Protein AF-0000000085150199 (afdb_homodimer)

Structure (mmCIF, N/CA/C/O backbone):
data_AF-0000000085150199-model_v1
#
loop_
_entity.id
_entity.type
_entity.pdbx_description
1 polymer 'Fumarate reductase cytochrome B subunit'
#
loop_
_atom_site.group_PDB
_atom_site.id
_atom_site.type_symbol
_atom_site.label_atom_id
_atom_site.label_alt_id
_atom_site.label_comp_id
_atom_site.label_asym_id
_atom_site.label_entity_id
_atom_site.label_seq_id
_atom_site.pdbx_PDB_ins_code
_atom_site.Cartn_x
_atom_site.Cartn_y
_atom_site.Cartn_z
_atom_site.occupancy
_atom_site.B_iso_or_equiv
_atom_site.auth_seq_id
_atom_site.auth_comp_id
_atom_site.auth_asym_id
_atom_site.auth_atom_id
_atom_site.pdbx_PDB_model_num
ATOM 1 N N . MET A 1 1 ? -1.298 59.812 22.656 1 31.09 1 MET A N 1
ATOM 2 C CA . MET A 1 1 ? -1.352 59.188 21.344 1 31.09 1 MET A CA 1
ATOM 3 C C . MET A 1 1 ? -1.325 57.656 21.469 1 31.09 1 MET A C 1
ATOM 5 O O . MET A 1 1 ? -0.31 57.094 21.859 1 31.09 1 MET A O 1
ATOM 9 N N . SER A 1 2 ? -2.455 57 21.859 1 36.94 2 SER A N 1
ATOM 10 C CA . SER A 1 2 ? -2.758 55.594 22.094 1 36.94 2 SER A CA 1
ATOM 11 C C . SER A 1 2 ? -2.449 54.719 20.859 1 36.94 2 SER A C 1
ATOM 13 O O . SER A 1 2 ? -3.01 54.969 19.797 1 36.94 2 SER A O 1
ATOM 15 N N . GLU A 1 3 ? -1.236 54.312 20.672 1 38.34 3 GLU A N 1
ATOM 16 C CA . GLU A 1 3 ? -0.859 53.438 19.578 1 38.34 3 GLU A CA 1
ATOM 17 C C . GLU A 1 3 ? -1.699 52.156 19.578 1 38.34 3 GLU A C 1
ATOM 19 O O . GLU A 1 3 ? -1.655 51.375 20.531 1 38.34 3 GLU A O 1
ATOM 24 N N . LYS A 1 4 ? -2.908 52.125 18.953 1 42.53 4 LYS A N 1
ATOM 25 C CA . LYS A 1 4 ? -3.705 50.938 18.656 1 42.53 4 LYS A CA 1
ATOM 26 C C . LYS A 1 4 ? -2.857 49.875 17.984 1 42.53 4 LYS A C 1
ATOM 28 O O . LYS A 1 4 ? -2.312 50.094 16.906 1 42.53 4 LYS A O 1
ATOM 33 N N . THR A 1 5 ? -2.178 49.031 18.719 1 40.06 5 THR A N 1
ATOM 34 C CA . THR A 1 5 ? -1.547 47.812 18.188 1 40.06 5 THR A CA 1
ATOM 35 C C . THR A 1 5 ? -2.547 47 17.375 1 40.06 5 THR A C 1
ATOM 37 O O . THR A 1 5 ? -3.527 46.5 17.922 1 40.06 5 THR A O 1
ATOM 40 N N . ARG A 1 6 ? -2.793 47.281 16.062 1 37.47 6 ARG A N 1
ATOM 41 C CA . ARG A 1 6 ? -3.576 46.438 15.148 1 37.47 6 ARG A CA 1
ATOM 42 C C . ARG A 1 6 ? -3.133 45 15.227 1 37.47 6 ARG A C 1
ATOM 44 O O . ARG A 1 6 ? -1.988 44.656 14.906 1 37.47 6 ARG A O 1
ATOM 51 N N . VAL A 1 7 ? -3.639 44.25 16.172 1 38.88 7 VAL A N 1
ATOM 52 C CA . VAL A 1 7 ? -3.457 42.812 16.141 1 38.88 7 VAL A CA 1
ATOM 53 C C . VAL A 1 7 ? -3.781 42.281 14.75 1 38.88 7 VAL A C 1
ATOM 55 O O . VAL A 1 7 ? -4.836 42.594 14.188 1 38.88 7 VAL A O 1
ATOM 58 N N . PRO A 1 8 ? -2.766 41.938 13.898 1 35.72 8 PRO A N 1
ATOM 59 C CA . PRO A 1 8 ? -3.135 41.375 12.594 1 35.72 8 PRO A CA 1
ATOM 60 C C . PRO A 1 8 ? -4.281 40.375 12.688 1 35.72 8 PRO A C 1
ATOM 62 O O . PRO A 1 8 ? -4.316 39.562 13.617 1 35.72 8 PRO A O 1
ATOM 65 N N . THR A 1 9 ? -5.48 40.656 12.25 1 34.88 9 THR A N 1
ATOM 66 C CA . THR A 1 9 ? -6.621 39.781 12.102 1 34.88 9 THR A CA 1
ATOM 67 C C . THR A 1 9 ? -6.156 38.375 11.734 1 34.88 9 THR A C 1
ATOM 69 O O . THR A 1 9 ? -5.316 38.188 10.844 1 34.88 9 THR A O 1
ATOM 72 N N . ALA A 1 10 ? -6.188 37.375 12.57 1 40.84 10 ALA A N 1
ATOM 73 C CA . ALA A 1 10 ? -6.102 35.938 12.258 1 40.84 10 ALA A CA 1
ATOM 74 C C . ALA A 1 10 ? -6.531 35.656 10.82 1 40.84 10 ALA A C 1
ATOM 76 O O . ALA A 1 10 ? -7.586 36.125 10.383 1 40.84 10 ALA A O 1
ATOM 77 N N . ILE A 1 11 ? -5.688 35.656 9.836 1 38.34 11 ILE A N 1
ATOM 78 C CA . ILE A 1 11 ? -5.996 35.219 8.477 1 38.34 11 ILE A CA 1
ATOM 79 C C . ILE A 1 11 ? -7.094 34.156 8.5 1 38.34 11 ILE A C 1
ATOM 81 O O . ILE A 1 11 ? -6.828 33 8.766 1 38.34 11 ILE A O 1
ATOM 85 N N . ASN A 1 12 ? -8.164 34.281 9.148 1 39.25 12 ASN A N 1
ATOM 86 C CA . ASN A 1 12 ? -9.359 33.531 8.836 1 39.25 12 ASN A CA 1
ATOM 87 C C . ASN A 1 12 ? -9.492 33.25 7.336 1 39.25 12 ASN A C 1
ATOM 89 O O . ASN A 1 12 ? -9.461 34.188 6.539 1 39.25 12 ASN A O 1
ATOM 93 N N . GLY A 1 13 ? -8.812 32.188 6.82 1 44 13 GLY A N 1
ATOM 94 C CA . GLY A 1 13 ? -9.141 31.984 5.414 1 44 13 GLY A CA 1
ATOM 95 C C . GLY A 1 13 ? -10.477 32.594 5.023 1 44 13 GLY A C 1
ATOM 96 O O . GLY A 1 13 ? -11.414 32.625 5.82 1 44 13 GLY A O 1
ATOM 97 N N . GLY A 1 14 ? -10.492 33.688 4.402 1 48.09 14 GLY A N 1
ATOM 98 C CA . GLY A 1 14 ? -11.664 34.344 3.842 1 48.09 14 GLY A CA 1
ATOM 99 C C . GLY A 1 14 ? -12.812 33.406 3.584 1 48.09 14 GLY A C 1
ATOM 100 O O . GLY A 1 14 ? -12.695 32.188 3.838 1 48.09 14 GLY A O 1
ATOM 101 N N . PRO A 1 15 ? -14.039 33.906 3.363 1 47.81 15 PRO A N 1
ATOM 102 C CA . PRO A 1 15 ? -15.234 33.125 3.064 1 47.81 15 PRO A CA 1
ATOM 103 C C . PRO A 1 15 ? -14.945 31.938 2.146 1 47.81 15 PRO A C 1
ATOM 105 O O . PRO A 1 15 ? -15.562 30.891 2.283 1 47.81 15 PRO A O 1
ATOM 108 N N . PHE A 1 16 ? -13.984 32.062 1.272 1 48.97 16 PHE A N 1
ATOM 109 C CA . PHE A 1 16 ? -13.648 31.016 0.332 1 48.97 16 PHE A CA 1
ATOM 110 C C . PHE A 1 16 ? -12.938 29.859 1.041 1 48.97 16 PHE A C 1
ATOM 112 O O . PHE A 1 16 ? -13.148 28.703 0.71 1 48.97 16 PHE A O 1
ATOM 119 N N . GLY A 1 17 ? -12.109 30.234 2.002 1 57.31 17 GLY A N 1
ATOM 120 C CA . GLY A 1 17 ? -11.43 29.203 2.785 1 57.31 17 GLY A CA 1
ATOM 121 C C . GLY A 1 17 ? -12.383 28.359 3.609 1 57.31 17 GLY A C 1
ATOM 122 O O . GLY A 1 17 ? -12.234 27.141 3.684 1 57.31 17 GLY A O 1
ATOM 123 N N . GLN A 1 18 ? -13.367 29.094 4.137 1 62.75 18 GLN A N 1
ATOM 124 C CA . GLN A 1 18 ? -14.359 28.406 4.957 1 62.75 18 GLN A CA 1
ATOM 125 C C . GLN A 1 18 ? -15.242 27.5 4.105 1 62.75 18 GLN A C 1
ATOM 127 O O . GLN A 1 18 ? -15.555 26.375 4.512 1 62.75 18 GLN A O 1
ATOM 132 N N . ALA A 1 19 ? -15.586 28 2.898 1 70.06 19 ALA A N 1
ATOM 133 C CA . ALA A 1 19 ? -16.422 27.203 2.008 1 70.06 19 ALA A CA 1
ATOM 134 C C . ALA A 1 19 ? -15.695 25.938 1.561 1 70.06 19 ALA A C 1
ATOM 136 O O . ALA A 1 19 ? -16.297 24.859 1.503 1 70.06 19 ALA A O 1
ATOM 137 N N . TRP A 1 20 ? -14.438 26.016 1.258 1 74.25 20 TRP A N 1
ATOM 138 C CA . TRP A 1 20 ? -13.656 24.859 0.841 1 74.25 20 TRP A CA 1
ATOM 139 C C . TRP A 1 20 ? -13.523 23.859 1.982 1 74.25 20 TRP A C 1
ATOM 141 O O . TRP A 1 20 ? -13.641 22.656 1.771 1 74.25 20 TRP A O 1
ATOM 151 N N . SER A 1 21 ? -13.328 24.406 3.086 1 77.81 21 SER A N 1
ATOM 152 C CA . SER A 1 21 ? -13.164 23.531 4.238 1 77.81 21 SER A CA 1
ATOM 153 C C . SER A 1 21 ? -14.438 22.734 4.52 1 77.81 21 SER A C 1
ATOM 155 O O . SER A 1 21 ? -14.383 21.547 4.84 1 77.81 21 SER A O 1
ATOM 157 N N . ALA A 1 22 ? -15.516 23.391 4.324 1 81.62 22 ALA A N 1
ATOM 158 C CA . ALA A 1 22 ? -16.797 22.719 4.547 1 81.62 22 ALA A CA 1
ATOM 159 C C . ALA A 1 22 ? -17.047 21.656 3.484 1 81.62 22 ALA A C 1
ATOM 161 O O . ALA A 1 22 ? -17.516 20.562 3.799 1 81.62 22 ALA A O 1
ATOM 162 N N . ARG A 1 23 ? -16.797 22 2.256 1 88.06 23 ARG A N 1
ATOM 163 C CA . ARG A 1 23 ? -16.953 21.047 1.165 1 88.06 23 ARG A CA 1
ATOM 164 C C . ARG A 1 23 ? -16.016 19.844 1.344 1 88.06 23 ARG A C 1
ATOM 166 O O . ARG A 1 23 ? -16.406 18.703 1.083 1 88.06 23 ARG A O 1
ATOM 173 N N . ALA A 1 24 ? -14.844 20.109 1.745 1 87.56 24 ALA A N 1
ATOM 174 C CA . ALA A 1 24 ? -13.867 19.047 1.96 1 87.56 24 ALA A CA 1
ATOM 175 C C . ALA A 1 24 ? -14.305 18.109 3.08 1 87.56 24 ALA A C 1
ATOM 177 O O . ALA A 1 24 ? -14.133 16.891 2.984 1 87.56 24 ALA A O 1
ATOM 178 N N . ASP A 1 25 ? -14.883 18.672 4.012 1 88.19 25 ASP A N 1
ATOM 179 C CA . ASP A 1 25 ? -15.383 17.859 5.117 1 88.19 25 ASP A CA 1
ATOM 180 C C . ASP A 1 25 ? -16.547 16.984 4.672 1 88.19 25 ASP A C 1
ATOM 182 O O . ASP A 1 25 ? -16.656 15.836 5.078 1 88.19 25 ASP A O 1
ATOM 186 N N . CYS A 1 26 ? -17.359 17.531 3.896 1 92.5 26 CYS A N 1
ATOM 187 C CA . CYS A 1 26 ? -18.5 16.781 3.369 1 92.5 26 CYS A CA 1
ATOM 188 C C . CYS A 1 26 ? -18.031 15.648 2.469 1 92.5 26 CYS A C 1
ATOM 190 O O . CYS A 1 26 ? -18.531 14.523 2.566 1 92.5 26 CYS A O 1
ATOM 192 N N . LEU A 1 27 ? -17.109 15.945 1.663 1 94.12 27 LEU A N 1
ATOM 193 C CA . LEU A 1 27 ? -16.578 14.93 0.761 1 94.12 27 LEU A CA 1
ATOM 194 C C . LEU A 1 27 ? -15.867 13.828 1.54 1 94.12 27 LEU A C 1
ATOM 196 O O . LEU A 1 27 ? -15.953 12.648 1.177 1 94.12 27 LEU A O 1
ATOM 200 N N . GLN A 1 28 ? -15.203 14.234 2.494 1 93.81 28 GLN A N 1
ATOM 201 C CA . GLN A 1 28 ? -14.555 13.242 3.342 1 93.81 28 GLN A CA 1
ATOM 202 C C . GLN A 1 28 ? -15.578 12.32 4.004 1 93.81 28 GLN A C 1
ATOM 204 O O . GLN A 1 28 ? -15.383 11.109 4.066 1 93.81 28 GLN A O 1
ATOM 209 N N . SER A 1 29 ? -16.641 12.93 4.492 1 95.88 29 SER A N 1
ATOM 210 C CA . SER A 1 29 ? -17.703 12.133 5.105 1 95.88 29 SER A CA 1
ATOM 211 C C . SER A 1 29 ? -18.375 11.211 4.09 1 95.88 29 SER A C 1
ATOM 213 O O . SER A 1 29 ? -18.641 10.047 4.387 1 95.88 29 SER A O 1
ATOM 215 N N . LEU A 1 30 ? -18.562 11.75 2.941 1 96.94 30 LEU A N 1
ATOM 216 C CA . LEU A 1 30 ? -19.219 10.969 1.895 1 96.94 30 LEU A CA 1
ATOM 217 C C . LEU A 1 30 ? -18.359 9.773 1.503 1 96.94 30 LEU A C 1
ATOM 219 O O . LEU A 1 30 ? -18.859 8.648 1.429 1 96.94 30 LEU A O 1
ATOM 223 N N . THR A 1 31 ? -17.109 9.961 1.267 1 97.75 31 THR A N 1
ATOM 224 C CA . THR A 1 31 ? -16.219 8.859 0.897 1 97.75 31 THR A CA 1
ATOM 225 C C . THR A 1 31 ? -16.078 7.875 2.051 1 97.75 31 THR A C 1
ATOM 227 O O . THR A 1 31 ? -15.984 6.664 1.831 1 97.75 31 THR A O 1
ATOM 230 N N . GLY A 1 32 ? -16.094 8.398 3.221 1 97.75 32 GLY A N 1
ATOM 231 C CA . GLY A 1 32 ? -16.062 7.516 4.379 1 97.75 32 GLY A CA 1
ATOM 232 C C . GLY A 1 32 ? -17.281 6.625 4.484 1 97.75 32 GLY A C 1
ATOM 233 O O . GLY A 1 32 ? -17.156 5.434 4.793 1 97.75 32 GLY A O 1
ATOM 234 N N . VAL A 1 33 ? -18.406 7.176 4.258 1 97.5 33 VAL A N 1
ATOM 235 C CA . VAL A 1 33 ? -19.641 6.414 4.32 1 97.5 33 VAL A CA 1
ATOM 236 C C . VAL A 1 33 ? -19.656 5.352 3.225 1 97.5 33 VAL A C 1
ATOM 238 O O . VAL A 1 33 ? -20.062 4.211 3.463 1 97.5 33 VAL A O 1
ATOM 241 N N . LEU A 1 34 ? -19.234 5.754 2.086 1 98.06 34 LEU A N 1
ATOM 242 C CA . LEU A 1 34 ? -19.172 4.805 0.978 1 98.06 34 LEU A CA 1
ATOM 243 C C . LEU A 1 34 ? -18.234 3.65 1.303 1 98.06 34 LEU A C 1
ATOM 245 O O . LEU A 1 34 ? -18.562 2.488 1.071 1 98.06 34 LEU A O 1
ATOM 249 N N . LEU A 1 35 ? -17.109 3.953 1.812 1 98.56 35 LEU A N 1
ATOM 250 C CA . LEU A 1 35 ? -16.125 2.926 2.156 1 98.56 35 LEU A CA 1
ATOM 251 C C . LEU A 1 35 ? -16.625 2.066 3.312 1 98.56 35 LEU A C 1
ATOM 253 O O . LEU A 1 35 ? -16.406 0.855 3.336 1 98.56 35 LEU A O 1
ATOM 257 N N . GLY A 1 36 ? -17.266 2.695 4.301 1 97.88 36 GLY A N 1
ATOM 258 C CA . GLY A 1 36 ? -17.859 1.934 5.391 1 97.88 36 GLY A CA 1
ATOM 259 C C . GLY A 1 36 ? -18.953 0.98 4.93 1 97.88 36 GLY A C 1
ATOM 260 O O . GLY A 1 36 ? -19 -0.17 5.371 1 97.88 36 GLY A O 1
ATOM 261 N N . ALA A 1 37 ? -19.828 1.471 4.078 1 97.44 37 ALA A N 1
ATOM 262 C CA . ALA A 1 37 ? -20.875 0.619 3.52 1 97.44 37 ALA A CA 1
ATOM 263 C C . ALA A 1 37 ? -20.266 -0.537 2.725 1 97.44 37 ALA A C 1
ATOM 265 O O . ALA A 1 37 ? -20.703 -1.681 2.848 1 97.44 37 ALA A O 1
ATOM 266 N N . PHE A 1 38 ? -19.312 -0.195 1.878 1 98.31 38 PHE A N 1
ATOM 267 C CA . PHE A 1 38 ? -18.609 -1.239 1.139 1 98.31 38 PHE A CA 1
ATOM 268 C C . PHE A 1 38 ? -18.047 -2.293 2.088 1 98.31 38 PHE A C 1
ATOM 270 O O . PHE A 1 38 ? -18.188 -3.492 1.84 1 98.31 38 PHE A O 1
ATOM 277 N N . LEU A 1 39 ? -17.375 -1.856 3.123 1 98.12 39 LEU A N 1
ATOM 278 C CA . LEU A 1 39 ? -16.766 -2.762 4.086 1 98.12 39 LEU A CA 1
ATOM 279 C C . LEU A 1 39 ? -17.797 -3.719 4.672 1 98.12 39 LEU A C 1
ATOM 281 O O . LEU A 1 39 ? -17.547 -4.926 4.762 1 98.12 39 LEU A O 1
ATOM 285 N N . LEU A 1 40 ? -18.938 -3.209 5.031 1 97.19 40 LEU A N 1
ATOM 286 C CA . LEU A 1 40 ? -20 -4.035 5.617 1 97.19 40 LEU A CA 1
ATOM 287 C C . LEU A 1 40 ? -20.469 -5.098 4.629 1 97.19 40 LEU A C 1
ATOM 289 O O . LEU A 1 40 ? -20.547 -6.277 4.973 1 97.19 40 LEU A O 1
ATOM 293 N N . VAL A 1 41 ? -20.703 -4.719 3.439 1 97.06 41 VAL A N 1
ATOM 294 C CA . VAL A 1 41 ? -21.172 -5.652 2.42 1 97.06 41 VAL A CA 1
ATOM 295 C C . VAL A 1 41 ? -20.047 -6.609 2.039 1 97.06 41 VAL A C 1
ATOM 297 O O . VAL A 1 41 ? -20.266 -7.816 1.901 1 97.06 41 VAL A O 1
ATOM 300 N N . HIS A 1 42 ? -18.859 -6.141 1.874 1 97.44 42 HIS A N 1
ATOM 301 C CA . HIS A 1 42 ? -17.672 -6.91 1.491 1 97.44 42 HIS A CA 1
ATOM 302 C C . HIS A 1 42 ? -17.406 -8.039 2.48 1 97.44 42 HIS A C 1
ATOM 304 O O . HIS A 1 42 ? -17.156 -9.172 2.076 1 97.44 42 HIS A O 1
ATOM 310 N N . MET A 1 43 ? -17.547 -7.68 3.752 1 97.81 43 MET A N 1
ATOM 311 C CA . MET A 1 43 ? -17.312 -8.672 4.793 1 97.81 43 MET A CA 1
ATOM 312 C C . MET A 1 43 ? -18.312 -9.812 4.695 1 97.81 43 MET A C 1
ATOM 314 O O . MET A 1 43 ? -17.953 -10.984 4.875 1 97.81 43 MET A O 1
ATOM 318 N N . HIS A 1 44 ? -19.453 -9.508 4.457 1 97.25 44 HIS A N 1
ATOM 319 C CA . HIS A 1 44 ? -20.484 -10.539 4.379 1 97.25 44 HIS A CA 1
ATOM 320 C C . HIS A 1 44 ? -20.359 -11.359 3.098 1 97.25 44 HIS A C 1
ATOM 322 O O . HIS A 1 44 ? -20.594 -12.57 3.102 1 97.25 44 HIS A O 1
ATOM 328 N N . PHE A 1 45 ? -20.016 -10.68 2.053 1 95.56 45 PHE A N 1
ATOM 329 C CA . PHE A 1 45 ? -19.781 -11.406 0.812 1 95.56 45 PHE A CA 1
ATOM 330 C C . PHE A 1 45 ? -18.625 -12.391 0.966 1 95.56 45 PHE A C 1
ATOM 332 O O . PHE A 1 45 ? -18.75 -13.562 0.607 1 95.56 45 PHE A O 1
ATOM 339 N N . GLU A 1 46 ? -17.531 -11.945 1.47 1 96.19 46 GLU A N 1
ATOM 340 C CA . GLU A 1 46 ? -16.391 -12.82 1.678 1 96.19 46 GLU A CA 1
ATOM 341 C C . GLU A 1 46 ? -16.734 -13.969 2.623 1 96.19 46 GLU A C 1
ATOM 343 O O . GLU A 1 46 ? -16.25 -15.094 2.445 1 96.19 46 GLU A O 1
ATOM 348 N N . ALA A 1 47 ? -17.594 -13.703 3.559 1 97.75 47 ALA A N 1
ATOM 349 C CA . ALA A 1 47 ? -17.953 -14.688 4.582 1 97.75 47 ALA A CA 1
ATOM 350 C C . ALA A 1 47 ? -18.891 -15.75 4.023 1 97.75 47 ALA A C 1
ATOM 352 O O . ALA A 1 47 ? -19.172 -16.75 4.68 1 97.75 47 ALA A O 1
ATOM 353 N N . SER A 1 48 ? -19.344 -15.594 2.854 1 97.12 48 SER A N 1
ATOM 354 C CA . SER A 1 48 ? -20.219 -16.594 2.26 1 97.12 48 SER A CA 1
ATOM 355 C C . SER A 1 48 ? -19.5 -17.938 2.084 1 97.12 48 SER A C 1
ATOM 357 O O . SER A 1 48 ? -20.141 -18.969 1.908 1 97.12 48 SER A O 1
ATOM 359 N N . ILE A 1 49 ? -18.203 -17.906 2.148 1 98 49 ILE A N 1
ATOM 360 C CA . ILE A 1 49 ? -17.422 -19.141 2.078 1 98 49 ILE A CA 1
ATOM 361 C C . ILE A 1 49 ? -17.781 -20.047 3.252 1 98 49 ILE A C 1
ATOM 363 O O . ILE A 1 49 ? -17.625 -21.266 3.174 1 98 49 ILE A O 1
ATOM 367 N N . LEU A 1 50 ? -18.234 -19.484 4.379 1 98.19 50 LEU A N 1
ATOM 368 C CA . LEU A 1 50 ? -18.625 -20.25 5.562 1 98.19 50 LEU A CA 1
ATOM 369 C C . LEU A 1 50 ? -19.859 -21.094 5.273 1 98.19 50 LEU A C 1
ATOM 371 O O . LEU A 1 50 ? -20.109 -22.078 5.961 1 98.19 50 LEU A O 1
ATOM 375 N N . LEU A 1 51 ? -20.625 -20.688 4.297 1 97.5 51 LEU A N 1
ATOM 376 C CA . LEU A 1 51 ? -21.828 -21.422 3.912 1 97.5 51 LEU A CA 1
ATOM 377 C C . LEU A 1 51 ? -21.5 -22.5 2.891 1 97.5 51 LEU A C 1
ATOM 379 O O . LEU A 1 51 ? -22.375 -23.281 2.502 1 97.5 51 LEU A O 1
ATOM 383 N N . GLY A 1 52 ? -20.25 -22.5 2.381 1 97.06 52 GLY A N 1
ATOM 384 C CA . GLY A 1 52 ? -19.797 -23.516 1.448 1 97.06 52 GLY A CA 1
ATOM 385 C C . GLY A 1 52 ? -19.156 -22.953 0.201 1 97.06 52 GLY A C 1
ATOM 386 O O . GLY A 1 52 ? -19.391 -21.797 -0.157 1 97.06 52 GLY A O 1
ATOM 387 N N . LYS A 1 53 ? -18.406 -23.781 -0.469 1 96.81 53 LYS A N 1
ATOM 388 C CA . LYS A 1 53 ? -17.703 -23.375 -1.683 1 96.81 53 LYS A CA 1
ATOM 389 C C . LYS A 1 53 ? -18.688 -23.016 -2.791 1 96.81 53 LYS A C 1
ATOM 391 O O . LYS A 1 53 ? -18.484 -22.031 -3.516 1 96.81 53 LYS A O 1
ATOM 396 N N . GLU A 1 54 ? -19.734 -23.75 -2.902 1 95.62 54 GLU A N 1
ATOM 397 C CA . GLU A 1 54 ? -20.719 -23.516 -3.953 1 95.62 54 GLU A CA 1
ATOM 398 C C . GLU A 1 54 ? -21.422 -22.156 -3.77 1 95.62 54 GLU A C 1
ATOM 400 O O . GLU A 1 54 ? -21.609 -21.422 -4.734 1 95.62 54 GLU A O 1
ATOM 405 N N . THR A 1 55 ? -21.812 -21.906 -2.551 1 95.12 55 THR A N 1
ATOM 406 C CA . THR A 1 55 ? -22.469 -20.641 -2.252 1 95.12 55 THR A CA 1
ATOM 407 C C . THR A 1 55 ? -21.547 -19.469 -2.584 1 95.12 55 THR A C 1
ATOM 409 O O . THR A 1 55 ? -21.969 -18.5 -3.229 1 95.12 55 THR A O 1
ATOM 412 N N . PHE A 1 56 ? -20.297 -19.594 -2.168 1 95.88 56 PHE A N 1
ATOM 413 C CA . PHE A 1 56 ? -19.328 -18.547 -2.467 1 95.88 56 PHE A CA 1
ATOM 414 C C . PHE A 1 56 ? -19.156 -18.375 -3.971 1 95.88 56 PHE A C 1
ATOM 416 O O . PHE A 1 56 ? -19.156 -17.25 -4.48 1 95.88 56 PHE A O 1
ATOM 423 N N . TYR A 1 57 ? -19.047 -19.469 -4.641 1 93.88 57 TYR A N 1
ATOM 424 C CA . TYR A 1 57 ? -18.891 -19.438 -6.094 1 93.88 57 TYR A CA 1
ATOM 425 C C . TYR A 1 57 ? -20.047 -18.703 -6.754 1 93.88 57 TYR A C 1
ATOM 427 O O . TYR A 1 57 ? -19.844 -17.859 -7.625 1 93.88 57 TYR A O 1
ATOM 435 N N . ARG A 1 58 ? -21.266 -18.938 -6.332 1 90.12 58 ARG A N 1
ATOM 436 C CA . ARG A 1 58 ? -22.453 -18.312 -6.918 1 90.12 58 ARG A CA 1
ATOM 437 C C . ARG A 1 58 ? -22.453 -16.812 -6.676 1 90.12 58 ARG A C 1
ATOM 439 O O . ARG A 1 58 ? -22.781 -16.031 -7.574 1 90.12 58 ARG A O 1
ATOM 446 N N . PHE A 1 59 ? -22.078 -16.453 -5.5 1 90.38 59 PHE A N 1
ATOM 447 C CA . PHE A 1 59 ? -22.031 -15.031 -5.18 1 90.38 59 PHE A CA 1
ATOM 448 C C . PHE A 1 59 ? -21 -14.312 -6.031 1 90.38 59 PHE A C 1
ATOM 450 O O . PHE A 1 59 ? -21.234 -13.195 -6.5 1 90.38 59 PHE A O 1
ATOM 457 N N . VAL A 1 60 ? -19.922 -14.914 -6.262 1 90.81 60 VAL A N 1
ATOM 458 C CA . VAL A 1 60 ? -18.859 -14.32 -7.074 1 90.81 60 VAL A CA 1
ATOM 459 C C . VAL A 1 60 ? -19.359 -14.125 -8.5 1 90.81 60 VAL A C 1
ATOM 461 O O . VAL A 1 60 ? -19.141 -13.07 -9.102 1 90.81 60 VAL A O 1
ATOM 464 N N . GLN A 1 61 ? -20.047 -15.117 -9 1 86.38 61 GLN A N 1
ATOM 465 C CA . GLN A 1 61 ? -20.547 -15.047 -10.367 1 86.38 61 GLN A CA 1
ATOM 466 C C . GLN A 1 61 ? -21.578 -13.922 -10.516 1 86.38 61 GLN A C 1
ATOM 468 O O . GLN A 1 61 ? -21.594 -13.227 -11.531 1 86.38 61 GLN A O 1
ATOM 473 N N . VAL A 1 62 ? -22.359 -13.734 -9.523 1 83.81 62 VAL A N 1
ATOM 474 C CA . VAL A 1 62 ? -23.359 -12.672 -9.562 1 83.81 62 VAL A CA 1
ATOM 475 C C . VAL A 1 62 ? -22.672 -11.312 -9.523 1 83.81 62 VAL A C 1
ATOM 477 O O . VAL A 1 62 ? -22.969 -10.43 -10.328 1 83.81 62 VAL A O 1
ATOM 480 N N . LEU A 1 63 ? -21.719 -11.211 -8.703 1 84.56 63 LEU A N 1
ATOM 481 C CA . LEU A 1 63 ? -21.047 -9.93 -8.516 1 84.56 63 LEU A CA 1
ATOM 482 C C . LEU A 1 63 ? -20.188 -9.586 -9.727 1 84.56 63 LEU A C 1
ATOM 484 O O . LEU A 1 63 ? -20.016 -8.414 -10.062 1 84.56 63 LEU A O 1
ATOM 488 N N . GLU A 1 64 ? -19.75 -10.617 -10.367 1 85 64 GLU A N 1
ATOM 489 C CA . GLU A 1 64 ? -18.906 -10.375 -11.539 1 85 64 GLU A CA 1
ATOM 490 C C . GLU A 1 64 ? -19.734 -10.305 -12.812 1 85 64 GLU A C 1
ATOM 492 O O . GLU A 1 64 ? -19.203 -10.414 -13.922 1 85 64 GLU A O 1
ATOM 497 N N . GLY A 1 65 ? -20.953 -10.281 -12.641 1 76.69 65 GLY A N 1
ATOM 498 C CA . GLY A 1 65 ? -21.859 -10.047 -13.758 1 76.69 65 GLY A CA 1
ATOM 499 C C . GLY A 1 65 ? -22.203 -11.312 -14.523 1 76.69 65 GLY A C 1
ATOM 500 O O . GLY A 1 65 ? -22.5 -11.258 -15.719 1 76.69 65 GLY A O 1
ATOM 501 N N . GLY A 1 66 ? -22.031 -12.336 -13.922 1 76.88 66 GLY A N 1
ATOM 502 C CA . GLY A 1 66 ? -22.359 -13.586 -14.594 1 76.88 66 GLY A CA 1
ATOM 503 C C . GLY A 1 66 ? -23.766 -13.617 -15.148 1 76.88 66 GLY A C 1
ATOM 504 O O . GLY A 1 66 ? -24.031 -14.266 -16.156 1 76.88 66 GLY A O 1
ATOM 505 N N . MET A 1 67 ? -24.547 -12.93 -14.555 1 69.25 67 MET A N 1
ATOM 506 C CA . MET A 1 67 ? -25.938 -12.898 -15 1 69.25 67 MET A CA 1
ATOM 507 C C . MET A 1 67 ? -26.062 -12.227 -16.359 1 69.25 67 MET A C 1
ATOM 509 O O . MET A 1 67 ? -27.047 -12.414 -17.062 1 69.25 67 MET A O 1
ATOM 513 N N . PHE A 1 68 ? -25 -11.555 -16.656 1 68.62 68 PHE A N 1
ATOM 514 C CA . PHE A 1 68 ? -25.047 -10.828 -17.922 1 68.62 68 PHE A CA 1
ATOM 515 C C . PHE A 1 68 ? -24.25 -11.562 -19 1 68.62 68 PHE A C 1
ATOM 517 O O . PHE A 1 68 ? -24.188 -11.109 -20.141 1 68.62 68 PHE A O 1
ATOM 524 N N . SER A 1 69 ? -23.625 -12.688 -18.641 1 71 69 SER A N 1
ATOM 525 C CA . SER A 1 69 ? -22.859 -13.461 -19.609 1 71 69 SER A CA 1
ATOM 526 C C . SER A 1 69 ? -23.703 -14.609 -20.188 1 71 69 SER A C 1
ATOM 528 O O . SER A 1 69 ? -24.609 -15.102 -19.516 1 71 69 SER A O 1
ATOM 530 N N . ALA A 1 70 ? -23.531 -14.938 -21.328 1 67.44 70 ALA A N 1
ATOM 531 C CA . ALA A 1 70 ? -24.234 -16.047 -21.984 1 67.44 70 ALA A CA 1
ATOM 532 C C . ALA A 1 70 ? -23.922 -17.375 -21.297 1 67.44 70 ALA A C 1
ATOM 534 O O . ALA A 1 70 ? -24.812 -18.219 -21.172 1 67.44 70 ALA A O 1
ATOM 535 N N . THR A 1 71 ? -22.734 -17.484 -20.75 1 67.75 71 THR A N 1
ATOM 536 C CA . THR A 1 71 ? -22.328 -18.75 -20.141 1 67.75 71 THR A CA 1
ATOM 537 C C . THR A 1 71 ? -22.562 -18.734 -18.641 1 67.75 71 THR A C 1
ATOM 539 O O . THR A 1 71 ? -22.438 -19.75 -17.969 1 67.75 71 THR A O 1
ATOM 542 N N . GLY A 1 72 ? -22.969 -17.531 -18.188 1 64.81 72 GLY A N 1
ATOM 543 C CA . GLY A 1 72 ? -23.188 -17.406 -16.75 1 64.81 72 GLY A CA 1
ATOM 544 C C . GLY A 1 72 ? -21.922 -17.156 -15.969 1 64.81 72 GLY A C 1
ATOM 545 O O . GLY A 1 72 ? -21.953 -16.938 -14.75 1 64.81 72 GLY A O 1
ATOM 546 N N . HIS A 1 73 ? -20.797 -17.266 -16.656 1 73.06 73 HIS A N 1
ATOM 547 C CA . HIS A 1 73 ? -19.531 -17.094 -15.961 1 73.06 73 HIS A CA 1
ATOM 548 C C . HIS A 1 73 ? -19.156 -15.625 -15.836 1 73.06 73 HIS A C 1
ATOM 550 O O . HIS A 1 73 ? -19.359 -14.844 -16.781 1 73.06 73 HIS A O 1
ATOM 556 N N . GLY A 1 74 ? -18.734 -15.234 -14.625 1 75.38 74 GLY A N 1
ATOM 557 C CA . GLY A 1 74 ? -18.359 -13.859 -14.352 1 75.38 74 GLY A CA 1
ATOM 558 C C . GLY A 1 74 ? -17.047 -13.461 -15.008 1 75.38 74 GLY A C 1
ATOM 559 O O . GLY A 1 74 ? -16.312 -14.312 -15.5 1 75.38 74 GLY A O 1
ATOM 560 N N . TRP A 1 75 ? -16.938 -12.18 -15.109 1 80 75 TRP A N 1
ATOM 561 C CA . TRP A 1 75 ? -15.719 -11.625 -15.688 1 80 75 TRP A CA 1
ATOM 562 C C . TRP A 1 75 ? -14.82 -11.031 -14.602 1 80 75 TRP A C 1
ATOM 564 O O . TRP A 1 75 ? -15.211 -10.078 -13.922 1 80 75 TRP A O 1
ATOM 574 N N . PRO A 1 76 ? -13.633 -11.516 -14.531 1 80.69 76 PRO A N 1
ATOM 575 C CA . PRO A 1 76 ? -12.688 -10.961 -13.555 1 80.69 76 PRO A CA 1
ATOM 576 C C . PRO A 1 76 ? -12.414 -9.477 -13.781 1 80.69 76 PRO A C 1
ATOM 578 O O . PRO A 1 76 ? -12.008 -8.773 -12.859 1 80.69 76 PRO A O 1
ATOM 581 N N . LEU A 1 77 ? -12.742 -8.992 -14.922 1 82.62 77 LEU A N 1
ATOM 582 C CA . LEU A 1 77 ? -12.562 -7.582 -15.266 1 82.62 77 LEU A CA 1
ATOM 583 C C . LEU A 1 77 ? -13.438 -6.695 -14.383 1 82.62 77 LEU A C 1
ATOM 585 O O . LEU A 1 77 ? -13.047 -5.578 -14.039 1 82.62 77 LEU A O 1
ATOM 589 N N . VAL A 1 78 ? -14.555 -7.215 -13.992 1 85.25 78 VAL A N 1
ATOM 590 C CA . VAL A 1 78 ? -15.453 -6.449 -13.141 1 85.25 78 VAL A CA 1
ATOM 591 C C . VAL A 1 78 ? -14.797 -6.207 -11.781 1 85.25 78 VAL A C 1
ATOM 593 O O . VAL A 1 78 ? -14.828 -5.086 -11.266 1 85.25 78 VAL A O 1
ATOM 596 N N . THR A 1 79 ? -14.211 -7.242 -11.242 1 89.31 79 THR A N 1
ATOM 597 C CA . THR A 1 79 ? -13.492 -7.109 -9.977 1 89.31 79 THR A CA 1
ATOM 598 C C . THR A 1 79 ? -12.352 -6.105 -10.109 1 89.31 79 THR A C 1
ATOM 600 O O . THR A 1 79 ? -12.133 -5.289 -9.211 1 89.31 79 THR A O 1
ATOM 603 N N . GLN A 1 80 ? -11.703 -6.164 -11.188 1 91.69 80 GLN A N 1
ATOM 604 C CA . GLN A 1 80 ? -10.57 -5.262 -11.422 1 91.69 80 GLN A CA 1
ATOM 605 C C . GLN A 1 80 ? -11.031 -3.811 -11.492 1 91.69 80 GLN A C 1
ATOM 607 O O . GLN A 1 80 ? -10.477 -2.943 -10.812 1 91.69 80 GLN A O 1
ATOM 612 N N . ILE A 1 81 ? -12.047 -3.494 -12.242 1 92.5 81 ILE A N 1
ATOM 613 C CA . ILE A 1 81 ? -12.578 -2.145 -12.406 1 92.5 81 ILE A CA 1
ATOM 614 C C . ILE A 1 81 ? -13.117 -1.632 -11.07 1 92.5 81 ILE A C 1
ATOM 616 O O . ILE A 1 81 ? -12.859 -0.486 -10.688 1 92.5 81 ILE A O 1
ATOM 620 N N . PHE A 1 82 ? -13.859 -2.486 -10.422 1 94 82 PHE A N 1
ATOM 621 C CA . PHE A 1 82 ? -14.414 -2.1 -9.125 1 94 82 PHE A CA 1
ATOM 622 C C . PHE A 1 82 ? -13.297 -1.801 -8.133 1 94 82 PHE A C 1
ATOM 624 O O . PHE A 1 82 ? -13.391 -0.857 -7.348 1 94 82 PHE A O 1
ATOM 631 N N . SER A 1 83 ? -12.25 -2.615 -8.172 1 96.12 83 SER A N 1
ATOM 632 C CA . SER A 1 83 ? -11.117 -2.395 -7.273 1 96.12 83 SER A CA 1
ATOM 633 C C . SER A 1 83 ? -10.422 -1.071 -7.578 1 96.12 83 SER A C 1
ATOM 635 O O . SER A 1 83 ? -9.984 -0.371 -6.66 1 96.12 83 SER A O 1
ATOM 637 N N . VAL A 1 84 ? -10.328 -0.714 -8.82 1 95.44 84 VAL A N 1
ATOM 638 C CA . VAL A 1 84 ? -9.766 0.58 -9.195 1 95.44 84 VAL A CA 1
ATOM 639 C C . VAL A 1 84 ? -10.672 1.701 -8.695 1 95.44 84 VAL A C 1
ATOM 641 O O . VAL A 1 84 ? -10.188 2.719 -8.188 1 95.44 84 VAL A O 1
ATOM 644 N N . PHE A 1 85 ? -11.984 1.527 -8.891 1 97.06 85 PHE A N 1
ATOM 645 C CA . PHE A 1 85 ? -12.961 2.486 -8.383 1 97.06 85 PHE A CA 1
ATOM 646 C C . PHE A 1 85 ? -12.781 2.703 -6.887 1 97.06 85 PHE A C 1
ATOM 648 O O . PHE A 1 85 ? -12.734 3.842 -6.422 1 97.06 85 PHE A O 1
ATOM 655 N N . ILE A 1 86 ? -12.648 1.635 -6.137 1 97.5 86 ILE A N 1
ATOM 656 C CA . ILE A 1 86 ? -12.469 1.723 -4.691 1 97.5 86 ILE A CA 1
ATOM 657 C C . ILE A 1 86 ? -11.133 2.398 -4.375 1 97.5 86 ILE A C 1
ATOM 659 O O . ILE A 1 86 ? -11.039 3.182 -3.428 1 97.5 86 ILE A O 1
ATOM 663 N N . LEU A 1 87 ? -10.109 2.074 -5.125 1 97.12 87 LEU A N 1
ATOM 664 C CA . LEU A 1 87 ? -8.812 2.725 -4.938 1 97.12 87 LEU A CA 1
ATOM 665 C C . LEU A 1 87 ? -8.945 4.238 -5.062 1 97.12 87 LEU A C 1
ATOM 667 O O . LEU A 1 87 ? -8.391 4.98 -4.246 1 97.12 87 LEU A O 1
ATOM 671 N N . VAL A 1 88 ? -9.648 4.688 -6.059 1 97.12 88 VAL A N 1
ATOM 672 C CA . VAL A 1 88 ? -9.844 6.117 -6.27 1 97.12 88 VAL A CA 1
ATOM 673 C C . VAL A 1 88 ? -10.539 6.73 -5.059 1 97.12 88 VAL A C 1
ATOM 675 O O . VAL A 1 88 ? -10.133 7.789 -4.57 1 97.12 88 VAL A O 1
ATOM 678 N N . ILE A 1 89 ? -11.555 6.086 -4.562 1 97.88 89 ILE A N 1
ATOM 679 C CA . ILE A 1 89 ? -12.289 6.582 -3.404 1 97.88 89 ILE A CA 1
ATOM 680 C C . ILE A 1 89 ? -11.367 6.637 -2.189 1 97.88 89 ILE A C 1
ATOM 682 O O . ILE A 1 89 ? -11.391 7.602 -1.424 1 97.88 89 ILE A O 1
ATOM 686 N N . VAL A 1 90 ? -10.547 5.605 -2.008 1 97.88 90 VAL A N 1
ATOM 687 C CA . VAL A 1 90 ? -9.609 5.562 -0.892 1 97.88 90 VAL A CA 1
ATOM 688 C C . VAL A 1 90 ? -8.609 6.711 -1.009 1 97.88 90 VAL A C 1
ATOM 690 O O . VAL A 1 90 ? -8.289 7.367 -0.015 1 97.88 90 VAL A O 1
ATOM 693 N N . VAL A 1 91 ? -8.164 6.98 -2.205 1 96 91 VAL A N 1
ATOM 694 C CA . VAL A 1 91 ? -7.188 8.039 -2.443 1 96 91 VAL A CA 1
ATOM 695 C C . VAL A 1 91 ? -7.801 9.391 -2.086 1 96 91 VAL A C 1
ATOM 697 O O . VAL A 1 91 ? -7.18 10.203 -1.391 1 96 91 VAL A O 1
ATOM 700 N N . VAL A 1 92 ? -9.016 9.617 -2.533 1 95.5 92 VAL A N 1
ATOM 701 C CA . VAL A 1 92 ? -9.703 10.867 -2.24 1 95.5 92 VAL A CA 1
ATOM 702 C C . VAL A 1 92 ? -9.953 10.984 -0.738 1 95.5 92 VAL A C 1
ATOM 704 O O . VAL A 1 92 ? -9.703 12.031 -0.136 1 95.5 92 VAL A O 1
ATOM 707 N N . HIS A 1 93 ? -10.422 9.953 -0.151 1 96.56 93 HIS A N 1
ATOM 708 C CA . HIS A 1 93 ? -10.664 9.914 1.285 1 96.56 93 HIS A CA 1
ATOM 709 C C . HIS A 1 93 ? -9.398 10.242 2.072 1 96.56 93 HIS A C 1
ATOM 711 O O . HIS A 1 93 ? -9.422 11.086 2.971 1 96.56 93 HIS A O 1
ATOM 717 N N . ALA A 1 94 ? -8.336 9.602 1.712 1 94.12 94 ALA A N 1
ATOM 718 C CA . ALA A 1 94 ? -7.066 9.773 2.412 1 94.12 94 ALA A CA 1
ATOM 719 C C . ALA A 1 94 ? -6.527 11.188 2.23 1 94.12 94 ALA A C 1
ATOM 721 O O . ALA A 1 94 ? -6.043 11.805 3.184 1 94.12 94 ALA A O 1
ATOM 722 N N . ALA A 1 95 ? -6.566 11.711 1.036 1 90.88 95 ALA A N 1
ATOM 723 C CA . ALA A 1 95 ? -6.094 13.07 0.76 1 90.88 95 ALA A CA 1
ATOM 724 C C . ALA A 1 95 ? -6.855 14.094 1.594 1 90.88 95 ALA A C 1
ATOM 726 O O . ALA A 1 95 ? -6.254 15 2.178 1 90.88 95 ALA A O 1
ATOM 727 N N . LEU A 1 96 ? -8.125 13.93 1.671 1 90.31 96 LEU A N 1
ATOM 728 C CA . LEU A 1 96 ? -8.961 14.859 2.42 1 90.31 96 LEU A CA 1
ATOM 729 C C . LEU A 1 96 ? -8.734 14.711 3.92 1 90.31 96 LEU A C 1
ATOM 731 O O . LEU A 1 96 ? -8.781 15.695 4.66 1 90.31 96 LEU A O 1
ATOM 735 N N . ALA A 1 97 ? -8.531 13.516 4.312 1 88.44 97 ALA A N 1
ATOM 736 C CA . ALA A 1 97 ? -8.273 13.281 5.73 1 88.44 97 ALA A CA 1
ATOM 737 C C . ALA A 1 97 ? -6.93 13.883 6.145 1 88.44 97 ALA A C 1
ATOM 739 O O . ALA A 1 97 ? -6.797 14.414 7.25 1 88.44 97 ALA A O 1
ATOM 740 N N . LEU A 1 98 ? -5.945 13.766 5.328 1 83.5 98 LEU A N 1
ATOM 741 C CA . LEU A 1 98 ? -4.602 14.25 5.625 1 83.5 98 LEU A CA 1
ATOM 742 C C . LEU A 1 98 ? -4.582 15.766 5.727 1 83.5 98 LEU A C 1
ATOM 744 O O . LEU A 1 98 ? -3.738 16.328 6.426 1 83.5 98 LEU A O 1
ATOM 748 N N . ARG A 1 99 ? -5.48 16.359 5.066 1 76.25 99 ARG A N 1
ATOM 749 C CA . ARG A 1 99 ? -5.566 17.812 5.125 1 76.25 99 ARG A CA 1
ATOM 750 C C . ARG A 1 99 ? -5.766 18.281 6.559 1 76.25 99 A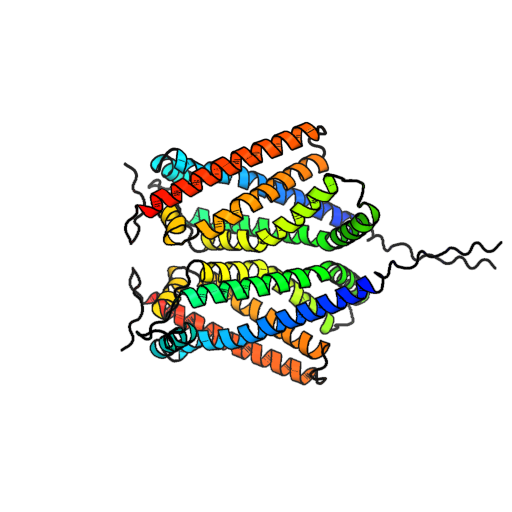RG A C 1
ATOM 752 O O . ARG A 1 99 ? -5.367 19.406 6.91 1 76.25 99 ARG A O 1
ATOM 759 N N . ARG A 1 100 ? -6.445 17.484 7.309 1 67.25 100 ARG A N 1
ATOM 760 C CA . ARG A 1 100 ? -6.812 17.906 8.656 1 67.25 100 ARG A CA 1
ATOM 761 C C . ARG A 1 100 ? -5.734 17.5 9.664 1 67.25 100 ARG A C 1
ATOM 763 O O . ARG A 1 100 ? -5.828 17.844 10.844 1 67.25 100 ARG A O 1
ATOM 770 N N . PHE A 1 101 ? -4.742 16.828 9.172 1 60.38 101 PHE A N 1
ATOM 771 C CA . PHE A 1 101 ? -3.77 16.219 10.07 1 60.38 101 PHE A CA 1
ATOM 772 C C . PHE A 1 101 ? -3.105 17.266 10.953 1 60.38 101 PHE A C 1
ATOM 774 O O . PHE A 1 101 ? -3.023 17.094 12.172 1 60.38 101 PHE A O 1
ATOM 781 N N . PRO A 1 102 ? -2.594 18.344 10.477 1 54.22 102 PRO A N 1
ATOM 782 C CA . PRO A 1 102 ? -1.842 19.297 11.305 1 54.22 102 PRO A CA 1
ATOM 783 C C . PRO A 1 102 ? -2.711 19.984 12.359 1 54.22 102 PRO A C 1
ATOM 785 O O . PRO A 1 102 ? -2.271 20.172 13.492 1 54.22 102 PRO A O 1
ATOM 788 N N . VAL A 1 103 ? -3.854 20.406 11.938 1 51.28 103 VAL A N 1
ATOM 789 C CA . VAL A 1 103 ? -4.723 21.109 12.875 1 51.28 103 VAL A CA 1
ATOM 790 C C . VAL A 1 103 ? -5.066 20.188 14.047 1 51.28 103 VAL A C 1
ATOM 792 O O . VAL A 1 103 ? -5.031 20.609 15.211 1 51.28 103 VAL A O 1
ATOM 795 N N . GLN A 1 104 ? -5.094 18.953 13.672 1 52.38 104 GLN A N 1
ATOM 796 C CA . GLN A 1 104 ? -5.566 18.016 14.68 1 52.38 104 GLN A CA 1
ATOM 797 C C . GLN A 1 104 ? -4.434 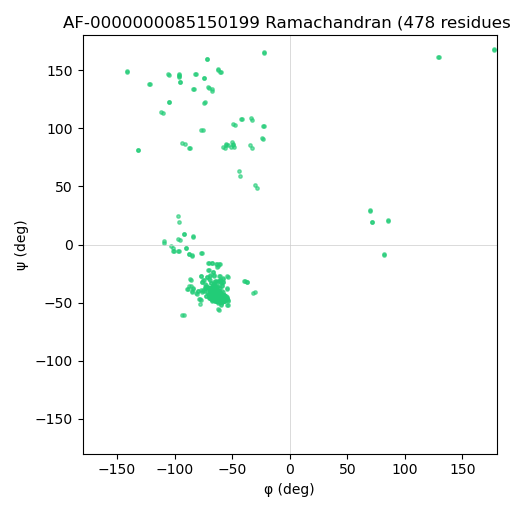17.594 15.625 1 52.38 104 GLN A C 1
ATOM 799 O O . GLN A 1 104 ? -4.656 17.406 16.812 1 52.38 104 GLN A O 1
ATOM 804 N N . LEU A 1 105 ? -3.178 17.422 15.023 1 55.19 105 LEU A N 1
ATOM 805 C CA . LEU A 1 105 ? -2.047 17.078 15.883 1 55.19 105 LEU A CA 1
ATOM 806 C C . LEU A 1 105 ? -1.763 18.203 16.875 1 55.19 105 LEU A C 1
ATOM 808 O O . LEU A 1 105 ? -1.434 17.953 18.031 1 55.19 105 LEU A O 1
ATOM 812 N N . GLY A 1 106 ? -1.784 19.438 16.375 1 51.69 106 GLY A N 1
ATOM 813 C CA . GLY A 1 106 ? -1.619 20.578 17.266 1 51.69 106 GLY A CA 1
ATOM 814 C C . GLY A 1 106 ? -2.646 20.625 18.375 1 51.69 106 GLY A C 1
ATOM 815 O O . GLY A 1 106 ? -2.301 20.875 19.531 1 51.69 106 GLY A O 1
ATOM 816 N N . GLN A 1 107 ? -3.826 20.359 17.922 1 51.94 107 GLN A N 1
ATOM 817 C CA . GLN A 1 107 ? -4.898 20.359 18.906 1 51.94 107 GLN A CA 1
ATOM 818 C C . GLN A 1 107 ? -4.719 19.234 19.922 1 51.94 107 GLN A C 1
ATOM 820 O O . GLN A 1 107 ? -4.949 19.422 21.125 1 51.94 107 GLN A O 1
ATOM 825 N N . TRP A 1 108 ? -4.309 18.094 19.406 1 50 108 TRP A N 1
ATOM 826 C CA . TRP A 1 108 ? -4.062 16.953 20.281 1 50 108 TRP A CA 1
ATOM 827 C C . TRP A 1 108 ? -2.951 17.266 21.281 1 50 108 TRP A C 1
ATOM 829 O O . TRP A 1 108 ? -3.08 16.969 22.469 1 50 108 TRP A O 1
ATOM 839 N N . ARG A 1 109 ? -1.842 17.828 20.844 1 55.12 109 ARG A N 1
ATOM 840 C CA . ARG A 1 109 ? -0.722 18.172 21.703 1 55.12 109 ARG A CA 1
ATOM 841 C C . ARG A 1 109 ? -1.138 19.203 22.75 1 55.12 109 ARG A C 1
ATOM 843 O O . ARG A 1 109 ? -0.72 19.125 23.906 1 55.12 109 ARG A O 1
ATOM 850 N N . ALA A 1 110 ? -1.869 20.109 22.266 1 51.66 110 ALA A N 1
ATOM 851 C CA . ALA A 1 110 ? -2.348 21.141 23.172 1 51.66 110 ALA A CA 1
ATOM 852 C C . ALA A 1 110 ? -3.256 20.547 24.25 1 51.66 110 ALA A C 1
ATOM 854 O O . ALA A 1 110 ? -3.184 20.938 25.422 1 51.66 110 ALA A O 1
ATOM 855 N N . LEU A 1 111 ? -4.035 19.641 23.844 1 51.16 111 LEU A N 1
ATOM 856 C CA . LEU A 1 111 ? -4.98 19.031 24.766 1 51.16 111 LEU A CA 1
ATOM 857 C C . LEU A 1 111 ? -4.273 18.047 25.703 1 51.16 111 LEU A C 1
ATOM 859 O O . LEU A 1 111 ? -4.633 17.922 26.875 1 51.16 111 LEU A O 1
ATOM 863 N N . ARG A 1 112 ? -3.371 17.297 25.172 1 53.16 112 ARG A N 1
ATOM 864 C CA . ARG A 1 112 ? -2.611 16.406 26.047 1 53.16 112 ARG A CA 1
ATOM 865 C C . ARG A 1 112 ? -1.908 17.188 27.141 1 53.16 112 ARG A C 1
ATOM 867 O O . ARG A 1 112 ? -1.72 16.688 28.25 1 53.16 112 ARG A O 1
ATOM 874 N N . GLY A 1 113 ? -1.258 18.266 26.766 1 49.16 113 GLY A N 1
ATOM 875 C CA . GLY A 1 113 ? -0.674 19.094 27.812 1 49.16 113 GLY A CA 1
ATOM 876 C C . GLY A 1 113 ? -1.676 19.516 28.875 1 49.16 113 GLY A C 1
ATOM 877 O O . GLY A 1 113 ? -1.349 19.562 30.062 1 49.16 113 GLY A O 1
ATOM 878 N N . PHE A 1 114 ? -2.684 20.031 28.328 1 47.12 114 PHE A N 1
ATOM 879 C CA . PHE A 1 114 ? -3.627 20.578 29.312 1 47.12 114 PHE A CA 1
ATOM 880 C C . PHE A 1 114 ? -4.445 19.453 29.938 1 47.12 114 PHE A C 1
ATOM 882 O O . PHE A 1 114 ? -4.773 19.516 31.125 1 47.12 114 PHE A O 1
ATOM 889 N N . MET A 1 115 ? -5.082 18.547 29.203 1 47.59 115 MET A N 1
ATOM 890 C CA . MET A 1 115 ? -6.191 17.719 29.672 1 47.59 115 MET A CA 1
ATOM 891 C C . MET A 1 115 ? -5.699 16.344 30.125 1 47.59 115 MET A C 1
ATOM 893 O O . MET A 1 115 ? -5.996 15.336 29.484 1 47.59 115 MET A O 1
ATOM 897 N N . SER A 1 116 ? -4.555 16.047 30.531 1 46.72 116 SER A N 1
ATOM 898 C CA . SER A 1 116 ? -4.234 14.75 31.125 1 46.72 116 SER A CA 1
ATOM 899 C C . SER A 1 116 ? -5.43 14.18 31.891 1 46.72 116 SER A C 1
ATOM 901 O O . SER A 1 116 ? -5.613 12.961 31.938 1 46.72 116 SER A O 1
ATOM 903 N N . ASN A 1 117 ? -6.129 14.906 32.594 1 45.03 117 ASN A N 1
ATOM 904 C CA . ASN A 1 117 ? -7.125 14.438 33.531 1 45.03 117 ASN A CA 1
ATOM 905 C C . ASN A 1 117 ? -8.477 14.203 32.875 1 45.03 117 ASN A C 1
ATOM 907 O O . ASN A 1 117 ? -9.367 13.586 33.469 1 45.03 117 ASN A O 1
ATOM 911 N N . ILE A 1 118 ? -8.984 14.938 31.891 1 45.81 118 ILE A N 1
ATOM 912 C CA . ILE A 1 118 ? -10.336 14.781 31.359 1 45.81 118 ILE A CA 1
ATOM 913 C C . ILE A 1 118 ? -10.336 13.797 30.203 1 45.81 118 ILE A C 1
ATOM 915 O O . ILE A 1 118 ? -9.664 14.016 29.188 1 45.81 118 ILE A O 1
ATOM 919 N N . LYS A 1 119 ? -10.453 12.57 30.531 1 49.03 119 LYS A N 1
ATOM 920 C CA . LYS A 1 119 ? -10.656 11.461 29.594 1 49.03 119 LYS A CA 1
ATOM 921 C C . LYS A 1 119 ? -11.695 11.812 28.547 1 49.03 119 LYS A C 1
ATOM 923 O O . LYS A 1 119 ? -12.891 11.57 28.734 1 49.03 119 LYS A O 1
ATOM 928 N N . HIS A 1 120 ? -11.547 12.797 27.672 1 55.94 120 HIS A N 1
ATOM 929 C CA . HIS A 1 120 ? -12.617 13.047 26.703 1 55.94 120 HIS A CA 1
ATOM 930 C C . HIS A 1 120 ? -12.594 12.023 25.578 1 55.94 120 HIS A C 1
ATOM 932 O O . HIS A 1 120 ? -11.57 11.852 24.906 1 55.94 120 HIS A O 1
ATOM 938 N N . LYS A 1 121 ? -13.539 10.914 25.719 1 56.53 121 LYS A N 1
ATOM 939 C CA . LYS A 1 121 ? -13.758 9.797 24.797 1 56.53 121 LYS A CA 1
ATOM 940 C C . LYS A 1 121 ? -13.648 10.25 23.344 1 56.53 121 LYS A C 1
ATOM 942 O O . LYS A 1 121 ? -13.156 9.508 22.484 1 56.53 121 LYS A O 1
ATOM 947 N N . ASP A 1 122 ? -14 11.422 23.031 1 59.03 122 ASP A N 1
ATOM 948 C CA . ASP A 1 122 ? -13.977 11.93 21.656 1 59.03 122 ASP A CA 1
ATOM 949 C C . ASP A 1 122 ? -12.547 12.188 21.188 1 59.03 122 ASP A C 1
ATOM 951 O O . ASP A 1 122 ? -12.227 11.969 20.016 1 59.03 122 ASP A O 1
ATOM 955 N N . THR A 1 123 ? -11.719 12.617 22.125 1 62.5 123 THR A N 1
ATOM 956 C CA . THR A 1 123 ? -10.32 12.875 21.781 1 62.5 123 THR A CA 1
ATOM 957 C C . THR A 1 123 ? -9.586 11.578 21.484 1 62.5 123 THR A C 1
ATOM 959 O O . THR A 1 123 ? -8.742 11.531 20.578 1 62.5 123 THR A O 1
ATOM 962 N N . ARG A 1 124 ? -10.07 10.523 22.078 1 75.44 124 ARG A N 1
ATOM 963 C CA . ARG A 1 124 ? -9.43 9.234 21.859 1 75.44 124 ARG A CA 1
ATOM 964 C C . ARG A 1 124 ? -9.805 8.664 20.484 1 75.44 124 ARG A C 1
ATOM 966 O O . ARG A 1 124 ? -8.992 8.008 19.844 1 75.44 124 ARG A O 1
ATOM 973 N N . ALA A 1 125 ? -11.031 8.984 20.078 1 76.75 125 ALA A N 1
ATOM 974 C CA . ALA A 1 125 ? -11.508 8.461 18.812 1 76.75 125 ALA A CA 1
ATOM 975 C C . ALA A 1 125 ? -10.703 9.031 17.641 1 76.75 125 ALA A C 1
ATOM 977 O O . ALA A 1 125 ? -10.383 8.32 16.688 1 76.75 125 ALA A O 1
ATOM 978 N N . TRP A 1 126 ? -10.375 10.227 17.797 1 77.62 126 TRP A N 1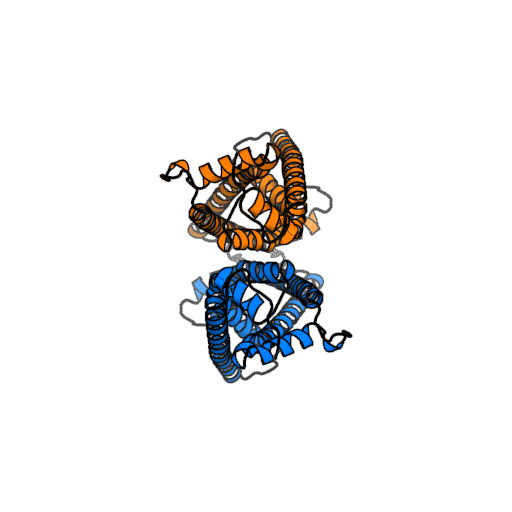
ATOM 979 C CA . TRP A 1 126 ? -9.594 10.867 16.75 1 77.62 126 TRP A CA 1
ATOM 980 C C . TRP A 1 126 ? -8.203 10.266 16.656 1 77.62 126 TRP A C 1
ATOM 982 O O . TRP A 1 126 ? -7.676 10.062 15.555 1 77.62 126 TRP A O 1
ATOM 992 N N . TYR A 1 127 ? -7.684 10.023 17.75 1 81.06 127 TYR A N 1
ATOM 993 C CA . TYR A 1 127 ? -6.348 9.445 17.812 1 81.06 127 TYR A CA 1
ATOM 994 C C . TYR A 1 127 ? -6.32 8.078 17.141 1 81.06 127 TYR A C 1
ATOM 996 O O . TYR A 1 127 ? -5.438 7.797 16.312 1 81.06 127 TYR A O 1
ATOM 1004 N N . TRP A 1 128 ? -7.27 7.246 17.422 1 87.75 128 TRP A N 1
ATOM 1005 C CA . TRP A 1 128 ? -7.355 5.918 16.828 1 87.75 128 TRP A CA 1
ATOM 1006 C C . TRP A 1 128 ? -7.605 6.012 15.328 1 87.75 128 TRP A C 1
ATOM 1008 O O . TRP A 1 128 ? -7.105 5.191 14.555 1 87.75 128 TRP A O 1
ATOM 1018 N N . GLN A 1 129 ? -8.312 7.031 14.984 1 90.62 129 GLN A N 1
ATOM 1019 C CA . GLN A 1 129 ? -8.594 7.23 13.562 1 90.62 129 GLN A CA 1
ATOM 1020 C C . GLN A 1 129 ? -7.32 7.574 12.797 1 90.62 129 GLN A C 1
ATOM 1022 O O . GLN A 1 129 ? -7.102 7.082 11.688 1 90.62 129 GLN A O 1
ATOM 1027 N N . MET A 1 130 ? -6.52 8.328 13.445 1 87.06 130 MET A N 1
ATOM 1028 C CA . MET A 1 130 ? -5.273 8.742 12.805 1 87.06 130 MET A CA 1
ATOM 1029 C C . MET A 1 130 ? -4.293 7.578 12.719 1 87.06 130 MET A C 1
ATOM 1031 O O . MET A 1 130 ? -3.693 7.344 11.672 1 87.06 130 MET A O 1
ATOM 1035 N N . ILE A 1 131 ? -4.172 6.859 13.766 1 90.88 131 ILE A N 1
ATOM 1036 C CA . ILE A 1 131 ? -3.213 5.762 13.828 1 90.88 131 ILE A CA 1
ATOM 1037 C C . ILE A 1 131 ? -3.639 4.652 12.867 1 90.88 131 ILE A C 1
ATOM 1039 O O . ILE A 1 131 ? -2.83 4.164 12.07 1 90.88 131 ILE A O 1
ATOM 1043 N N . THR A 1 132 ? -4.859 4.281 12.906 1 95.75 132 THR A N 1
ATOM 1044 C CA . THR A 1 132 ? -5.328 3.207 12.031 1 95.75 132 THR A CA 1
ATOM 1045 C C . THR A 1 132 ? -5.336 3.658 10.578 1 95.75 132 THR A C 1
ATOM 1047 O O . THR A 1 132 ? -5.027 2.873 9.672 1 95.75 132 THR A O 1
ATOM 1050 N N . GLY A 1 133 ? -5.695 4.918 10.406 1 94.38 133 GLY A N 1
ATOM 1051 C CA . GLY A 1 133 ? -5.625 5.449 9.055 1 94.38 133 GLY A CA 1
ATOM 1052 C C . GLY A 1 133 ? -4.23 5.375 8.461 1 94.38 133 GLY A C 1
ATOM 1053 O O . GLY A 1 133 ? -4.062 5.004 7.297 1 94.38 133 GLY A O 1
ATOM 1054 N N . PHE A 1 134 ? -3.27 5.715 9.25 1 92.62 134 PHE A N 1
ATOM 1055 C CA . PHE A 1 134 ? -1.886 5.664 8.789 1 92.62 134 PHE A CA 1
ATOM 1056 C C . PHE A 1 134 ? -1.478 4.238 8.453 1 92.62 134 PHE A C 1
ATOM 1058 O O . PHE A 1 134 ? -0.884 3.99 7.398 1 92.62 134 PHE A O 1
ATOM 1065 N N . ILE A 1 135 ? -1.766 3.338 9.273 1 95.38 135 ILE A N 1
ATOM 1066 C CA . ILE A 1 135 ? -1.425 1.934 9.07 1 95.38 135 ILE A CA 1
ATOM 1067 C C . ILE A 1 135 ? -2.139 1.404 7.832 1 95.38 135 ILE A C 1
ATOM 1069 O O . ILE A 1 135 ? -1.562 0.639 7.055 1 95.38 135 ILE A O 1
ATOM 1073 N N . LEU A 1 136 ? -3.32 1.853 7.605 1 96.94 136 LEU A N 1
ATOM 1074 C CA . LEU A 1 136 ? -4.133 1.355 6.5 1 96.94 136 LEU A CA 1
ATOM 1075 C C . LEU A 1 136 ? -3.572 1.82 5.16 1 96.94 136 LEU A C 1
ATOM 1077 O O . LEU A 1 136 ? -3.854 1.217 4.125 1 96.94 136 LEU A O 1
ATOM 1081 N N . PHE A 1 137 ? -2.826 2.865 5.18 1 92.81 137 PHE A N 1
ATOM 1082 C CA . PHE A 1 137 ? -2.174 3.268 3.939 1 92.81 137 PHE A CA 1
ATOM 1083 C C . PHE A 1 137 ? -1.367 2.115 3.352 1 92.81 137 PHE A C 1
ATOM 1085 O O . PHE A 1 137 ? -1.415 1.867 2.146 1 92.81 137 PHE A O 1
ATOM 1092 N N . PHE A 1 138 ? -0.812 1.448 4.211 1 94.44 138 PHE A N 1
ATOM 1093 C CA . PHE A 1 138 ? 0.066 0.374 3.76 1 94.44 138 PHE A CA 1
ATOM 1094 C C . PHE A 1 138 ? -0.73 -0.897 3.49 1 94.44 138 PHE A C 1
ATOM 1096 O O . PHE A 1 138 ? -0.547 -1.542 2.455 1 94.44 138 PHE A O 1
ATOM 1103 N N . LEU A 1 139 ? -1.639 -1.157 4.301 1 97.12 139 LEU A N 1
ATOM 1104 C CA . LEU A 1 139 ? -2.342 -2.434 4.242 1 97.12 139 LEU A CA 1
ATOM 1105 C C . LEU A 1 139 ? -3.383 -2.43 3.127 1 97.12 139 LEU A C 1
ATOM 1107 O O . LEU A 1 139 ? -3.484 -3.395 2.365 1 97.12 139 LEU A O 1
ATOM 1111 N N . VAL A 1 140 ? -4.18 -1.351 3.062 1 97.56 140 VAL A N 1
ATOM 1112 C CA . VAL A 1 140 ? -5.25 -1.285 2.072 1 97.56 140 VAL A CA 1
ATOM 1113 C C . VAL A 1 140 ? -4.652 -1.224 0.669 1 97.56 140 VAL A C 1
ATOM 1115 O O . VAL A 1 140 ? -5.207 -1.797 -0.273 1 97.56 140 VAL A O 1
ATOM 1118 N N . SER A 1 141 ? -3.543 -0.552 0.554 1 95.75 141 SER A N 1
ATOM 1119 C CA . SER A 1 141 ? -2.863 -0.469 -0.735 1 95.75 141 SER A CA 1
ATOM 1120 C C . SER A 1 141 ? -2.41 -1.845 -1.211 1 95.75 141 SER A C 1
ATOM 1122 O O . SER A 1 141 ? -2.598 -2.197 -2.377 1 95.75 141 SER A O 1
ATOM 1124 N N . ALA A 1 142 ? -1.794 -2.572 -0.349 1 95.56 142 ALA A N 1
ATOM 1125 C CA . ALA A 1 142 ? -1.363 -3.93 -0.677 1 95.56 142 ALA A CA 1
ATOM 1126 C C . ALA A 1 142 ? -2.551 -4.801 -1.079 1 95.56 142 ALA A C 1
ATOM 1128 O O . ALA A 1 142 ? -2.48 -5.543 -2.061 1 95.56 142 ALA A O 1
ATOM 1129 N N . HIS A 1 143 ? -3.619 -4.715 -0.363 1 97.06 143 HIS A N 1
ATOM 1130 C CA . HIS A 1 143 ? -4.828 -5.484 -0.633 1 97.06 143 HIS A CA 1
ATOM 1131 C C . HIS A 1 143 ? -5.414 -5.129 -1.994 1 97.06 143 HIS A C 1
ATOM 1133 O O . HIS A 1 143 ? -5.688 -6.016 -2.809 1 97.06 143 HIS A O 1
ATOM 1139 N N . LEU A 1 144 ? -5.547 -3.865 -2.258 1 97 144 LEU A N 1
ATOM 1140 C CA . LEU A 1 144 ? -6.168 -3.416 -3.5 1 97 144 LEU A CA 1
ATOM 1141 C C . LEU A 1 144 ? -5.266 -3.711 -4.695 1 97 144 LEU A C 1
ATOM 1143 O O . LEU A 1 144 ? -5.754 -4.043 -5.777 1 97 144 LEU A O 1
ATOM 1147 N N . ALA A 1 145 ? -3.969 -3.561 -4.492 1 94.69 145 ALA A N 1
ATOM 1148 C CA . ALA A 1 145 ? -3.049 -3.9 -5.574 1 94.69 145 ALA A CA 1
ATOM 1149 C C . ALA A 1 145 ? -3.188 -5.367 -5.973 1 94.69 145 ALA A C 1
ATOM 1151 O O . ALA A 1 145 ? -3.188 -5.699 -7.16 1 94.69 145 ALA A O 1
ATOM 1152 N N . THR A 1 146 ? -3.25 -6.168 -4.996 1 93.56 146 THR A N 1
ATOM 1153 C CA . THR A 1 146 ? -3.428 -7.594 -5.266 1 93.56 146 THR A CA 1
ATOM 1154 C C . THR A 1 146 ? -4.703 -7.836 -6.066 1 93.56 146 THR A C 1
ATOM 1156 O O . THR A 1 146 ? -4.703 -8.602 -7.027 1 93.56 146 THR A O 1
ATOM 1159 N N . MET A 1 147 ? -5.809 -7.16 -5.688 1 94.19 147 MET A N 1
ATOM 1160 C CA . MET A 1 147 ? -7.09 -7.367 -6.352 1 94.19 147 MET A CA 1
ATOM 1161 C C . MET A 1 147 ? -7.062 -6.805 -7.77 1 94.19 147 MET A C 1
ATOM 1163 O O . MET A 1 147 ? -7.738 -7.324 -8.656 1 94.19 147 MET A O 1
ATOM 1167 N N . ILE A 1 148 ? -6.309 -5.812 -7.988 1 93.69 148 ILE A N 1
ATOM 1168 C CA . ILE A 1 148 ? -6.234 -5.18 -9.305 1 93.69 148 ILE A CA 1
ATOM 1169 C C . ILE A 1 148 ? -5.34 -6.004 -10.219 1 93.69 148 ILE A C 1
ATOM 1171 O O . ILE A 1 148 ? -5.672 -6.223 -11.391 1 93.69 148 ILE A O 1
ATOM 1175 N N . LEU A 1 149 ? -4.242 -6.516 -9.703 1 90.88 149 LEU A N 1
ATOM 1176 C CA . LEU A 1 149 ? -3.23 -7.172 -10.531 1 90.88 149 LEU A CA 1
ATOM 1177 C C . LEU A 1 149 ? -3.57 -8.641 -10.734 1 90.88 149 LEU A C 1
ATOM 1179 O O . LEU A 1 149 ? -3.17 -9.242 -11.734 1 90.88 149 LEU A O 1
ATOM 1183 N N . ASP A 1 150 ? -4.234 -9.25 -9.781 1 89.38 150 ASP A N 1
ATOM 1184 C CA . ASP A 1 150 ? -4.703 -10.625 -9.836 1 89.38 150 ASP A CA 1
ATOM 1185 C C . ASP A 1 150 ? -6.168 -10.727 -9.406 1 89.38 150 ASP A C 1
ATOM 1187 O O . ASP A 1 150 ? -6.469 -11.227 -8.32 1 89.38 150 ASP A O 1
ATOM 1191 N N . PRO A 1 151 ? -7.102 -10.43 -10.312 1 89.12 151 PRO A N 1
ATOM 1192 C CA . PRO A 1 151 ? -8.508 -10.242 -9.961 1 89.12 151 PRO A CA 1
ATOM 1193 C C . PRO A 1 151 ? -9.281 -11.555 -9.891 1 89.12 151 PRO A C 1
ATOM 1195 O O . PRO A 1 151 ? -10.492 -11.555 -9.648 1 89.12 151 PRO A O 1
ATOM 1198 N N . LYS A 1 152 ? -8.664 -12.648 -10 1 87.25 152 LYS A N 1
ATOM 1199 C CA . LYS A 1 152 ? -9.383 -13.922 -9.984 1 87.25 152 LYS A CA 1
ATOM 1200 C C . LYS A 1 152 ? -9.867 -14.266 -8.578 1 87.25 152 LYS A C 1
ATOM 1202 O O . LYS A 1 152 ? -9.062 -14.352 -7.648 1 87.25 152 LYS A O 1
ATOM 1207 N N . ILE A 1 153 ? -11.133 -14.43 -8.516 1 92 153 ILE A N 1
ATOM 1208 C CA . ILE A 1 153 ? -11.75 -14.758 -7.23 1 92 153 ILE A CA 1
ATOM 1209 C C . ILE A 1 153 ? -12.516 -16.078 -7.348 1 92 153 ILE A C 1
ATOM 1211 O O . ILE A 1 153 ? -13.164 -16.328 -8.367 1 92 153 ILE A O 1
ATOM 1215 N N . GLY A 1 154 ? -12.438 -16.891 -6.418 1 93.56 154 GLY A N 1
ATOM 1216 C CA . GLY A 1 154 ? -13.125 -18.172 -6.285 1 93.56 154 GLY A CA 1
ATOM 1217 C C . GLY A 1 154 ? -12.727 -18.938 -5.035 1 93.56 154 GLY A C 1
ATOM 1218 O O . GLY A 1 154 ? -11.742 -18.594 -4.375 1 93.56 154 GLY A O 1
ATOM 1219 N N . PRO A 1 155 ? -13.555 -19.969 -4.801 1 95.38 155 PRO A N 1
ATOM 1220 C CA . PRO A 1 155 ? -13.273 -20.719 -3.578 1 95.38 155 PRO A CA 1
ATOM 1221 C C . PRO A 1 155 ? -11.836 -21.25 -3.529 1 95.38 155 PRO A C 1
ATOM 1223 O O . PRO A 1 155 ? -11.156 -21.094 -2.512 1 95.38 155 PRO A O 1
ATOM 1226 N N . HIS A 1 156 ? -11.391 -21.781 -4.602 1 95.62 156 HIS A N 1
ATOM 1227 C CA . HIS A 1 156 ? -10.047 -22.359 -4.633 1 95.62 156 HIS A CA 1
ATOM 1228 C C . HIS A 1 156 ? -8.992 -21.266 -4.848 1 95.62 156 HIS A C 1
ATOM 1230 O O . HIS A 1 156 ? -7.969 -21.25 -4.164 1 95.62 156 HIS A O 1
ATOM 1236 N N . LEU A 1 157 ? -9.281 -20.375 -5.711 1 94.06 157 LEU A N 1
ATOM 1237 C CA . LEU A 1 157 ? -8.305 -19.359 -6.086 1 94.06 157 LEU A CA 1
ATOM 1238 C C . LEU A 1 157 ? -8.07 -18.391 -4.941 1 94.06 157 LEU A C 1
ATOM 1240 O O . LEU A 1 157 ? -6.93 -18 -4.672 1 94.06 157 LEU A O 1
ATOM 1244 N N . SER A 1 158 ? -9.102 -18.016 -4.285 1 96.44 158 SER A N 1
ATOM 1245 C CA . SER A 1 158 ? -8.953 -17.156 -3.117 1 96.44 158 SER A CA 1
ATOM 1246 C C . SER A 1 158 ? -8.227 -17.875 -1.987 1 96.44 158 SER A C 1
ATOM 1248 O O . SER A 1 158 ? -7.371 -17.281 -1.318 1 96.44 158 SER A O 1
ATOM 1250 N N . ALA A 1 159 ? -8.562 -19.094 -1.83 1 97.44 159 ALA A N 1
ATOM 1251 C CA . ALA A 1 159 ? -7.902 -19.875 -0.799 1 97.44 159 ALA A CA 1
ATOM 1252 C C . ALA A 1 159 ? -6.418 -20.047 -1.107 1 97.44 159 ALA A C 1
ATOM 1254 O O . ALA A 1 159 ? -5.582 -20.031 -0.2 1 97.44 159 ALA A O 1
ATOM 1255 N N . ASP A 1 160 ? -6.117 -20.25 -2.344 1 95.75 160 ASP A N 1
ATOM 1256 C CA . ASP A 1 160 ? -4.73 -20.359 -2.789 1 95.75 160 ASP A CA 1
ATOM 1257 C C . ASP A 1 160 ? -3.943 -19.094 -2.453 1 95.75 160 ASP A C 1
ATOM 1259 O O . ASP A 1 160 ? -2.852 -19.172 -1.885 1 95.75 160 ASP A O 1
ATOM 1263 N N . ARG A 1 161 ? -4.465 -17.969 -2.711 1 94.94 161 ARG A N 1
ATOM 1264 C CA . ARG A 1 161 ? -3.834 -16.672 -2.42 1 94.94 161 ARG A CA 1
ATOM 1265 C C . ARG A 1 161 ? -3.613 -16.5 -0.922 1 94.94 161 ARG A C 1
ATOM 1267 O O . ARG A 1 161 ? -2.559 -16.031 -0.496 1 94.94 161 ARG A O 1
ATOM 1274 N N . VAL A 1 162 ? -4.621 -16.906 -0.163 1 97.06 162 VAL A N 1
ATOM 1275 C CA . VAL A 1 162 ? -4.586 -16.719 1.282 1 97.06 162 VAL A CA 1
ATOM 1276 C C . VAL A 1 162 ? -3.535 -17.641 1.901 1 97.06 162 VAL A C 1
ATOM 1278 O O . VAL A 1 162 ? -2.707 -17.188 2.699 1 97.06 162 VAL A O 1
ATOM 1281 N N . TYR A 1 163 ? -3.527 -18.844 1.497 1 96.38 163 TYR A N 1
ATOM 1282 C CA . TYR A 1 163 ? -2.691 -19.828 2.166 1 96.38 163 TYR A CA 1
ATOM 1283 C C . TYR A 1 163 ? -1.337 -19.953 1.479 1 96.38 163 TYR A C 1
ATOM 1285 O O . TYR A 1 163 ? -0.307 -19.594 2.057 1 96.38 163 TYR A O 1
ATOM 1293 N N . ASN A 1 164 ? -1.294 -20.344 0.156 1 92.31 164 ASN A N 1
ATOM 1294 C CA . ASN A 1 164 ? -0.035 -20.562 -0.551 1 92.31 164 ASN A CA 1
ATOM 1295 C C . ASN A 1 164 ? 0.644 -19.234 -0.889 1 92.31 164 ASN A C 1
ATOM 1297 O O . ASN A 1 164 ? 1.873 -19.141 -0.913 1 92.31 164 ASN A O 1
ATOM 1301 N N . GLY A 1 165 ? -0.178 -18.219 -1.096 1 92.75 165 GLY A N 1
ATOM 1302 C CA . GLY A 1 165 ? 0.351 -16.891 -1.374 1 92.75 165 GLY A CA 1
ATOM 1303 C C . GLY A 1 165 ? 0.68 -16.109 -0.119 1 92.75 165 GLY A C 1
ATOM 1304 O O . GLY A 1 165 ? 1.129 -14.961 -0.198 1 92.75 165 GLY A O 1
ATOM 1305 N N . HIS A 1 166 ? 0.272 -16.625 1.058 1 94.56 166 HIS A N 1
ATOM 1306 C CA . HIS A 1 166 ? 0.605 -16.109 2.377 1 94.56 166 HIS A CA 1
ATOM 1307 C C . HIS A 1 166 ? -0.12 -14.789 2.645 1 94.56 166 HIS A C 1
ATOM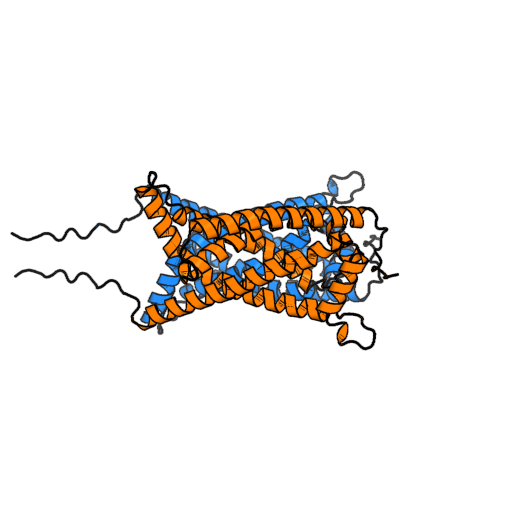 1309 O O . HIS A 1 166 ? 0.315 -13.992 3.48 1 94.56 166 HIS A O 1
ATOM 1315 N N . ALA A 1 167 ? -1.152 -14.555 1.908 1 95.75 167 ALA A N 1
ATOM 1316 C CA . ALA A 1 167 ? -1.91 -13.328 2.115 1 95.75 167 ALA A CA 1
ATOM 1317 C C . ALA A 1 167 ? -2.521 -13.289 3.514 1 95.75 167 ALA A C 1
ATOM 1319 O O . ALA A 1 167 ? -2.941 -12.227 3.984 1 95.75 167 ALA A O 1
ATOM 1320 N N . TRP A 1 168 ? -2.629 -14.469 4.188 1 96.62 168 TRP A N 1
ATOM 1321 C CA . TRP A 1 168 ? -3.16 -14.508 5.547 1 96.62 168 TRP A CA 1
ATOM 1322 C C . TRP A 1 168 ? -2.34 -13.617 6.477 1 96.62 168 TRP A C 1
ATOM 1324 O O . TRP A 1 168 ? -2.871 -13.055 7.438 1 96.62 168 TRP A O 1
ATOM 1334 N N . LEU A 1 169 ? -1.077 -13.422 6.23 1 94.88 169 LEU A N 1
ATOM 1335 C CA . LEU A 1 169 ? -0.228 -12.555 7.035 1 94.88 169 LEU A CA 1
ATOM 1336 C C . LEU A 1 169 ? -0.711 -11.109 6.969 1 94.88 169 LEU A C 1
ATOM 1338 O O . LEU A 1 169 ? -0.705 -10.398 7.98 1 94.88 169 LEU A O 1
ATOM 1342 N N . LEU A 1 170 ? -1.058 -10.68 5.797 1 96.25 170 LEU A N 1
ATOM 1343 C CA . LEU A 1 170 ? -1.606 -9.344 5.598 1 96.25 170 LEU A CA 1
ATOM 1344 C C . LEU A 1 170 ? -2.959 -9.203 6.285 1 96.25 170 LEU A C 1
ATOM 1346 O O . LEU A 1 170 ? -3.199 -8.227 7 1 96.25 170 LEU A O 1
ATOM 1350 N N . TYR A 1 171 ? -3.803 -10.258 6.168 1 98 171 TYR A N 1
ATOM 1351 C CA . TYR A 1 171 ? -5.203 -10.156 6.562 1 98 171 TYR A CA 1
ATOM 1352 C C . TYR A 1 171 ? -5.348 -10.227 8.078 1 98 171 TYR A C 1
ATOM 1354 O O . TYR A 1 171 ? -6.277 -9.641 8.648 1 98 171 TYR A O 1
ATOM 1362 N N . VAL A 1 172 ? -4.438 -10.867 8.766 1 97.81 172 VAL A N 1
ATOM 1363 C CA . VAL A 1 172 ? -4.52 -10.969 10.219 1 97.81 172 VAL A CA 1
ATOM 1364 C C . VAL A 1 172 ? -4.352 -9.578 10.844 1 97.81 172 VAL A C 1
ATOM 1366 O O . VAL A 1 172 ? -4.992 -9.266 11.852 1 97.81 172 VAL A O 1
ATOM 1369 N N . VAL A 1 173 ? -3.533 -8.719 10.219 1 97.12 173 VAL A N 1
ATOM 1370 C CA . VAL A 1 173 ? -3.332 -7.363 10.719 1 97.12 173 VAL A CA 1
ATOM 1371 C C . VAL A 1 173 ? -4.379 -6.434 10.109 1 97.12 173 VAL A C 1
ATOM 1373 O O . VAL A 1 173 ? -4.93 -5.574 10.797 1 97.12 173 VAL A O 1
ATOM 1376 N N . PHE A 1 174 ? -4.703 -6.629 8.859 1 98.31 174 PHE A N 1
ATOM 1377 C CA . PHE A 1 174 ? -5.605 -5.773 8.094 1 98.31 174 PHE A CA 1
ATOM 1378 C C . PHE A 1 174 ? -7.008 -5.805 8.688 1 98.31 174 PHE A C 1
ATOM 1380 O O . PHE A 1 174 ? -7.637 -4.758 8.859 1 98.31 174 PHE A O 1
ATOM 1387 N N . LEU A 1 175 ? -7.469 -6.961 9.078 1 98.5 175 LEU A N 1
ATOM 1388 C CA . LEU A 1 175 ? -8.852 -7.176 9.508 1 98.5 175 LEU A CA 1
ATOM 1389 C C . LEU A 1 175 ? -9.172 -6.34 10.734 1 98.5 175 LEU A C 1
ATOM 1391 O O . LEU A 1 175 ? -10.086 -5.504 10.703 1 98.5 175 LEU A O 1
ATOM 1395 N N . PRO A 1 176 ? -8.422 -6.453 11.836 1 98.31 176 PRO A N 1
ATOM 1396 C CA . PRO A 1 176 ? -8.797 -5.641 12.992 1 98.31 176 PRO A CA 1
ATOM 1397 C C . PRO A 1 176 ? -8.609 -4.145 12.758 1 98.31 176 PRO A C 1
ATOM 1399 O O . PRO A 1 176 ? -9.398 -3.33 13.242 1 98.31 176 PRO A O 1
ATOM 1402 N N . VAL A 1 177 ? -7.613 -3.76 12.031 1 98.38 177 VAL A N 1
ATOM 1403 C CA . VAL A 1 177 ? -7.297 -2.35 11.836 1 98.38 177 VAL A CA 1
ATOM 1404 C C . VAL A 1 177 ? -8.398 -1.687 11.008 1 98.38 177 VAL A C 1
ATOM 1406 O O . VAL A 1 177 ? -8.867 -0.601 11.352 1 98.38 177 VAL A O 1
ATOM 1409 N N . VAL A 1 178 ? -8.82 -2.3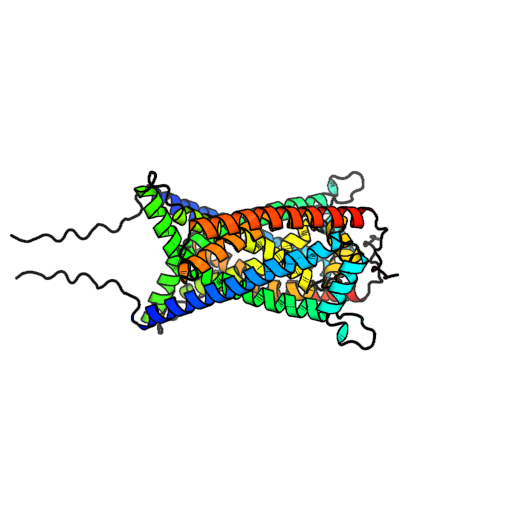34 9.883 1 98.5 178 VAL A N 1
ATOM 1410 C CA . VAL A 1 178 ? -9.805 -1.722 9 1 98.5 178 VAL A CA 1
ATOM 1411 C C . VAL A 1 178 ? -11.156 -1.652 9.695 1 98.5 178 VAL A C 1
ATOM 1413 O O . VAL A 1 178 ? -11.922 -0.701 9.5 1 98.5 178 VAL A O 1
ATOM 1416 N N . LEU A 1 179 ? -11.469 -2.621 10.539 1 98.31 179 LEU A N 1
ATOM 1417 C CA . LEU A 1 179 ? -12.742 -2.625 11.258 1 98.31 179 LEU A CA 1
ATOM 1418 C C . LEU A 1 179 ? -12.781 -1.512 12.297 1 98.31 179 LEU A C 1
ATOM 1420 O O . LEU A 1 179 ? -13.789 -0.811 12.422 1 98.31 179 LEU A O 1
ATOM 1424 N N . VAL A 1 180 ? -11.711 -1.394 13.039 1 97.62 180 VAL A N 1
ATOM 1425 C CA . VAL A 1 180 ? -11.641 -0.311 14.016 1 97.62 180 VAL A CA 1
ATOM 1426 C C . VAL A 1 180 ? -11.766 1.034 13.305 1 97.62 180 VAL A C 1
ATOM 1428 O O . VAL A 1 180 ? -12.578 1.878 13.688 1 97.62 180 VAL A O 1
ATOM 1431 N N . HIS A 1 181 ? -11.039 1.231 12.305 1 98.12 181 HIS A N 1
ATOM 1432 C CA . HIS A 1 181 ? -11.07 2.479 11.547 1 98.12 181 HIS A CA 1
ATOM 1433 C C . HIS A 1 181 ? -12.461 2.74 10.977 1 98.12 181 HIS A C 1
ATOM 1435 O O . HIS A 1 181 ? -13 3.838 11.133 1 98.12 181 HIS A O 1
ATOM 1441 N N . GLY A 1 182 ? -12.969 1.758 10.305 1 97.94 182 GLY A N 1
ATOM 1442 C CA . GLY A 1 182 ? -14.234 1.917 9.609 1 97.94 182 GLY A CA 1
ATOM 1443 C C . GLY A 1 182 ? -15.406 2.176 10.539 1 97.94 182 GLY A C 1
ATOM 1444 O O . GLY A 1 182 ? -16.219 3.07 10.297 1 97.94 182 GLY A O 1
ATOM 1445 N N . LEU A 1 183 ? -15.5 1.446 11.594 1 97 183 LEU A N 1
ATOM 1446 C CA . LEU A 1 183 ? -16.656 1.561 12.484 1 97 183 LEU A CA 1
ATOM 1447 C C . LEU A 1 183 ? -16.562 2.826 13.328 1 97 183 LEU A C 1
ATOM 1449 O O . LEU A 1 183 ? -17.578 3.473 13.594 1 97 183 LEU A O 1
ATOM 1453 N N . ILE A 1 184 ? -15.352 3.133 13.781 1 94.69 184 ILE A N 1
ATOM 1454 C CA . ILE A 1 184 ? -15.195 4.402 14.477 1 94.69 184 ILE A CA 1
ATOM 1455 C C . ILE A 1 184 ? -15.5 5.559 13.523 1 94.69 184 ILE A C 1
ATOM 1457 O O . ILE A 1 184 ? -16.125 6.547 13.922 1 94.69 184 ILE A O 1
ATOM 1461 N N . GLY A 1 185 ? -15.031 5.41 12.32 1 95.44 185 GLY A N 1
ATOM 1462 C CA . GLY A 1 185 ? -15.336 6.43 11.328 1 95.44 185 GLY A CA 1
ATOM 1463 C C . GLY A 1 185 ? -16.828 6.613 11.109 1 95.44 185 GLY A C 1
ATOM 1464 O O . GLY A 1 185 ? -17.312 7.746 11.055 1 95.44 185 GLY A O 1
ATOM 1465 N N . LEU A 1 186 ? -17.531 5.574 10.945 1 95.69 186 LEU A N 1
ATOM 1466 C CA . LEU A 1 186 ? -18.984 5.641 10.758 1 95.69 186 LEU A CA 1
ATOM 1467 C C . LEU A 1 186 ? -19.656 6.242 11.984 1 95.69 186 LEU A C 1
ATOM 1469 O O . LEU A 1 186 ? -20.578 7.047 11.859 1 95.69 186 LEU A O 1
ATOM 1473 N N . TYR A 1 187 ? -19.234 5.844 13.156 1 93.31 187 TYR A N 1
ATOM 1474 C CA . TYR A 1 187 ? -19.734 6.402 14.406 1 93.31 187 TYR A CA 1
ATOM 1475 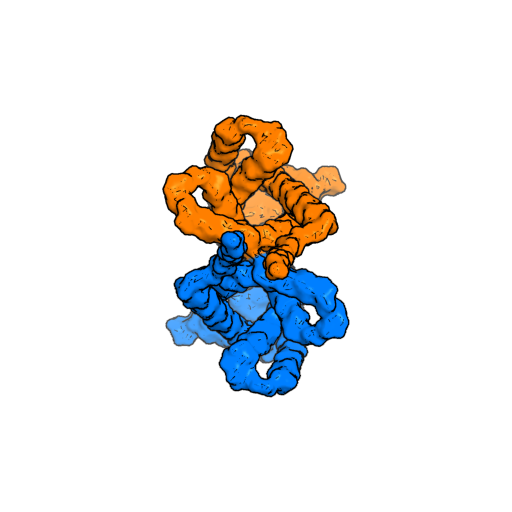C C . TYR A 1 187 ? -19.578 7.918 14.422 1 93.31 187 TYR A C 1
ATOM 1477 O O . TYR A 1 187 ? -20.531 8.641 14.711 1 93.31 187 TYR A O 1
ATOM 1485 N N . ARG A 1 188 ? -18.438 8.352 14.023 1 91.12 188 ARG A N 1
ATOM 1486 C CA . ARG A 1 188 ? -18.141 9.781 14.055 1 91.12 188 ARG A CA 1
ATOM 1487 C C . ARG A 1 188 ? -18.969 10.539 13.023 1 91.12 188 ARG A C 1
ATOM 1489 O O . ARG A 1 188 ? -19.406 11.664 13.273 1 91.12 188 ARG A O 1
ATOM 1496 N N . VAL A 1 189 ? -19.125 9.938 11.898 1 93.5 189 VAL A N 1
ATOM 1497 C CA . VAL A 1 189 ? -19.891 10.586 10.844 1 93.5 189 VAL A CA 1
ATOM 1498 C C . VAL A 1 189 ? -21.359 10.695 11.258 1 93.5 189 VAL A C 1
ATOM 1500 O O . VAL A 1 189 ? -22 11.711 11 1 93.5 189 VAL A O 1
ATOM 1503 N N . ILE A 1 190 ? -21.906 9.711 11.883 1 93.44 190 ILE A N 1
ATOM 1504 C CA . ILE A 1 190 ? -23.297 9.695 12.328 1 93.44 190 ILE A CA 1
ATOM 1505 C C . ILE A 1 190 ? -23.531 10.812 13.344 1 93.44 190 ILE A C 1
ATOM 1507 O O . ILE A 1 190 ? -24.531 11.531 13.273 1 93.44 190 ILE A O 1
ATOM 1511 N N . LEU A 1 191 ? -22.578 10.984 14.227 1 88.81 191 LEU A N 1
ATOM 1512 C CA . LEU A 1 191 ? -22.703 12.023 15.25 1 88.81 191 LEU A CA 1
ATOM 1513 C C . LEU A 1 191 ? -22.5 13.406 14.648 1 88.81 191 LEU A C 1
ATOM 1515 O O . LEU A 1 191 ? -23.219 14.344 14.992 1 88.81 191 LEU A O 1
ATOM 1519 N N . LYS A 1 192 ? -21.594 13.492 13.781 1 87.38 192 LYS A N 1
ATOM 1520 C CA . LYS A 1 192 ? -21.266 14.773 13.156 1 87.38 192 LYS A CA 1
ATOM 1521 C C . LYS A 1 192 ? -22.469 15.336 12.391 1 87.38 192 LYS A C 1
ATOM 1523 O O . LYS A 1 192 ? -22.75 16.531 12.469 1 87.38 192 LYS A O 1
ATOM 1528 N N . TRP A 1 193 ? -23.125 14.477 11.695 1 90.5 193 TRP A N 1
ATOM 1529 C CA . TRP A 1 193 ? -24.188 14.961 10.828 1 90.5 193 TRP A CA 1
ATOM 1530 C C . TRP A 1 193 ? -25.547 14.836 11.508 1 90.5 193 TRP A C 1
ATOM 1532 O O . TRP A 1 193 ? -26.578 15.039 10.875 1 90.5 193 TRP A O 1
ATOM 1542 N N . GLY A 1 194 ? -25.578 14.414 12.797 1 86.69 194 GLY A N 1
ATOM 1543 C CA . GLY A 1 194 ? -26.766 14.453 13.625 1 86.69 194 GLY A CA 1
ATOM 1544 C C . GLY A 1 194 ? -27.828 13.453 13.203 1 86.69 194 GLY A C 1
ATOM 1545 O O . GLY A 1 194 ? -29.016 13.727 13.289 1 86.69 194 GLY A O 1
ATOM 1546 N N . VAL A 1 195 ? -27.406 12.414 12.664 1 85 195 VAL A N 1
ATOM 1547 C CA . VAL A 1 195 ? -28.344 11.367 12.281 1 85 195 VAL A CA 1
ATOM 1548 C C . VAL A 1 195 ? -29.016 10.805 13.531 1 85 195 VAL A C 1
ATOM 1550 O O . VAL A 1 195 ? -30.203 10.484 13.516 1 85 195 VAL A O 1
ATOM 1553 N N . SER A 1 196 ? -28.312 10.633 14.602 1 83.38 196 SER A N 1
ATOM 1554 C CA . SER A 1 196 ? -28.828 10.258 15.914 1 83.38 196 SER A CA 1
ATOM 1555 C C . SER A 1 196 ? -28.094 10.992 17.031 1 83.38 196 SER A C 1
ATOM 1557 O O . SER A 1 196 ? -26.891 11.258 16.922 1 83.38 196 SER A O 1
ATOM 1559 N N . ASN A 1 197 ? -28.812 11.234 18.062 1 85.56 197 ASN A N 1
ATOM 1560 C CA . ASN A 1 197 ? -28.203 11.93 19.188 1 85.56 197 ASN A CA 1
ATOM 1561 C C . ASN A 1 197 ? -28 11 20.391 1 85.56 197 ASN A C 1
ATOM 1563 O O . ASN A 1 197 ? -27.562 11.43 21.453 1 85.56 197 ASN A O 1
ATOM 1567 N N . ASN A 1 198 ? -28.359 9.781 20.125 1 90.69 198 ASN A N 1
ATOM 1568 C CA . ASN A 1 198 ? -28.141 8.812 21.188 1 90.69 198 ASN A CA 1
ATOM 1569 C C . ASN A 1 198 ? -26.75 8.203 21.125 1 90.69 198 ASN A C 1
ATOM 1571 O O . ASN A 1 198 ? -26.578 7.078 20.641 1 90.69 198 ASN A O 1
ATOM 1575 N N . ARG A 1 199 ? -25.812 8.859 21.656 1 89 199 ARG A N 1
ATOM 1576 C CA . ARG A 1 199 ? -24.406 8.492 21.594 1 89 199 ARG A CA 1
ATOM 1577 C C . ARG A 1 199 ? -24.172 7.105 22.172 1 89 199 ARG A C 1
ATOM 1579 O O . ARG A 1 199 ? -23.406 6.309 21.625 1 89 199 ARG A O 1
ATOM 1586 N N . SER A 1 200 ? -24.828 6.816 23.25 1 91.25 200 SER A N 1
ATOM 1587 C CA . SER A 1 200 ? -24.641 5.539 23.938 1 91.25 200 SER A CA 1
ATOM 1588 C C . SER A 1 200 ? -25.125 4.375 23.078 1 91.25 200 SER A C 1
ATOM 1590 O O . SER A 1 200 ? -24.453 3.342 23 1 91.25 200 SER A O 1
ATOM 1592 N N . LEU A 1 201 ? -26.234 4.578 22.469 1 92.88 201 LEU A N 1
ATOM 1593 C CA . LEU A 1 201 ? -26.781 3.523 21.625 1 92.88 201 LEU A CA 1
ATOM 1594 C C . LEU A 1 201 ? -25.891 3.287 20.406 1 92.88 201 LEU A C 1
ATOM 1596 O O . LEU A 1 201 ? -25.609 2.139 20.047 1 92.88 201 LEU A O 1
ATOM 1600 N N . ILE A 1 202 ? -25.453 4.285 19.766 1 93.69 202 ILE A N 1
ATOM 1601 C CA . ILE A 1 202 ? -24.641 4.16 18.562 1 93.69 202 ILE A CA 1
ATOM 1602 C C . ILE A 1 202 ? -23.312 3.514 18.906 1 93.69 202 ILE A C 1
ATOM 1604 O O . ILE A 1 202 ? -22.797 2.691 18.156 1 93.69 202 ILE A O 1
ATOM 1608 N N . ARG A 1 203 ? -22.766 3.918 20.031 1 92 203 ARG A N 1
ATOM 1609 C CA . ARG A 1 203 ? -21.516 3.318 20.5 1 92 203 ARG A CA 1
ATOM 1610 C C . ARG A 1 203 ? -21.672 1.82 20.719 1 92 203 ARG A C 1
ATOM 1612 O O . ARG A 1 203 ? -20.812 1.03 20.344 1 92 203 ARG A O 1
ATOM 1619 N N . THR A 1 204 ? -22.766 1.469 21.375 1 94.94 204 THR A N 1
ATOM 1620 C CA . THR A 1 204 ? -23.031 0.059 21.641 1 94.94 204 THR A CA 1
ATOM 1621 C C . THR A 1 204 ? -23.188 -0.716 20.344 1 94.94 204 THR A C 1
ATOM 1623 O O . THR A 1 204 ? -22.641 -1.812 20.188 1 94.94 204 THR A O 1
ATOM 1626 N N . ILE A 1 205 ? -23.891 -0.138 19.391 1 95.5 205 ILE A N 1
ATOM 1627 C CA . ILE A 1 205 ? -24.094 -0.776 18.094 1 95.5 205 ILE A CA 1
ATOM 1628 C C . ILE A 1 205 ? -22.75 -0.961 17.406 1 95.5 205 ILE A C 1
ATOM 1630 O O . ILE A 1 205 ? -22.469 -2.027 16.859 1 95.5 205 ILE A O 1
ATOM 1634 N N . ALA A 1 206 ? -21.938 0.059 17.438 1 95.06 206 ALA A N 1
ATOM 1635 C CA . ALA A 1 206 ? -20.625 -0.014 16.828 1 95.06 206 ALA A CA 1
ATOM 1636 C C . ALA A 1 206 ? -19.781 -1.115 17.469 1 95.06 206 ALA A C 1
ATOM 1638 O O . ALA A 1 206 ? -19.094 -1.86 16.766 1 95.06 206 ALA A O 1
ATOM 1639 N N . GLN A 1 207 ? -19.828 -1.223 18.75 1 96.06 207 GLN A N 1
ATOM 1640 C CA . GLN A 1 207 ? -19.047 -2.223 19.469 1 96.06 207 GLN A CA 1
ATOM 1641 C C . GLN A 1 207 ? -19.531 -3.635 19.156 1 96.06 207 GLN A C 1
ATOM 1643 O O . GLN A 1 207 ? -18.719 -4.543 18.953 1 96.06 207 GLN A O 1
ATOM 1648 N N . VAL A 1 208 ? -20.781 -3.822 19.109 1 97.5 208 VAL A N 1
ATOM 1649 C CA . VAL A 1 208 ? -21.359 -5.129 18.797 1 97.5 208 VAL A CA 1
ATOM 1650 C C . VAL A 1 208 ? -21 -5.516 17.359 1 97.5 208 VAL A C 1
ATOM 1652 O O . VAL A 1 208 ? -20.609 -6.656 17.094 1 97.5 208 VAL A O 1
ATOM 1655 N N . LEU A 1 209 ? -21.141 -4.59 16.484 1 97.88 209 LEU A N 1
ATOM 1656 C CA . LEU A 1 209 ? -20.797 -4.836 15.086 1 97.88 209 LEU A CA 1
ATOM 1657 C C . LEU A 1 209 ? -19.328 -5.18 14.945 1 97.88 209 LEU A C 1
ATOM 1659 O O . LEU A 1 209 ? -18.953 -6.035 14.133 1 97.88 209 LEU A O 1
ATOM 1663 N N . MET A 1 210 ? -18.516 -4.531 15.719 1 98 210 MET A N 1
ATOM 1664 C CA . MET A 1 210 ? -17.078 -4.797 15.703 1 98 210 MET A CA 1
ATOM 1665 C C . MET A 1 210 ? -16.797 -6.25 16.078 1 98 210 MET A C 1
ATOM 1667 O O . MET A 1 210 ? -16.062 -6.941 15.359 1 98 210 MET A O 1
ATOM 1671 N N . ILE A 1 211 ? -17.375 -6.688 17.141 1 98.38 211 ILE A N 1
ATOM 1672 C CA . ILE A 1 211 ? -17.172 -8.055 17.609 1 98.38 211 ILE A CA 1
ATOM 1673 C C . ILE A 1 211 ? -17.719 -9.039 16.578 1 98.38 211 ILE A C 1
ATOM 1675 O O . ILE A 1 211 ? -17.062 -10.023 16.219 1 98.38 211 ILE A O 1
ATOM 1679 N N . TYR A 1 212 ? -18.875 -8.766 16.094 1 98.62 212 TYR A N 1
ATOM 1680 C CA . TYR A 1 212 ? -19.531 -9.625 15.125 1 98.62 212 TYR A CA 1
ATOM 1681 C C . TYR A 1 212 ? -18.703 -9.75 13.859 1 98.62 212 TYR A C 1
ATOM 1683 O O . TYR A 1 212 ? -18.422 -10.859 13.398 1 98.62 212 TYR A O 1
ATOM 1691 N N . LEU A 1 213 ? -18.234 -8.656 13.328 1 98.62 213 LEU A N 1
ATOM 1692 C CA . LEU A 1 213 ? -17.5 -8.664 12.07 1 98.62 213 LEU A CA 1
ATOM 1693 C C . LEU A 1 213 ? -16.109 -9.258 12.266 1 98.62 213 LEU A C 1
ATOM 1695 O O . LEU A 1 213 ? -15.57 -9.906 11.367 1 98.62 213 LEU A O 1
ATOM 1699 N N . LEU A 1 214 ? -15.523 -8.977 13.406 1 98.69 214 LEU A N 1
ATOM 1700 C CA . LEU A 1 214 ? -14.227 -9.578 13.703 1 98.69 214 LEU A CA 1
ATOM 1701 C C . LEU A 1 214 ? -14.328 -11.102 13.734 1 98.69 214 LEU A C 1
ATOM 1703 O O . LEU A 1 214 ? -13.469 -11.797 13.203 1 98.69 214 LEU A O 1
ATOM 1707 N N . CYS A 1 215 ? -15.375 -11.586 14.336 1 98.62 215 CYS A N 1
ATOM 1708 C CA . CYS A 1 215 ? -15.602 -13.031 14.383 1 98.62 215 CYS A CA 1
ATOM 1709 C C . CYS A 1 215 ? -15.883 -13.586 12.992 1 98.62 215 CYS A C 1
ATOM 1711 O O . CYS A 1 215 ? -15.297 -14.586 12.586 1 98.62 215 CYS A O 1
ATOM 1713 N N . LEU A 1 216 ? -16.75 -12.93 12.312 1 98.56 216 LEU A N 1
ATOM 1714 C CA . LEU A 1 216 ? -17.109 -13.352 10.969 1 98.56 216 LEU A CA 1
ATOM 1715 C C . LEU A 1 216 ? -15.891 -13.414 10.062 1 98.56 216 LEU A C 1
ATOM 1717 O O . LEU A 1 216 ? -15.672 -14.414 9.383 1 98.56 216 LEU A O 1
ATOM 1721 N N . GLY A 1 217 ? -15.109 -12.352 10.078 1 98.56 217 GLY A N 1
ATOM 1722 C CA . GLY A 1 217 ? -13.914 -12.297 9.25 1 98.56 217 GLY A CA 1
ATOM 1723 C C . GLY A 1 217 ? -12.859 -13.312 9.656 1 98.56 217 GLY A C 1
ATOM 1724 O O . GLY A 1 217 ? -12.203 -13.898 8.797 1 98.56 217 GLY A O 1
ATOM 1725 N N . SER A 1 218 ? -12.695 -13.492 10.953 1 98.62 218 SER A N 1
ATOM 1726 C CA . SER A 1 218 ? -11.703 -14.453 11.445 1 98.62 218 SER A CA 1
ATOM 1727 C C . SER A 1 218 ? -12.086 -15.883 11.062 1 98.62 218 SER A C 1
ATOM 1729 O O . SER A 1 218 ? -11.234 -16.656 10.625 1 98.62 218 SER A O 1
ATOM 1731 N N . LEU A 1 219 ? -13.336 -16.172 11.211 1 98.62 219 LEU A N 1
ATOM 1732 C CA . LEU A 1 219 ? -13.797 -17.516 10.844 1 98.62 219 LEU A CA 1
ATOM 1733 C C . LEU A 1 219 ? -13.648 -17.75 9.344 1 98.62 219 LEU A C 1
ATOM 1735 O O . LEU A 1 219 ? -13.273 -18.844 8.914 1 98.62 219 LEU A O 1
ATOM 1739 N N . SER A 1 220 ? -13.977 -16.766 8.57 1 98.38 220 SER A N 1
ATOM 1740 C CA . SER A 1 220 ? -13.805 -16.875 7.129 1 98.38 220 SER A CA 1
ATOM 1741 C C . SER A 1 220 ? -12.344 -17.078 6.758 1 98.38 220 SER A C 1
ATOM 1743 O O . SER A 1 220 ? -12.023 -17.922 5.91 1 98.38 220 SER A O 1
ATOM 1745 N N . LEU A 1 221 ? -11.461 -16.297 7.387 1 98.5 221 LEU A N 1
ATOM 1746 C CA . LEU A 1 221 ? -10.031 -16.422 7.117 1 98.5 221 LEU A CA 1
ATOM 1747 C C . LEU A 1 221 ? -9.531 -17.812 7.449 1 98.5 221 LEU A C 1
ATOM 1749 O O . LEU A 1 221 ? -8.789 -18.422 6.668 1 98.5 221 LEU A O 1
ATOM 1753 N N . ILE A 1 222 ? -9.984 -18.344 8.57 1 98.5 222 ILE A N 1
ATOM 1754 C CA . ILE A 1 222 ? -9.602 -19.688 8.984 1 98.5 222 ILE A CA 1
ATOM 1755 C C . ILE A 1 222 ? -10.102 -20.703 7.957 1 98.5 222 ILE A C 1
ATOM 1757 O O . ILE A 1 222 ? -9.398 -21.641 7.613 1 98.5 222 ILE A O 1
ATOM 1761 N N . THR A 1 223 ? -11.266 -20.484 7.477 1 98.56 223 THR A N 1
ATOM 1762 C CA . THR A 1 223 ? -11.844 -21.375 6.477 1 98.56 223 THR A CA 1
ATOM 1763 C C . THR A 1 223 ? -11.031 -21.344 5.184 1 98.56 223 THR A C 1
ATOM 1765 O O . THR A 1 223 ? -10.742 -22.391 4.59 1 98.56 223 THR A O 1
ATOM 1768 N N . TYR A 1 224 ? -10.641 -20.203 4.711 1 98.38 224 TYR A N 1
ATOM 1769 C CA . TYR A 1 224 ? -9.82 -20.078 3.512 1 98.38 224 TYR A CA 1
ATOM 1770 C C . TYR A 1 224 ? -8.477 -20.781 3.701 1 98.38 224 TYR A C 1
ATOM 1772 O O . TYR A 1 224 ? -7.969 -21.422 2.779 1 98.38 224 TYR A O 1
ATOM 1780 N N . ILE A 1 225 ? -7.902 -20.594 4.871 1 98.25 225 ILE A N 1
ATOM 1781 C CA . ILE A 1 225 ? -6.633 -21.25 5.168 1 98.25 225 ILE A CA 1
ATOM 1782 C C . ILE A 1 225 ? -6.812 -22.766 5.125 1 98.25 225 ILE A C 1
ATOM 1784 O O . ILE A 1 225 ? -5.984 -23.484 4.547 1 98.25 225 ILE A O 1
ATOM 1788 N N . SER A 1 226 ? -7.906 -23.266 5.695 1 98.19 226 SER A N 1
ATOM 1789 C CA . SER A 1 226 ? -8.195 -24.703 5.699 1 98.19 226 SER A CA 1
ATOM 1790 C C . SER A 1 226 ? -8.367 -25.234 4.281 1 98.19 226 SER A C 1
ATOM 1792 O O . SER A 1 226 ? -7.77 -26.25 3.918 1 98.19 226 SER A O 1
ATOM 1794 N N . ILE A 1 227 ? -9.094 -24.562 3.482 1 97.69 227 ILE A N 1
ATOM 1795 C CA . ILE A 1 227 ? -9.312 -24.969 2.1 1 97.69 227 ILE A CA 1
ATOM 1796 C C . ILE A 1 227 ? -7.988 -24.938 1.338 1 97.69 227 ILE A C 1
ATOM 1798 O O . ILE A 1 227 ? -7.656 -25.891 0.627 1 97.69 227 ILE A O 1
ATOM 1802 N N . GLY A 1 228 ? -7.285 -23.844 1.486 1 97.38 228 GLY A N 1
ATOM 1803 C CA . GLY A 1 228 ? -6.012 -23.703 0.794 1 97.38 228 GLY A CA 1
ATOM 1804 C C . GLY A 1 228 ? -5.012 -24.781 1.153 1 97.38 228 GLY A C 1
ATOM 1805 O O . GLY A 1 228 ? -4.25 -25.25 0.298 1 97.38 228 GLY A O 1
ATOM 1806 N N . SER A 1 229 ? -5.02 -25.25 2.408 1 97 229 SER A N 1
ATOM 1807 C CA . SER A 1 229 ? -4.066 -26.25 2.881 1 97 229 SER A CA 1
ATOM 1808 C C . SER A 1 229 ? -4.344 -27.609 2.266 1 97 229 SER A C 1
ATOM 1810 O O . SER A 1 229 ? -3.467 -28.484 2.232 1 97 229 SER A O 1
ATOM 1812 N N . GLU A 1 230 ? -5.492 -27.734 1.726 1 96.38 230 GLU A N 1
ATOM 1813 C CA . GLU A 1 230 ? -5.895 -29.031 1.181 1 96.38 230 GLU A CA 1
ATOM 1814 C C . GLU A 1 230 ? -5.75 -29.062 -0.338 1 96.38 230 GLU A C 1
ATOM 1816 O O . GLU A 1 230 ? -5.91 -30.109 -0.964 1 96.38 230 GLU A O 1
ATOM 1821 N N . LEU A 1 231 ? -5.426 -27.969 -0.876 1 94.25 231 LEU A N 1
ATOM 1822 C CA . LEU A 1 231 ? -5.355 -27.891 -2.33 1 94.25 231 LEU A CA 1
ATOM 1823 C C . LEU A 1 231 ? -4.031 -28.438 -2.846 1 94.25 231 LEU A C 1
ATOM 1825 O O . LEU A 1 231 ? -2.994 -28.281 -2.195 1 94.25 231 LEU A O 1
ATOM 1829 N N . THR A 1 232 ? -4.051 -29.031 -3.986 1 92 232 THR A N 1
ATOM 1830 C CA . THR A 1 232 ? -2.859 -29.531 -4.664 1 92 232 THR A CA 1
ATOM 1831 C C . THR A 1 232 ? -2.355 -28.5 -5.684 1 92 232 THR A C 1
ATOM 1833 O O . THR A 1 232 ? -3.15 -27.875 -6.387 1 92 232 THR A O 1
ATOM 1836 N N . LEU A 1 233 ? -1.021 -28.391 -5.859 1 87 233 LEU A N 1
ATOM 1837 C CA . LEU A 1 233 ? -0.423 -27.438 -6.781 1 87 233 LEU A CA 1
ATOM 1838 C C . LEU A 1 233 ? -0.135 -28.078 -8.133 1 87 233 LEU A C 1
ATOM 1840 O O . LEU A 1 233 ? 0.281 -29.25 -8.188 1 87 233 LEU A O 1
ATOM 1844 N N . PRO A 1 234 ? -0.387 -27.344 -9.188 1 87.62 234 PRO A N 1
ATOM 1845 C CA . PRO A 1 234 ? -0.948 -26 -9.305 1 87.62 234 PRO A CA 1
ATOM 1846 C C . PRO A 1 234 ? -2.451 -25.953 -9.047 1 87.62 234 PRO A C 1
ATOM 1848 O O . PRO A 1 234 ? -3.174 -26.875 -9.438 1 87.62 234 PRO A O 1
ATOM 1851 N N . VAL A 1 235 ? -2.936 -24.984 -8.453 1 90 235 VAL A N 1
ATOM 1852 C CA . VAL A 1 235 ? -4.324 -24.891 -8.016 1 90 235 VAL A CA 1
ATOM 1853 C C . VAL A 1 235 ? -5.238 -24.719 -9.227 1 90 235 VAL A C 1
ATOM 1855 O O . VAL A 1 235 ? -4.949 -23.922 -10.117 1 90 235 VAL A O 1
ATOM 1858 N N . GLN A 1 236 ? -6.316 -25.469 -9.203 1 90.44 236 GLN A N 1
ATOM 1859 C CA . GLN A 1 236 ? -7.332 -25.359 -10.25 1 90.44 236 GLN A CA 1
ATOM 1860 C C . GLN A 1 236 ? -8.57 -24.641 -9.734 1 90.44 236 GLN A C 1
ATOM 1862 O O . GLN A 1 236 ? -8.945 -24.781 -8.57 1 90.44 236 GLN A O 1
ATOM 1867 N N . PRO A 1 237 ? -9.18 -23.906 -10.641 1 90.31 237 PRO A N 1
ATOM 1868 C CA . PRO A 1 237 ? -10.422 -23.25 -10.242 1 90.31 237 PRO A CA 1
ATOM 1869 C C . PRO A 1 237 ? -11.5 -24.234 -9.797 1 90.31 237 PRO A C 1
ATOM 1871 O O . PRO A 1 237 ? -11.547 -25.359 -10.289 1 90.31 237 PRO A O 1
ATOM 1874 N N . PHE A 1 238 ? -12.305 -23.766 -8.875 1 92.5 238 PHE A N 1
ATOM 1875 C CA . PHE A 1 238 ? -13.406 -24.562 -8.367 1 92.5 238 PHE A CA 1
ATOM 1876 C C . PHE A 1 238 ? -14.461 -24.781 -9.438 1 92.5 238 PHE A C 1
ATOM 1878 O O . PHE A 1 238 ? -14.836 -23.844 -10.148 1 92.5 238 PHE A O 1
ATOM 1885 N N . ILE A 1 239 ? -14.938 -26 -9.641 1 88.19 239 ILE A N 1
ATOM 1886 C CA . ILE A 1 239 ? -16.016 -26.359 -10.547 1 88.19 239 ILE A CA 1
ATOM 1887 C C . ILE A 1 239 ? -17.25 -26.781 -9.75 1 88.19 239 ILE A C 1
ATOM 1889 O O . ILE A 1 239 ? -17.219 -27.781 -9.023 1 88.19 239 ILE A O 1
ATOM 1893 N N . PRO A 1 240 ? -18.219 -26 -9.859 1 86.38 240 PRO A N 1
ATOM 1894 C CA . PRO A 1 240 ? -19.422 -26.344 -9.094 1 86.38 240 PRO A CA 1
ATOM 1895 C C . PRO A 1 240 ? -20.047 -27.672 -9.508 1 86.38 240 PRO A C 1
ATOM 1897 O O . PRO A 1 240 ? -19.875 -28.109 -10.648 1 86.38 240 PRO A O 1
ATOM 1900 N N . LYS A 1 241 ? -20.719 -28.391 -8.625 1 79.31 241 LYS A N 1
ATOM 1901 C CA . LYS A 1 241 ? -21.406 -29.656 -8.922 1 79.31 241 LYS A CA 1
ATOM 1902 C C . LYS A 1 241 ? -22.781 -29.391 -9.508 1 79.31 241 LYS A C 1
ATOM 1904 O O . LYS A 1 241 ? -23.438 -28.391 -9.188 1 79.31 241 LYS A O 1
ATOM 1909 N N . MET B 1 1 ? -3.234 55.375 32.094 1 31.14 1 MET B N 1
ATOM 1910 C CA . MET B 1 1 ? -3.115 53.969 32.469 1 31.14 1 MET B CA 1
ATOM 1911 C C . MET B 1 1 ? -3.061 53.094 31.219 1 31.14 1 MET B C 1
ATOM 1913 O O . MET B 1 1 ? -4.055 52.969 30.5 1 31.14 1 MET B O 1
ATOM 1917 N N . SER B 1 2 ? -1.912 53.031 30.484 1 37.53 2 SER B N 1
ATOM 1918 C CA . SER B 1 2 ? -1.535 52.344 29.234 1 37.53 2 SER B CA 1
ATOM 1919 C C . SER B 1 2 ? -1.735 50.844 29.359 1 37.53 2 SER B C 1
ATOM 1921 O O . SER B 1 2 ? -1.134 50.188 30.219 1 37.53 2 SER B O 1
ATOM 1923 N N . GLU B 1 3 ? -2.92 50.344 29.141 1 40.97 3 GLU B N 1
ATOM 1924 C CA . GLU B 1 3 ? -3.193 48.906 29.156 1 40.97 3 GLU B CA 1
ATOM 1925 C C . GLU B 1 3 ? -2.283 48.156 28.188 1 40.97 3 GLU B C 1
ATOM 1927 O O . GLU B 1 3 ? -2.334 48.375 26.984 1 40.97 3 GLU B O 1
ATOM 1932 N N . LYS B 1 4 ? -1.04 47.75 28.594 1 44.78 4 LYS B N 1
ATOM 1933 C CA . LYS B 1 4 ? -0.15 46.844 27.891 1 44.78 4 LYS B CA 1
ATOM 1934 C C . LYS B 1 4 ? -0.884 45.562 27.484 1 44.78 4 LYS B C 1
ATOM 1936 O O . LYS B 1 4 ? -1.373 44.812 28.344 1 44.78 4 LYS B O 1
ATOM 1941 N N . THR B 1 5 ? -1.536 45.5 26.328 1 42.22 5 THR B N 1
ATOM 1942 C CA . THR B 1 5 ? -2.064 44.281 25.75 1 42.22 5 THR B CA 1
ATOM 1943 C C . THR B 1 5 ? -0.974 43.219 25.656 1 42.22 5 THR B C 1
ATOM 1945 O O . THR B 1 5 ? 0.004 43.406 24.922 1 42.22 5 THR B O 1
ATOM 1948 N N . ARG B 1 6 ? -0.671 42.375 26.703 1 38.59 6 ARG B N 1
ATOM 1949 C CA . ARG B 1 6 ? 0.214 41.219 26.656 1 38.59 6 ARG B CA 1
ATOM 1950 C C . ARG B 1 6 ? -0.127 40.312 25.484 1 38.59 6 ARG B C 1
ATOM 1952 O O . ARG B 1 6 ? -1.228 39.781 25.406 1 38.59 6 ARG B O 1
ATOM 1959 N N . VAL B 1 7 ? 0.412 40.594 24.328 1 39.97 7 VAL B N 1
ATOM 1960 C CA . VAL B 1 7 ? 0.335 39.656 23.219 1 39.97 7 VAL B CA 1
ATOM 1961 C C . VAL B 1 7 ? 0.758 38.281 23.703 1 39.97 7 VAL B C 1
ATOM 1963 O O . VAL B 1 7 ? 1.81 38.125 24.328 1 39.97 7 VAL B O 1
ATOM 1966 N N . PRO B 1 8 ? -0.182 37.312 23.953 1 36.5 8 PRO B N 1
ATOM 1967 C CA . PRO B 1 8 ? 0.276 35.969 24.359 1 36.5 8 PRO B CA 1
ATOM 1968 C C . PRO B 1 8 ? 1.477 35.5 23.547 1 36.5 8 PRO B C 1
ATOM 1970 O O . PRO B 1 8 ? 1.52 35.688 22.328 1 36.5 8 PRO B O 1
ATOM 1973 N N . THR B 1 9 ? 2.658 35.438 24.078 1 35.16 9 THR B N 1
ATOM 1974 C CA . THR B 1 9 ? 3.863 34.844 23.516 1 35.16 9 THR B CA 1
ATOM 1975 C C . THR B 1 9 ? 3.518 33.625 22.656 1 35.16 9 THR B C 1
ATOM 1977 O O . THR B 1 9 ? 2.717 32.781 23.062 1 35.16 9 THR B O 1
ATOM 1980 N N . ALA B 1 10 ? 3.609 33.625 21.359 1 41.03 10 ALA B N 1
ATOM 1981 C CA . ALA B 1 10 ? 3.621 32.5 20.453 1 41.03 10 ALA B CA 1
ATOM 1982 C C . ALA B 1 10 ? 4.094 31.234 21.172 1 41.03 10 ALA B C 1
ATOM 1984 O O . ALA B 1 10 ? 5.125 31.25 21.859 1 41.03 10 ALA B O 1
ATOM 1985 N N . ILE B 1 11 ? 3.283 30.422 21.734 1 38.81 11 ILE B N 1
ATOM 1986 C CA . ILE B 1 11 ? 3.648 29.109 22.281 1 38.81 11 ILE B CA 1
ATOM 1987 C C . ILE B 1 11 ? 4.812 28.531 21.484 1 38.81 11 ILE B C 1
ATOM 1989 O O . ILE B 1 11 ? 4.621 27.984 20.391 1 38.81 11 ILE B O 1
ATOM 1993 N N . ASN B 1 12 ? 5.887 29.141 21.234 1 39.38 12 ASN B N 1
ATOM 1994 C CA . ASN B 1 12 ? 7.141 28.5 20.859 1 39.38 12 ASN B CA 1
ATOM 1995 C C . ASN B 1 12 ? 7.312 27.156 21.578 1 39.38 12 ASN B C 1
ATOM 1997 O O . ASN B 1 12 ? 7.23 27.094 22.797 1 39.38 12 ASN B O 1
ATOM 2001 N N . GLY B 1 13 ? 6.734 26.047 21 1 43.94 13 GLY B N 1
ATOM 2002 C CA . GLY B 1 13 ? 7.117 24.844 21.719 1 43.94 13 GLY B CA 1
ATOM 2003 C C . GLY B 1 13 ? 8.414 25 22.5 1 43.94 13 GLY B C 1
ATOM 2004 O O . GLY B 1 13 ? 9.32 25.703 22.062 1 43.94 13 GLY B O 1
ATOM 2005 N N . GLY B 1 14 ? 8.375 25.188 23.75 1 47.75 14 GLY B N 1
ATOM 2006 C CA . GLY B 1 14 ? 9.516 25.234 24.641 1 47.75 14 GLY B CA 1
ATOM 2007 C C . GLY B 1 14 ? 10.734 24.516 24.094 1 47.75 14 GLY B C 1
ATOM 2008 O O . GLY B 1 14 ? 10.703 23.969 23 1 47.75 14 GLY B O 1
ATOM 2009 N N . PRO B 1 15 ? 11.961 24.734 24.703 1 47.47 15 PRO B N 1
ATOM 2010 C CA . PRO B 1 15 ? 13.219 24.094 24.297 1 47.47 15 PRO B CA 1
ATOM 2011 C C . PRO B 1 15 ? 13.039 22.625 23.922 1 47.47 15 PRO B C 1
ATOM 2013 O O . PRO B 1 15 ? 13.727 22.125 23.031 1 47.47 15 PRO B O 1
ATOM 2016 N N . PHE B 1 16 ? 12.109 21.938 24.531 1 49.22 16 PHE B N 1
ATOM 2017 C CA . PHE B 1 16 ? 11.891 20.516 24.266 1 49.22 16 PHE B CA 1
ATOM 2018 C C . PHE B 1 16 ? 11.234 20.312 22.906 1 49.22 16 PHE B C 1
ATOM 2020 O O . PHE B 1 16 ? 11.555 19.359 22.188 1 49.22 16 PHE B O 1
ATOM 2027 N N . GLY B 1 17 ? 10.359 21.234 22.578 1 57.16 17 GLY B N 1
ATOM 2028 C CA . GLY B 1 17 ? 9.727 21.172 21.266 1 57.16 17 GLY B CA 1
ATOM 2029 C C . GLY B 1 17 ? 10.703 21.359 20.125 1 57.16 17 GLY B C 1
ATOM 2030 O O . GLY B 1 17 ? 10.633 20.656 19.109 1 57.16 17 GLY B O 1
ATOM 2031 N N . GLN B 1 18 ? 11.602 22.297 20.391 1 62.69 18 GLN B N 1
ATOM 2032 C CA . GLN B 1 18 ? 12.609 22.594 19.375 1 62.69 18 GLN B CA 1
ATOM 2033 C C . GLN B 1 18 ? 13.578 21.422 19.219 1 62.69 18 GLN B C 1
ATOM 2035 O O . GLN B 1 18 ? 13.953 21.062 18.094 1 62.69 18 GLN B O 1
ATOM 2040 N N . ALA B 1 19 ? 13.93 20.797 20.375 1 70.12 19 ALA B N 1
ATOM 2041 C CA . ALA B 1 19 ? 14.852 19.672 20.328 1 70.12 19 ALA B CA 1
ATOM 2042 C C . ALA B 1 19 ? 14.234 18.484 19.594 1 70.12 19 ALA B C 1
ATOM 2044 O O . ALA B 1 19 ? 14.906 17.828 18.797 1 70.12 19 ALA B O 1
ATOM 2045 N N . TRP B 1 20 ? 12.977 18.203 19.797 1 73.81 20 TRP B N 1
ATOM 2046 C CA . TRP B 1 20 ? 12.297 17.109 19.125 1 73.81 20 TRP B CA 1
ATOM 2047 C C . TRP B 1 20 ? 12.195 17.375 17.625 1 73.81 20 TRP B C 1
ATOM 2049 O O . TRP B 1 20 ? 12.406 16.469 16.812 1 73.81 20 TRP B O 1
ATOM 2059 N N . SER B 1 21 ? 11.922 18.578 17.359 1 77.81 21 SER B N 1
ATOM 2060 C CA . SER B 1 21 ? 11.773 18.922 15.945 1 77.81 21 SER B CA 1
ATOM 2061 C C . SER B 1 21 ? 13.094 18.75 15.195 1 77.81 21 SER B C 1
ATOM 2063 O O . SER B 1 21 ? 13.102 18.266 14.062 1 77.81 21 SER B O 1
ATOM 2065 N N . ALA B 1 22 ? 14.125 19.062 15.867 1 81.56 22 ALA B N 1
ATOM 2066 C CA . ALA B 1 22 ? 15.438 18.922 15.25 1 81.56 22 ALA B CA 1
ATOM 2067 C C . ALA B 1 22 ? 15.805 17.453 15.078 1 81.56 22 ALA B C 1
ATOM 2069 O O . ALA B 1 22 ? 16.328 17.047 14.031 1 81.56 22 ALA B O 1
ATOM 2070 N N . ARG B 1 23 ? 15.555 16.672 16.109 1 88.19 23 ARG B N 1
ATOM 2071 C CA . ARG B 1 23 ? 15.82 15.242 16.031 1 88.19 23 ARG B CA 1
ATOM 2072 C C . ARG B 1 23 ? 14.977 14.586 14.953 1 88.19 23 ARG B C 1
ATOM 2074 O O . ARG B 1 23 ? 15.453 13.711 14.227 1 88.19 23 ARG B O 1
ATOM 2081 N N . ALA B 1 24 ? 13.773 14.969 14.859 1 87.56 24 ALA B N 1
ATOM 2082 C CA . ALA B 1 24 ? 12.867 14.414 13.867 1 87.56 24 ALA B CA 1
ATOM 2083 C C . ALA B 1 24 ? 13.328 14.742 12.453 1 87.56 24 ALA B C 1
ATOM 2085 O O . ALA B 1 24 ? 13.25 13.906 11.547 1 87.56 24 ALA B O 1
ATOM 2086 N N . ASP B 1 25 ? 13.828 15.867 12.336 1 88.19 25 ASP B N 1
ATOM 2087 C CA . ASP B 1 25 ? 14.344 16.266 11.031 1 88.19 25 ASP B CA 1
ATOM 2088 C C . ASP B 1 25 ? 15.594 15.461 10.664 1 88.19 25 ASP B C 1
ATOM 2090 O O . ASP B 1 25 ? 15.773 15.078 9.508 1 88.19 25 ASP B O 1
ATOM 2094 N N . CYS B 1 26 ? 16.391 15.25 11.602 1 92.5 26 CYS B N 1
ATOM 2095 C CA . CYS B 1 26 ? 17.594 14.453 11.375 1 92.5 26 CYS B CA 1
ATOM 2096 C C . CYS B 1 26 ? 17.234 13.016 11.023 1 92.5 26 CYS B C 1
ATOM 2098 O O . CYS B 1 26 ? 17.812 12.438 10.094 1 92.5 26 CYS B O 1
ATOM 2100 N N . LEU B 1 27 ? 16.328 12.5 11.727 1 94.12 27 LEU B N 1
ATOM 2101 C CA . LEU B 1 27 ? 15.898 11.133 11.469 1 94.12 27 LEU B CA 1
ATOM 2102 C C . LEU B 1 27 ? 15.242 11.008 10.102 1 94.12 27 LEU B C 1
ATOM 2104 O O . LEU B 1 27 ? 15.422 10.008 9.406 1 94.12 27 LEU B O 1
ATOM 2108 N N . GLN B 1 28 ? 14.523 11.961 9.797 1 93.81 28 GLN B N 1
ATOM 2109 C CA . GLN B 1 28 ? 13.914 11.969 8.469 1 93.81 28 GLN B CA 1
ATOM 2110 C C . GLN B 1 28 ? 14.977 11.992 7.379 1 93.81 28 GLN B C 1
ATOM 2112 O O . GLN B 1 28 ? 14.867 11.273 6.383 1 93.81 28 GLN B O 1
ATOM 2117 N N . SER B 1 29 ? 15.984 12.828 7.594 1 95.88 29 SER B N 1
ATOM 2118 C CA . SER B 1 29 ? 17.078 12.891 6.625 1 95.88 29 SER B CA 1
ATOM 2119 C C . SER B 1 29 ? 17.828 11.57 6.555 1 95.88 29 SER B C 1
ATOM 2121 O O . SER B 1 29 ? 18.188 11.109 5.469 1 95.88 29 SER B O 1
ATOM 2123 N N . LEU B 1 30 ? 18.047 11.016 7.695 1 96.94 30 LEU B N 1
ATOM 2124 C CA . LEU B 1 30 ? 18.781 9.758 7.75 1 96.94 30 LEU B CA 1
ATOM 2125 C C . LEU B 1 30 ? 18.016 8.656 7.023 1 96.94 30 LEU B C 1
ATOM 2127 O O . LEU B 1 30 ? 18.594 7.938 6.199 1 96.94 30 LEU B O 1
ATOM 2131 N N . THR B 1 31 ? 16.766 8.5 7.27 1 97.75 31 THR B N 1
ATOM 2132 C CA . THR B 1 31 ? 15.977 7.473 6.609 1 97.75 31 THR B CA 1
ATOM 2133 C C . THR B 1 31 ? 15.859 7.758 5.113 1 97.75 31 THR B C 1
ATOM 2135 O O . THR B 1 31 ? 15.867 6.836 4.297 1 97.75 31 THR B O 1
ATOM 2138 N N . GLY B 1 32 ? 15.797 9.008 4.805 1 97.75 32 GLY B N 1
ATOM 2139 C CA . GLY B 1 32 ? 15.781 9.367 3.396 1 97.75 32 GLY B CA 1
ATOM 2140 C C . GLY B 1 32 ? 17.062 8.992 2.668 1 97.75 32 GLY B C 1
ATOM 2141 O O . GLY B 1 32 ? 17.016 8.492 1.542 1 97.75 32 GLY B O 1
ATOM 2142 N N . VAL B 1 33 ? 18.141 9.227 3.271 1 97.5 33 VAL B N 1
ATOM 2143 C CA . VAL B 1 33 ? 19.438 8.906 2.676 1 97.5 33 VAL B CA 1
ATOM 2144 C C . VAL B 1 33 ? 19.562 7.391 2.52 1 97.5 33 VAL B C 1
ATOM 2146 O O . VAL B 1 33 ? 20.031 6.902 1.487 1 97.5 33 VAL B O 1
ATOM 2149 N N . LEU B 1 34 ? 19.156 6.711 3.529 1 98.12 34 LEU B N 1
ATOM 2150 C CA . LEU B 1 34 ? 19.203 5.254 3.469 1 98.12 34 LEU B CA 1
ATOM 2151 C C . LEU B 1 34 ? 18.328 4.73 2.328 1 98.12 34 LEU B C 1
ATOM 2153 O O . LEU B 1 34 ? 18.75 3.855 1.571 1 98.12 34 LEU B O 1
ATOM 2157 N N . LEU B 1 35 ? 17.172 5.23 2.213 1 98.56 35 LEU B N 1
ATOM 2158 C CA . LEU B 1 35 ? 16.266 4.797 1.16 1 98.56 35 LEU B CA 1
ATOM 2159 C C . LEU B 1 35 ? 16.781 5.215 -0.213 1 98.56 35 LEU B C 1
ATOM 2161 O O . LEU B 1 35 ? 16.641 4.469 -1.186 1 98.56 35 LEU B O 1
ATOM 2165 N N . GLY B 1 36 ? 17.344 6.418 -0.303 1 97.81 36 GLY B N 1
ATOM 2166 C CA . GLY B 1 36 ? 17.938 6.848 -1.554 1 97.81 36 GLY B CA 1
ATOM 2167 C C . GLY B 1 36 ? 19.109 5.977 -1.982 1 97.81 36 GLY B C 1
ATOM 2168 O O . GLY B 1 36 ? 19.219 5.621 -3.156 1 97.81 36 GLY B O 1
ATOM 2169 N N . ALA B 1 37 ? 19.969 5.672 -1.045 1 97.44 37 ALA B N 1
ATOM 2170 C CA . ALA B 1 37 ? 21.094 4.781 -1.334 1 97.44 37 ALA B CA 1
ATOM 2171 C C . ALA B 1 37 ? 20.594 3.404 -1.771 1 97.44 37 ALA B C 1
ATOM 2173 O O . ALA B 1 37 ? 21.125 2.826 -2.729 1 97.44 37 ALA B O 1
ATOM 2174 N N . PHE B 1 38 ? 19.641 2.883 -1.009 1 98.31 38 PHE B N 1
ATOM 2175 C CA . PHE B 1 38 ? 19.047 1.612 -1.396 1 98.31 38 PHE B CA 1
ATOM 2176 C C . PHE B 1 38 ? 18.531 1.671 -2.83 1 98.31 38 PHE B C 1
ATOM 2178 O O . PHE B 1 38 ? 18.75 0.745 -3.613 1 98.31 38 PHE B O 1
ATOM 2185 N N . LEU B 1 39 ? 17.812 2.713 -3.15 1 98.12 39 LEU B N 1
ATOM 2186 C CA . LEU B 1 39 ? 17.219 2.871 -4.48 1 98.12 39 LEU B CA 1
ATOM 2187 C C . LEU B 1 39 ? 18.297 2.812 -5.555 1 98.12 39 LEU B C 1
ATOM 2189 O O . LEU B 1 39 ? 18.141 2.127 -6.57 1 98.12 39 LEU B O 1
ATOM 2193 N N . LEU B 1 40 ? 19.391 3.482 -5.344 1 97.25 40 LEU B N 1
ATOM 2194 C CA . LEU B 1 40 ? 20.484 3.506 -6.312 1 97.25 40 LEU B CA 1
ATOM 2195 C C . LEU B 1 40 ? 21.062 2.109 -6.52 1 97.25 40 LEU B C 1
ATOM 2197 O O . LEU B 1 40 ? 21.219 1.658 -7.656 1 97.25 40 LEU B O 1
ATOM 2201 N N . VAL B 1 41 ? 21.312 1.428 -5.473 1 97 41 VAL B N 1
ATOM 2202 C CA . VAL B 1 41 ? 21.875 0.086 -5.562 1 97 41 VAL B CA 1
ATOM 2203 C C . VAL B 1 41 ? 20.828 -0.881 -6.113 1 97 41 VAL B C 1
ATOM 2205 O O . VAL B 1 41 ? 21.141 -1.718 -6.965 1 97 41 VAL B O 1
ATOM 2208 N N . HIS B 1 42 ? 19.625 -0.796 -5.684 1 97.44 42 HIS B N 1
ATOM 2209 C CA . HIS B 1 42 ? 18.516 -1.651 -6.094 1 97.44 42 HIS B CA 1
ATOM 2210 C C . HIS B 1 42 ? 18.297 -1.587 -7.602 1 97.44 42 HIS B C 1
ATOM 2212 O O . HIS B 1 42 ? 18.141 -2.621 -8.25 1 97.44 42 HIS B O 1
ATOM 2218 N N . MET B 1 43 ? 18.359 -0.361 -8.094 1 97.81 43 MET B N 1
ATOM 2219 C CA . MET B 1 43 ? 18.156 -0.172 -9.531 1 97.81 43 MET B CA 1
ATOM 2220 C C . MET B 1 43 ? 19.25 -0.879 -10.328 1 97.81 43 MET B C 1
ATOM 2222 O O . MET B 1 43 ? 18.969 -1.484 -11.367 1 97.81 43 MET B O 1
ATOM 2226 N N . HIS B 1 44 ? 20.375 -0.792 -9.906 1 97.25 44 HIS B N 1
ATOM 2227 C CA . HIS B 1 44 ? 21.484 -1.414 -10.633 1 97.25 44 HIS B CA 1
ATOM 2228 C C . HIS B 1 44 ? 21.453 -2.932 -10.484 1 97.25 44 HIS B C 1
ATOM 2230 O O . HIS B 1 44 ? 21.766 -3.656 -11.43 1 97.25 44 HIS B O 1
ATOM 2236 N N . PHE B 1 45 ? 21.094 -3.365 -9.32 1 95.5 45 PHE B N 1
ATOM 2237 C CA . PHE B 1 45 ? 20.953 -4.805 -9.141 1 95.5 45 PHE B CA 1
ATOM 2238 C C . PHE B 1 45 ? 19.875 -5.367 -10.047 1 95.5 45 PHE B C 1
ATOM 2240 O O . PHE B 1 45 ? 20.094 -6.363 -10.742 1 95.5 45 PHE B O 1
ATOM 2247 N N . GLU B 1 46 ? 18.734 -4.773 -10.031 1 96.19 46 GLU B N 1
ATOM 2248 C CA . GLU B 1 46 ? 17.641 -5.23 -10.891 1 96.19 46 GLU B CA 1
ATOM 2249 C C . GLU B 1 46 ? 18.031 -5.168 -12.367 1 96.19 46 GLU B C 1
ATOM 2251 O O . GLU B 1 46 ? 17.641 -6.031 -13.148 1 96.19 46 GLU B O 1
ATOM 2256 N N . ALA B 1 47 ? 18.844 -4.215 -12.703 1 97.75 47 ALA B N 1
ATOM 2257 C CA . ALA B 1 47 ? 19.234 -3.988 -14.094 1 97.75 47 ALA B CA 1
ATOM 2258 C C . ALA B 1 47 ? 20.266 -5.008 -14.555 1 97.75 47 ALA B C 1
ATOM 2260 O O . ALA B 1 47 ? 20.594 -5.09 -15.742 1 97.75 47 ALA B O 1
ATOM 2261 N N . SER B 1 48 ? 20.75 -5.797 -13.703 1 97.12 48 SER B N 1
ATOM 2262 C CA . SER B 1 48 ? 21.719 -6.816 -14.094 1 97.12 48 SER B CA 1
ATOM 2263 C C . SER B 1 48 ? 21.109 -7.828 -15.055 1 97.12 48 SER B C 1
ATOM 2265 O O . SER B 1 48 ? 21.812 -8.562 -15.742 1 97.12 48 SER B O 1
ATOM 2267 N N . ILE B 1 49 ? 19.797 -7.859 -15.109 1 98 49 ILE B N 1
ATOM 2268 C CA . ILE B 1 49 ? 19.109 -8.727 -16.062 1 98 49 ILE B CA 1
ATOM 2269 C C . ILE B 1 49 ? 19.5 -8.336 -17.484 1 98 49 ILE B C 1
ATOM 2271 O O . ILE B 1 49 ? 19.438 -9.156 -18.406 1 98 49 ILE B O 1
ATOM 2275 N N . LEU B 1 50 ? 19.875 -7.074 -17.734 1 98.19 50 LEU B N 1
ATOM 2276 C CA . LEU B 1 50 ? 20.281 -6.586 -19.047 1 98.19 50 LEU B CA 1
ATOM 2277 C C . LEU B 1 50 ? 21.578 -7.238 -19.484 1 98.19 50 LEU B C 1
ATOM 2279 O O . LEU B 1 50 ? 21.891 -7.289 -20.688 1 98.19 50 LEU B O 1
ATOM 2283 N N . LEU B 1 51 ? 22.344 -7.703 -18.531 1 97.44 51 LEU B N 1
ATOM 2284 C CA . LEU B 1 51 ? 23.609 -8.367 -18.828 1 97.44 51 LEU B CA 1
ATOM 2285 C C . LEU B 1 51 ? 23.406 -9.859 -19.062 1 97.44 51 LEU B C 1
ATOM 2287 O O . LEU B 1 51 ? 24.344 -10.586 -19.406 1 97.44 51 LEU B O 1
ATOM 2291 N N . GLY B 1 52 ? 22.172 -10.344 -18.797 1 97.06 52 GLY B N 1
ATOM 2292 C CA . GLY B 1 52 ? 21.828 -11.742 -19.031 1 97.06 52 GLY B CA 1
ATOM 2293 C C . GLY B 1 52 ? 21.188 -12.414 -17.844 1 97.06 52 GLY B C 1
ATOM 2294 O O . GLY B 1 52 ? 21.359 -11.969 -16.703 1 97.06 52 GLY B O 1
ATOM 2295 N N . LYS B 1 53 ? 20.531 -13.508 -18.094 1 96.81 53 LYS B N 1
ATOM 2296 C CA . LYS B 1 53 ? 19.844 -14.258 -17.047 1 96.81 53 LYS B CA 1
ATOM 2297 C C . LYS B 1 53 ? 20.828 -14.836 -16.047 1 96.81 53 LYS B C 1
ATOM 2299 O O . LYS B 1 53 ? 20.578 -14.828 -14.836 1 96.81 53 LYS B O 1
ATOM 2304 N N . GLU B 1 54 ? 21.938 -15.305 -16.516 1 95.62 54 GLU B N 1
ATOM 2305 C CA . GLU B 1 54 ? 22.938 -15.922 -15.641 1 95.62 54 GLU B CA 1
ATOM 2306 C C . GLU B 1 54 ? 23.516 -14.898 -14.672 1 95.62 54 GLU B C 1
ATOM 2308 O O . GLU B 1 54 ? 23.703 -15.188 -13.492 1 95.62 54 GLU B O 1
ATOM 2313 N N . THR B 1 55 ? 23.844 -13.758 -15.219 1 95.06 55 THR B N 1
ATOM 2314 C CA . THR B 1 55 ? 24.391 -12.695 -14.383 1 95.06 55 THR B CA 1
ATOM 2315 C C . THR B 1 55 ? 23.406 -12.297 -13.289 1 95.06 55 THR B C 1
ATOM 2317 O O . THR B 1 55 ? 23.781 -12.18 -12.117 1 95.06 55 THR B O 1
ATOM 2320 N N . PHE B 1 56 ? 22.172 -12.125 -13.688 1 95.88 56 PHE B N 1
ATOM 2321 C CA . PHE B 1 56 ? 21.141 -11.789 -12.719 1 95.88 56 PHE B CA 1
ATOM 2322 C C . PHE B 1 56 ? 21 -12.875 -11.664 1 95.88 56 PHE B C 1
ATOM 2324 O O . PHE B 1 56 ? 20.938 -12.586 -10.469 1 95.88 56 PHE B O 1
ATOM 2331 N N . TYR B 1 57 ? 20.984 -14.078 -12.094 1 93.88 57 TYR B N 1
ATOM 2332 C CA . TYR B 1 57 ? 20.875 -15.219 -11.188 1 93.88 57 TYR B CA 1
ATOM 2333 C C . TYR B 1 57 ? 22 -15.203 -10.164 1 93.88 57 TYR B C 1
ATOM 2335 O O . TYR B 1 57 ? 21.766 -15.383 -8.969 1 93.88 57 TYR B O 1
ATOM 2343 N N . ARG B 1 58 ? 23.219 -14.938 -10.562 1 90 58 ARG B N 1
ATOM 2344 C CA . ARG B 1 58 ? 24.375 -14.93 -9.68 1 90 58 ARG B CA 1
ATOM 2345 C C . ARG B 1 58 ? 24.266 -13.812 -8.641 1 90 58 ARG B C 1
ATOM 2347 O O . ARG B 1 58 ? 24.562 -14.016 -7.465 1 90 58 ARG B O 1
ATOM 2354 N N . PHE B 1 59 ? 23.812 -12.695 -9.109 1 90.38 59 PHE B N 1
ATOM 2355 C CA . PHE B 1 59 ? 23.672 -11.57 -8.195 1 90.38 59 PHE B CA 1
ATOM 2356 C C . PHE B 1 59 ? 22.609 -11.867 -7.137 1 90.38 59 PHE B C 1
ATOM 2358 O O . PHE B 1 59 ? 22.797 -11.523 -5.965 1 90.38 59 PHE B O 1
ATOM 2365 N N . VAL B 1 60 ? 21.578 -12.5 -7.508 1 90.75 60 VAL B N 1
ATOM 2366 C CA . VAL B 1 60 ? 20.516 -12.844 -6.574 1 90.75 60 VAL B CA 1
ATOM 2367 C C . VAL B 1 60 ? 21.047 -13.812 -5.516 1 90.75 60 VAL B C 1
ATOM 2369 O O . VAL B 1 60 ? 20.766 -13.641 -4.324 1 90.75 60 VAL B O 1
ATOM 2372 N N . GLN B 1 61 ? 21.812 -14.766 -5.961 1 86.44 61 GLN B N 1
ATOM 2373 C CA . GLN B 1 61 ? 22.359 -15.758 -5.043 1 86.44 61 GLN B CA 1
ATOM 2374 C C . GLN B 1 61 ? 23.312 -15.109 -4.031 1 86.44 61 GLN B C 1
ATOM 2376 O O . GLN B 1 61 ? 23.312 -15.469 -2.854 1 86.44 61 GLN B O 1
ATOM 2381 N N . VAL B 1 62 ? 24.047 -14.164 -4.48 1 83.75 62 VAL B N 1
ATOM 2382 C CA . VAL B 1 62 ? 24.969 -13.469 -3.59 1 83.75 62 VAL B CA 1
ATOM 2383 C C . VAL B 1 62 ? 24.188 -12.648 -2.57 1 83.75 62 VAL B C 1
ATOM 2385 O O . VAL B 1 62 ? 24.453 -12.711 -1.369 1 83.75 62 VAL B O 1
ATOM 2388 N N . LEU B 1 63 ? 23.203 -12 -3.01 1 84.69 63 LEU B N 1
ATOM 2389 C CA . LEU B 1 63 ? 22.438 -11.109 -2.145 1 84.69 63 LEU B CA 1
ATOM 2390 C C . LEU B 1 63 ? 21.594 -11.906 -1.159 1 84.69 63 LEU B C 1
ATOM 2392 O O . LEU B 1 63 ? 21.359 -11.461 -0.036 1 84.69 63 LEU B O 1
ATOM 2396 N N . GLU B 1 64 ? 21.25 -13.086 -1.583 1 85.19 64 GLU B N 1
ATOM 2397 C CA . GLU B 1 64 ? 20.438 -13.914 -0.697 1 85.19 64 GLU B CA 1
ATOM 2398 C C . GLU B 1 64 ? 21.312 -14.805 0.174 1 85.19 64 GLU B C 1
ATOM 2400 O O . GLU B 1 64 ? 20.828 -15.781 0.753 1 85.19 64 GLU B O 1
ATOM 2405 N N . GLY B 1 65 ? 22.5 -14.562 0.123 1 76.69 65 GLY B N 1
ATOM 2406 C CA . GLY B 1 65 ? 23.422 -15.227 1.036 1 76.69 65 GLY B CA 1
ATOM 2407 C C . GLY B 1 65 ? 23.891 -16.578 0.533 1 76.69 65 GLY B C 1
ATOM 2408 O O . GLY B 1 65 ? 24.219 -17.469 1.326 1 76.69 65 GLY B O 1
ATOM 2409 N N . GLY B 1 66 ? 23.781 -16.75 -0.65 1 76.94 66 GLY B N 1
ATOM 2410 C CA . GLY B 1 66 ? 24.203 -18.031 -1.202 1 76.94 66 GLY B CA 1
ATOM 2411 C C . GLY B 1 66 ? 25.641 -18.375 -0.837 1 76.94 66 GLY B C 1
ATOM 2412 O O . GLY B 1 66 ? 25.984 -19.562 -0.72 1 76.94 66 GLY B O 1
ATOM 2413 N N . MET B 1 67 ? 26.359 -17.438 -0.638 1 69.94 67 MET B N 1
ATOM 2414 C CA . MET B 1 67 ? 27.75 -17.672 -0.291 1 69.94 67 MET B CA 1
ATOM 2415 C C . MET B 1 67 ? 27.875 -18.312 1.086 1 69.94 67 MET B C 1
ATOM 2417 O O . MET B 1 67 ? 28.891 -18.922 1.409 1 69.94 67 MET B O 1
ATOM 2421 N N . PHE B 1 68 ? 26.781 -18.203 1.769 1 69.44 68 PHE B N 1
ATOM 2422 C CA . PHE B 1 68 ? 26.812 -18.75 3.121 1 69.44 68 PHE B CA 1
ATOM 2423 C C . PHE B 1 68 ? 26.125 -20.094 3.18 1 69.44 68 PHE B C 1
ATOM 2425 O O . PHE B 1 68 ? 26.062 -20.734 4.242 1 69.44 68 PHE B O 1
ATOM 2432 N N . SER B 1 69 ? 25.562 -20.547 2.055 1 71.06 69 SER B N 1
ATOM 2433 C CA . SER B 1 69 ? 24.891 -21.844 2.018 1 71.06 69 SER B CA 1
ATOM 2434 C C . SER B 1 69 ? 25.828 -22.938 1.5 1 71.06 69 SER B C 1
ATOM 2436 O O . SER B 1 69 ? 26.766 -22.656 0.737 1 71.06 69 SER B O 1
ATOM 2438 N N . ALA B 1 70 ? 25.734 -24.062 1.939 1 68.38 70 ALA B N 1
ATOM 2439 C CA . ALA B 1 70 ? 26.531 -25.203 1.501 1 68.38 70 ALA B CA 1
ATOM 2440 C C . ALA B 1 70 ? 26.312 -25.5 0.019 1 68.38 70 ALA B C 1
ATOM 2442 O O . ALA B 1 70 ? 27.25 -25.859 -0.695 1 68.38 70 ALA B O 1
ATOM 2443 N N . THR B 1 71 ? 25.109 -25.219 -0.457 1 67.94 71 THR B N 1
ATOM 2444 C CA . THR B 1 71 ? 24.781 -25.547 -1.839 1 67.94 71 THR B CA 1
ATOM 2445 C C . THR B 1 71 ? 24.953 -24.328 -2.74 1 67.94 71 THR B C 1
ATOM 2447 O O . THR B 1 71 ? 24.875 -24.438 -3.965 1 67.94 71 THR B O 1
ATOM 2450 N N . GLY B 1 72 ? 25.25 -23.203 -2.064 1 65.25 72 GLY B N 1
ATOM 2451 C CA . GLY B 1 72 ? 25.406 -22 -2.842 1 65.25 72 GLY B CA 1
ATOM 2452 C C . GLY B 1 72 ? 24.094 -21.328 -3.182 1 65.25 72 GLY B C 1
ATOM 2453 O O . GLY B 1 72 ? 24.078 -20.234 -3.756 1 65.25 72 GLY B O 1
ATOM 2454 N N . HIS B 1 73 ? 23.016 -22.016 -2.867 1 73.56 73 HIS B N 1
ATOM 2455 C CA . HIS B 1 73 ? 21.719 -21.469 -3.209 1 73.56 73 HIS B CA 1
ATOM 2456 C C . HIS B 1 73 ? 21.234 -20.484 -2.141 1 73.56 73 HIS B C 1
ATOM 2458 O O . HIS B 1 73 ? 21.422 -20.719 -0.946 1 73.56 73 HIS B O 1
ATOM 2464 N N . GLY B 1 74 ? 20.734 -19.328 -2.613 1 75.62 74 GLY B N 1
ATOM 2465 C CA . GLY B 1 74 ? 20.25 -18.297 -1.718 1 75.62 74 GLY B CA 1
ATOM 2466 C C . GLY B 1 74 ? 18.938 -18.656 -1.04 1 75.62 74 GLY B C 1
ATOM 2467 O O . GLY B 1 74 ? 18.281 -19.625 -1.43 1 75.62 74 GLY B O 1
ATOM 2468 N N . TRP B 1 75 ? 18.75 -17.953 0.02 1 80.31 75 TRP B N 1
ATOM 2469 C CA . TRP B 1 75 ? 17.516 -18.156 0.773 1 80.31 75 TRP B CA 1
ATOM 2470 C C . TRP B 1 75 ? 16.547 -17.016 0.541 1 80.31 75 TRP B C 1
ATOM 2472 O O . TRP B 1 75 ? 16.844 -15.859 0.879 1 80.31 75 TRP B O 1
ATOM 2482 N N . PRO B 1 76 ? 15.383 -17.344 0.073 1 80.81 76 PRO B N 1
ATOM 2483 C CA . PRO B 1 76 ? 14.375 -16.297 -0.125 1 80.81 76 PRO B CA 1
ATOM 2484 C C . PRO B 1 76 ? 14 -15.594 1.173 1 80.81 76 PRO B C 1
ATOM 2486 O O . PRO B 1 76 ? 13.508 -14.461 1.141 1 80.81 76 PRO B O 1
ATOM 2489 N N . LEU B 1 77 ? 14.312 -16.156 2.258 1 82.69 77 LEU B N 1
ATOM 2490 C CA . LEU B 1 77 ? 14.055 -15.578 3.57 1 82.69 77 LEU B CA 1
ATOM 2491 C C . LEU B 1 77 ? 14.828 -14.273 3.752 1 82.69 77 LEU B C 1
ATOM 2493 O O . LEU B 1 77 ? 14.344 -13.344 4.402 1 82.69 77 LEU B O 1
ATOM 2497 N N . VAL B 1 78 ? 15.969 -14.203 3.146 1 85.38 78 VAL B N 1
ATOM 2498 C CA . VAL B 1 78 ? 16.781 -13 3.25 1 85.38 78 VAL B CA 1
ATOM 2499 C C . VAL B 1 78 ? 16.062 -11.828 2.576 1 85.38 78 VAL B C 1
ATOM 2501 O O . VAL B 1 78 ? 15.984 -10.734 3.135 1 85.38 78 VAL B O 1
ATOM 2504 N N . THR B 1 79 ? 15.523 -12.094 1.403 1 89.31 79 THR B N 1
ATOM 2505 C CA . THR B 1 79 ? 14.758 -11.07 0.701 1 89.31 79 THR B CA 1
ATOM 2506 C C . THR B 1 79 ? 13.547 -10.641 1.53 1 89.31 79 THR B C 1
ATOM 2508 O O . THR B 1 79 ? 13.234 -9.445 1.603 1 89.31 79 THR B O 1
ATOM 2511 N N . GLN B 1 80 ? 12.945 -11.562 2.135 1 91.81 80 GLN B N 1
ATOM 2512 C CA . GLN B 1 80 ? 11.773 -11.273 2.943 1 91.81 80 GLN B CA 1
ATOM 2513 C C . GLN B 1 80 ? 12.125 -10.398 4.141 1 91.81 80 GLN B C 1
ATOM 2515 O O . GLN B 1 80 ? 11.484 -9.375 4.383 1 91.81 80 GLN B O 1
ATOM 2520 N N . ILE B 1 81 ? 13.141 -10.719 4.887 1 92.56 81 ILE B N 1
ATOM 2521 C CA . ILE B 1 81 ? 13.578 -9.977 6.066 1 92.56 81 ILE B CA 1
ATOM 2522 C C . ILE B 1 81 ? 14.023 -8.578 5.66 1 92.56 81 ILE B C 1
ATOM 2524 O O . ILE B 1 81 ? 13.68 -7.594 6.316 1 92.56 81 ILE B O 1
ATOM 2528 N N . PHE B 1 82 ? 14.805 -8.539 4.609 1 94.06 82 PHE B N 1
ATOM 2529 C CA . PHE B 1 82 ? 15.281 -7.25 4.125 1 94.06 82 PHE B CA 1
ATOM 2530 C C . PHE B 1 82 ? 14.109 -6.367 3.711 1 94.06 82 PHE B C 1
ATOM 2532 O O . PHE B 1 82 ? 14.109 -5.16 3.969 1 94.06 82 PHE B O 1
ATOM 2539 N N . SER B 1 83 ? 13.125 -6.965 3.055 1 96.12 83 SER B N 1
ATOM 2540 C CA . SER B 1 83 ? 11.953 -6.211 2.639 1 96.12 83 SER B CA 1
ATOM 2541 C C . SER B 1 83 ? 11.18 -5.684 3.844 1 96.12 83 SER B C 1
ATOM 2543 O O . SER B 1 83 ? 10.656 -4.566 3.814 1 96.12 83 SER B O 1
ATOM 2545 N N . VAL B 1 84 ? 11.109 -6.449 4.895 1 95.44 84 VAL B N 1
ATOM 2546 C CA . VAL B 1 84 ? 10.469 -5.988 6.121 1 95.44 84 VAL B CA 1
ATOM 2547 C C . VAL B 1 84 ? 11.273 -4.84 6.727 1 95.44 84 VAL B C 1
ATOM 2549 O O . VAL B 1 84 ? 10.703 -3.852 7.191 1 95.44 84 VAL B O 1
ATOM 2552 N N . PHE B 1 85 ? 12.602 -5.012 6.754 1 97.06 85 PHE B N 1
ATOM 2553 C CA . PHE B 1 85 ? 13.484 -3.955 7.23 1 97.06 85 PHE B CA 1
ATOM 2554 C C . PHE B 1 85 ? 13.242 -2.656 6.473 1 97.06 85 PHE B C 1
ATOM 2556 O O . PHE B 1 85 ? 13.094 -1.595 7.078 1 97.06 85 PHE B O 1
ATOM 2563 N N . ILE B 1 86 ? 13.164 -2.74 5.16 1 97.5 86 ILE B N 1
ATOM 2564 C CA . ILE B 1 86 ? 12.93 -1.562 4.332 1 97.5 86 ILE B CA 1
ATOM 2565 C C . ILE B 1 86 ? 11.547 -0.993 4.621 1 97.5 86 ILE B C 1
ATOM 2567 O O . ILE B 1 86 ? 11.359 0.226 4.648 1 97.5 86 ILE B O 1
ATOM 2571 N N . LEU B 1 87 ? 10.555 -1.853 4.797 1 97.12 87 LEU B N 1
ATOM 2572 C CA . LEU B 1 87 ? 9.219 -1.396 5.148 1 97.12 87 LEU B CA 1
ATOM 2573 C C . LEU B 1 87 ? 9.242 -0.555 6.418 1 97.12 87 LEU B C 1
ATOM 2575 O O . LEU B 1 87 ? 8.609 0.502 6.484 1 97.12 87 LEU B O 1
ATOM 2579 N N . VAL B 1 88 ? 9.953 -1.011 7.406 1 97.12 88 VAL B N 1
ATOM 2580 C CA . VAL B 1 88 ? 10.055 -0.284 8.664 1 97.12 88 VAL B CA 1
ATOM 2581 C C . VAL B 1 88 ? 10.664 1.094 8.422 1 97.12 88 VAL B C 1
ATOM 2583 O O . VAL B 1 88 ? 10.164 2.1 8.938 1 97.12 88 VAL B O 1
ATOM 2586 N N . ILE B 1 89 ? 11.695 1.153 7.648 1 97.88 89 ILE B N 1
ATOM 2587 C CA . ILE B 1 89 ? 12.359 2.42 7.344 1 97.88 89 ILE B CA 1
ATOM 2588 C C . ILE B 1 89 ? 11.391 3.342 6.605 1 97.88 89 ILE B C 1
ATOM 2590 O O . ILE B 1 89 ? 11.32 4.539 6.891 1 97.88 89 ILE B O 1
ATOM 2594 N N . VAL B 1 90 ? 10.648 2.793 5.656 1 97.88 90 VAL B N 1
ATOM 2595 C CA . VAL B 1 90 ? 9.68 3.574 4.898 1 97.88 90 VAL B CA 1
ATOM 2596 C C . VAL B 1 90 ? 8.602 4.117 5.84 1 97.88 90 VAL B C 1
ATOM 2598 O O . VAL B 1 90 ? 8.203 5.277 5.73 1 97.88 90 VAL B O 1
ATOM 2601 N N . VAL B 1 91 ? 8.18 3.32 6.773 1 95.94 91 VAL B N 1
ATOM 2602 C CA . VAL B 1 91 ? 7.141 3.717 7.723 1 95.94 91 VAL B CA 1
ATOM 2603 C C . VAL B 1 91 ? 7.645 4.875 8.586 1 95.94 91 VAL B C 1
ATOM 2605 O O . VAL B 1 91 ? 6.941 5.871 8.766 1 95.94 91 VAL B O 1
ATOM 2608 N N . VAL B 1 92 ? 8.852 4.738 9.078 1 95.5 92 VAL B N 1
ATOM 2609 C CA . VAL B 1 92 ? 9.43 5.789 9.906 1 95.5 92 VAL B CA 1
ATOM 2610 C C . VAL B 1 92 ? 9.625 7.055 9.07 1 95.5 92 VAL B C 1
ATOM 2612 O O . VAL B 1 92 ? 9.273 8.156 9.516 1 95.5 92 VAL B O 1
ATOM 2615 N N . HIS B 1 93 ? 10.133 6.922 7.918 1 96.56 93 HIS B N 1
ATOM 2616 C CA . HIS B 1 93 ? 10.336 8.039 7.004 1 96.56 93 HIS B CA 1
ATOM 2617 C C . HIS B 1 93 ? 9.023 8.766 6.73 1 96.56 93 HIS B C 1
ATOM 2619 O O . HIS B 1 93 ? 8.961 9.992 6.832 1 96.56 93 HIS B O 1
ATOM 2625 N N . ALA B 1 94 ? 8.023 8.016 6.414 1 94.19 94 ALA B N 1
ATOM 2626 C CA . ALA B 1 94 ? 6.723 8.586 6.074 1 94.19 94 ALA B CA 1
ATOM 2627 C C . ALA B 1 94 ? 6.094 9.281 7.277 1 94.19 94 ALA B C 1
ATOM 2629 O O . ALA B 1 94 ? 5.535 10.367 7.152 1 94.19 94 ALA B O 1
ATOM 2630 N N . ALA B 1 95 ? 6.137 8.672 8.43 1 90.88 95 ALA B N 1
ATOM 2631 C CA . ALA B 1 95 ? 5.582 9.258 9.648 1 90.88 95 ALA B CA 1
ATOM 2632 C C . ALA B 1 95 ? 6.242 10.594 9.961 1 90.88 95 ALA B C 1
ATOM 2634 O O . ALA B 1 95 ? 5.559 11.57 10.289 1 90.88 95 ALA B O 1
ATOM 2635 N N . LEU B 1 96 ? 7.512 10.633 9.836 1 90.25 96 LEU B N 1
ATOM 2636 C CA . LEU B 1 96 ? 8.258 11.852 10.125 1 90.25 96 LEU B CA 1
ATOM 2637 C C . LEU B 1 96 ? 7.988 12.922 9.078 1 90.25 96 LEU B C 1
ATOM 2639 O O . LEU B 1 96 ? 7.941 14.117 9.398 1 90.25 96 LEU B O 1
ATOM 2643 N N . ALA B 1 97 ? 7.867 12.484 7.891 1 88.44 97 ALA B N 1
ATOM 2644 C CA . ALA B 1 97 ? 7.574 13.438 6.824 1 88.44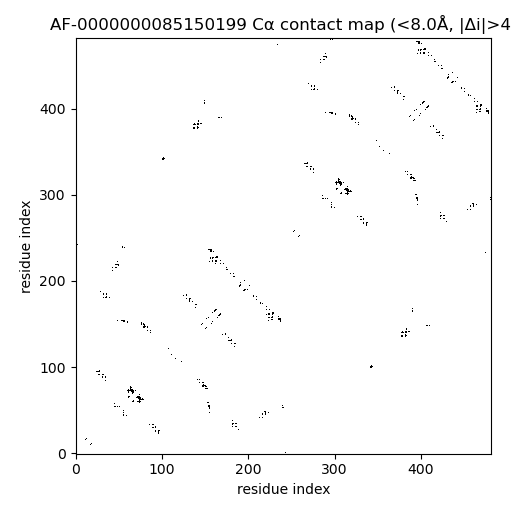 97 ALA B CA 1
ATOM 2645 C C . ALA B 1 97 ? 6.184 14.039 6.992 1 88.44 97 ALA B C 1
ATOM 2647 O O . ALA B 1 97 ? 5.973 15.219 6.719 1 88.44 97 ALA B O 1
ATOM 2648 N N . LEU B 1 98 ? 5.238 13.242 7.371 1 83.62 98 LEU B N 1
ATOM 2649 C CA . LEU B 1 98 ? 3.854 13.68 7.52 1 83.62 98 LEU B CA 1
ATOM 2650 C C . LEU B 1 98 ? 3.723 14.695 8.648 1 83.62 98 LEU B C 1
ATOM 2652 O O . LEU B 1 98 ? 2.812 15.523 8.641 1 83.62 98 LEU B O 1
ATOM 2656 N N . ARG B 1 99 ? 4.598 14.594 9.547 1 76.25 99 ARG B N 1
ATOM 2657 C CA . ARG B 1 99 ? 4.578 15.539 10.664 1 76.25 99 ARG B CA 1
ATOM 2658 C C . ARG B 1 99 ? 4.688 16.969 10.164 1 76.25 99 ARG B C 1
ATOM 2660 O O . ARG B 1 99 ? 4.191 17.906 10.805 1 76.25 99 ARG B O 1
ATOM 2667 N N . ARG B 1 100 ? 5.395 17.125 9.094 1 66.75 100 ARG B N 1
ATOM 2668 C CA . ARG B 1 100 ? 5.684 18.469 8.602 1 66.75 100 ARG B CA 1
ATOM 2669 C C . ARG B 1 100 ? 4.602 18.938 7.633 1 66.75 100 ARG B C 1
ATOM 2671 O O . ARG B 1 100 ? 4.629 20.078 7.168 1 66.75 100 ARG B O 1
ATOM 2678 N N .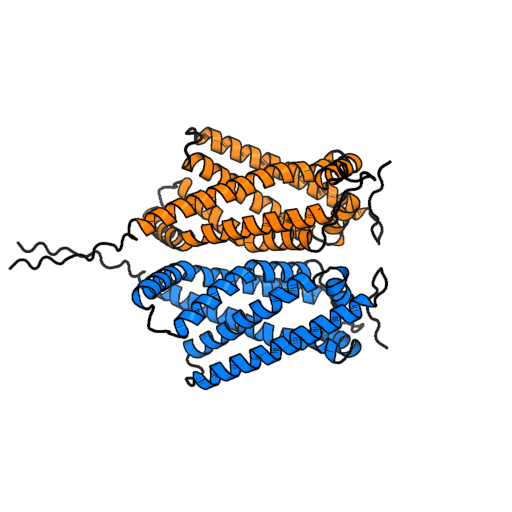 PHE B 1 101 ? 3.67 18.062 7.367 1 60.22 101 PHE B N 1
ATOM 2679 C CA . PHE B 1 101 ? 2.717 18.312 6.293 1 60.22 101 PHE B CA 1
ATOM 2680 C C . PHE B 1 101 ? 1.947 19.594 6.539 1 60.22 101 PHE B C 1
ATOM 2682 O O . PHE B 1 101 ? 1.836 20.438 5.648 1 60.22 101 PHE B O 1
ATOM 2689 N N . PRO B 1 102 ? 1.37 19.859 7.676 1 54.09 102 PRO B N 1
ATOM 2690 C CA . PRO B 1 102 ? 0.523 21.031 7.871 1 54.09 102 PRO B CA 1
ATOM 2691 C C . PRO B 1 102 ? 1.306 22.344 7.785 1 54.09 102 PRO B C 1
ATOM 2693 O O . PRO B 1 102 ? 0.817 23.328 7.219 1 54.09 102 PRO B O 1
ATOM 2696 N N . VAL B 1 103 ? 2.43 22.359 8.422 1 51.09 103 VAL B N 1
ATOM 2697 C CA . VAL B 1 103 ? 3.215 23.594 8.422 1 51.09 103 VAL B CA 1
ATOM 2698 C C . VAL B 1 103 ? 3.588 23.969 6.984 1 51.09 103 VAL B C 1
ATOM 2700 O O . VAL B 1 103 ? 3.488 25.141 6.594 1 51.09 103 VAL B O 1
ATOM 2703 N N . GLN B 1 104 ? 3.707 22.906 6.246 1 52.34 104 GLN B N 1
ATOM 2704 C CA . GLN B 1 104 ? 4.219 23.141 4.898 1 52.34 104 GLN B CA 1
ATOM 2705 C C . GLN B 1 104 ? 3.094 23.547 3.947 1 52.34 104 GLN B C 1
ATOM 2707 O O . GLN B 1 104 ? 3.291 24.375 3.062 1 52.34 104 GLN B O 1
ATOM 2712 N N . LEU B 1 105 ? 1.867 22.875 4.133 1 55.12 105 LEU B N 1
ATOM 2713 C CA . LEU B 1 105 ? 0.74 23.266 3.293 1 55.12 105 LEU B CA 1
ATOM 2714 C C . LEU B 1 105 ? 0.342 24.719 3.549 1 55.12 105 LEU B C 1
ATOM 2716 O O . LEU B 1 105 ? -0.002 25.438 2.615 1 55.12 105 LEU B O 1
ATOM 2720 N N . GLY B 1 106 ? 0.284 25.078 4.812 1 51.72 106 GLY B N 1
ATOM 2721 C CA . GLY B 1 106 ? 0.004 26.469 5.152 1 51.72 106 GLY B CA 1
ATOM 2722 C C . GLY B 1 106 ? 0.991 27.453 4.539 1 51.72 106 GLY B C 1
ATOM 2723 O O . GLY B 1 106 ? 0.594 28.484 4 1 51.72 106 GLY B O 1
ATOM 2724 N N . GLN B 1 107 ? 2.201 27.016 4.68 1 52.12 107 GLN B N 1
ATOM 2725 C CA . GLN B 1 107 ? 3.24 27.859 4.109 1 52.12 107 GLN B CA 1
ATOM 2726 C C . GLN B 1 107 ? 3.113 27.938 2.592 1 52.12 107 GLN B C 1
ATOM 2728 O O . GLN B 1 107 ? 3.293 29.016 2.006 1 52.12 107 GLN B O 1
ATOM 2733 N N . TRP B 1 108 ? 2.809 26.812 1.997 1 49.94 108 TRP B N 1
ATOM 2734 C CA . TRP B 1 108 ? 2.625 26.766 0.55 1 49.94 108 TRP B CA 1
ATOM 2735 C C . TRP B 1 108 ? 1.465 27.656 0.125 1 49.94 108 TRP B C 1
ATOM 2737 O O . TRP B 1 108 ? 1.581 28.422 -0.837 1 49.94 108 TRP B O 1
ATOM 2747 N N . ARG B 1 109 ? 0.324 27.594 0.804 1 55.12 109 ARG B N 1
ATOM 2748 C CA . ARG B 1 109 ? -0.846 28.406 0.487 1 55.12 109 ARG B CA 1
ATOM 2749 C C . ARG B 1 109 ? -0.545 29.891 0.663 1 55.12 109 ARG B C 1
ATOM 2751 O O . ARG B 1 109 ? -0.991 30.719 -0.136 1 55.12 109 ARG B O 1
ATOM 2758 N N . ALA B 1 110 ? 0.13 30.125 1.706 1 51.44 110 ALA B N 1
ATOM 2759 C CA . ALA B 1 110 ? 0.498 31.5 1.962 1 51.44 110 ALA B CA 1
ATOM 2760 C C . ALA B 1 110 ? 1.416 32.031 0.868 1 51.44 110 ALA B C 1
ATOM 2762 O O . ALA B 1 110 ? 1.279 33.188 0.44 1 51.44 110 ALA B O 1
ATOM 2763 N N . LEU B 1 111 ? 2.271 31.219 0.449 1 51.28 111 LEU B N 1
ATOM 2764 C CA . LEU B 1 111 ? 3.234 31.641 -0.563 1 51.28 111 LEU B CA 1
ATOM 2765 C C . LEU B 1 111 ? 2.584 31.688 -1.941 1 51.28 111 LEU B C 1
ATOM 2767 O O . LEU B 1 111 ? 2.922 32.562 -2.756 1 51.28 111 LEU B O 1
ATOM 2771 N N . ARG B 1 112 ? 1.744 30.75 -2.25 1 52.94 112 ARG B N 1
ATOM 2772 C CA . ARG B 1 112 ? 1.034 30.828 -3.523 1 52.94 112 ARG B CA 1
ATOM 2773 C C . ARG B 1 112 ? 0.252 32.125 -3.637 1 52.94 112 ARG B C 1
ATOM 2775 O O . ARG B 1 112 ? 0.085 32.656 -4.734 1 52.94 112 ARG B O 1
ATOM 2782 N N . GLY B 1 113 ? -0.461 32.469 -2.592 1 49.12 113 GLY B N 1
ATOM 2783 C CA . GLY B 1 113 ? -1.131 33.75 -2.629 1 49.12 113 GLY B CA 1
ATOM 2784 C C . GLY B 1 113 ? -0.19 34.906 -2.922 1 49.12 113 GLY B C 1
ATOM 2785 O O . GLY B 1 113 ? -0.547 35.844 -3.646 1 49.12 113 GLY B O 1
ATOM 2786 N N . PHE B 1 114 ? 0.787 34.875 -2.121 1 47.19 114 PHE B N 1
ATOM 2787 C CA . PHE B 1 114 ? 1.663 36.031 -2.27 1 47.19 114 PHE B CA 1
ATOM 2788 C C . PHE B 1 114 ? 2.547 35.875 -3.502 1 47.19 114 PHE B C 1
ATOM 2790 O O . PHE B 1 114 ? 2.859 36.875 -4.168 1 47.19 114 PHE B O 1
ATOM 2797 N N . MET B 1 115 ? 3.215 34.75 -3.746 1 47.31 115 MET B N 1
ATOM 2798 C CA . MET B 1 115 ? 4.363 34.656 -4.645 1 47.31 115 MET B CA 1
ATOM 2799 C C . MET B 1 115 ? 3.934 34.188 -6.023 1 47.31 115 MET B C 1
ATOM 2801 O O . MET B 1 115 ? 4.535 33.25 -6.574 1 47.31 115 MET B O 1
ATOM 2805 N N . SER B 1 116 ? 2.785 34.219 -6.531 1 46.75 116 SER B N 1
ATOM 2806 C CA . SER B 1 116 ? 2.531 33.906 -7.934 1 46.75 116 SER B CA 1
ATOM 2807 C C . SER B 1 116 ? 3.729 34.281 -8.805 1 46.75 116 SER B C 1
ATOM 2809 O O . SER B 1 116 ? 4.004 33.594 -9.805 1 46.75 116 SER B O 1
ATOM 2811 N N . ASN B 1 117 ? 4.352 35.312 -8.625 1 45 117 ASN B N 1
ATOM 2812 C CA . ASN B 1 117 ? 5.344 35.875 -9.539 1 45 117 ASN B CA 1
ATOM 2813 C C . ASN B 1 117 ? 6.734 35.312 -9.266 1 45 117 ASN B C 1
ATOM 2815 O O . ASN B 1 117 ? 7.645 35.469 -10.078 1 45 117 ASN B O 1
ATOM 2819 N N . ILE B 1 118 ? 7.23 35 -8.055 1 46.06 118 ILE B N 1
ATOM 2820 C CA . ILE B 1 118 ? 8.609 34.625 -7.805 1 46.06 118 ILE B CA 1
ATOM 2821 C C . ILE B 1 118 ? 8.727 33.094 -7.859 1 46.06 118 ILE B C 1
ATOM 2823 O O . ILE B 1 118 ? 8.078 32.375 -7.086 1 46.06 118 ILE B O 1
ATOM 2827 N N . LYS B 1 119 ? 8.93 32.594 -9.016 1 49 119 LYS B N 1
ATOM 2828 C CA . LYS B 1 119 ? 9.242 31.219 -9.32 1 49 119 LYS B CA 1
ATOM 2829 C C . LYS B 1 119 ? 10.281 30.656 -8.352 1 49 119 LYS B C 1
ATOM 2831 O O . LYS B 1 119 ? 11.484 30.734 -8.609 1 49 119 LYS B O 1
ATOM 2836 N N . HIS B 1 120 ? 10.109 30.594 -7.035 1 55.62 120 HIS B N 1
ATOM 2837 C CA . HIS B 1 120 ? 11.195 30.047 -6.223 1 55.62 120 HIS B CA 1
ATOM 2838 C C . HIS B 1 120 ? 11.273 28.531 -6.332 1 55.62 120 HIS B C 1
ATOM 2840 O O . HIS B 1 120 ? 10.289 27.844 -6.066 1 55.62 120 HIS B O 1
ATOM 2846 N N . LYS B 1 121 ? 12.281 28.016 -7.273 1 56.38 121 LYS B N 1
ATOM 2847 C CA . LYS B 1 121 ? 12.617 26.625 -7.574 1 56.38 121 LYS B CA 1
ATOM 2848 C C . LYS B 1 121 ? 12.539 25.766 -6.32 1 56.38 121 LYS B C 1
ATOM 2850 O O . LYS B 1 121 ? 12.133 24.594 -6.387 1 56.38 121 LYS B O 1
ATOM 2855 N N . ASP B 1 122 ? 12.828 26.266 -5.207 1 59.06 122 ASP B N 1
ATOM 2856 C CA . ASP B 1 122 ? 12.836 25.5 -3.965 1 59.06 122 ASP B CA 1
ATOM 2857 C C . ASP B 1 122 ? 11.414 25.188 -3.508 1 59.06 122 ASP B C 1
ATOM 2859 O O . ASP B 1 122 ? 11.156 24.109 -2.955 1 59.06 122 ASP B O 1
ATOM 2863 N N . THR B 1 123 ? 10.523 26.125 -3.773 1 63 123 THR B N 1
ATOM 2864 C CA . THR B 1 123 ? 9.133 25.906 -3.389 1 63 123 THR B CA 1
ATOM 2865 C C . THR B 1 123 ? 8.492 24.812 -4.238 1 63 123 THR B C 1
ATOM 2867 O O . THR B 1 123 ? 7.691 24.031 -3.736 1 63 123 THR B O 1
ATOM 2870 N N . ARG B 1 124 ? 9.031 24.672 -5.406 1 75.5 124 ARG B N 1
ATOM 2871 C CA . ARG B 1 124 ? 8.484 23.641 -6.297 1 75.5 124 ARG B CA 1
ATOM 2872 C C . ARG B 1 124 ? 8.945 22.25 -5.883 1 75.5 124 ARG B C 1
ATOM 2874 O O . ARG B 1 124 ? 8.195 21.281 -6.02 1 75.5 124 ARG B O 1
ATOM 2881 N N . ALA B 1 125 ? 10.156 22.219 -5.344 1 76.94 125 ALA B N 1
ATOM 2882 C CA . ALA B 1 125 ? 10.711 20.938 -4.941 1 76.94 125 ALA B CA 1
ATOM 2883 C C . ALA B 1 125 ? 9.906 20.328 -3.799 1 76.94 125 ALA B C 1
ATOM 2885 O O . ALA B 1 125 ? 9.672 19.109 -3.777 1 76.94 125 ALA B O 1
ATOM 2886 N N . TRP B 1 126 ? 9.492 21.156 -2.984 1 77.69 126 TRP B N 1
ATOM 2887 C CA . TRP B 1 126 ? 8.711 20.672 -1.852 1 77.69 126 TRP B CA 1
ATOM 2888 C C . TRP B 1 126 ? 7.363 20.141 -2.311 1 77.69 126 TRP B C 1
ATOM 2890 O O . TRP B 1 126 ? 6.887 19.109 -1.805 1 77.69 126 TRP B O 1
ATOM 2900 N N . TYR B 1 127 ? 6.828 20.828 -3.197 1 81 127 TYR B N 1
ATOM 2901 C CA . TYR B 1 127 ? 5.535 20.422 -3.729 1 81 127 TYR B CA 1
ATOM 2902 C C . TYR B 1 127 ? 5.621 19.047 -4.387 1 81 127 TYR B C 1
ATOM 2904 O O . TYR B 1 127 ? 4.793 18.172 -4.125 1 81 127 TYR B O 1
ATOM 2912 N N . TRP B 1 128 ? 6.613 18.828 -5.191 1 87.88 128 TRP B N 1
ATOM 2913 C CA . TRP B 1 128 ? 6.805 17.531 -5.859 1 87.88 128 TRP B CA 1
ATOM 2914 C C . TRP B 1 128 ? 7.098 16.438 -4.848 1 87.88 128 TRP B C 1
ATOM 2916 O O . TRP B 1 128 ? 6.68 15.289 -5.031 1 87.88 128 TRP B O 1
ATOM 2926 N N . GLN B 1 129 ? 7.742 16.844 -3.805 1 90.69 129 GLN B N 1
ATOM 2927 C CA . GLN B 1 129 ? 8.047 15.867 -2.76 1 90.69 129 GLN B CA 1
ATOM 2928 C C . GLN B 1 129 ? 6.781 15.391 -2.061 1 90.69 129 GLN B C 1
ATOM 2930 O O . GLN B 1 129 ? 6.637 14.203 -1.771 1 90.69 129 GLN B O 1
ATOM 2935 N N . MET B 1 130 ? 5.91 16.312 -1.896 1 87.12 130 MET B N 1
ATOM 2936 C CA . MET B 1 130 ? 4.664 15.977 -1.217 1 87.12 130 MET B CA 1
ATOM 2937 C C . MET B 1 130 ? 3.77 15.125 -2.111 1 87.12 130 MET B C 1
ATOM 2939 O O . MET B 1 130 ? 3.221 14.109 -1.667 1 87.12 130 MET B O 1
ATOM 2943 N N . ILE B 1 131 ? 3.668 15.492 -3.326 1 90.94 131 ILE B N 1
ATOM 2944 C CA . ILE B 1 131 ? 2.789 14.797 -4.262 1 90.94 131 ILE B CA 1
ATOM 2945 C C . ILE B 1 131 ? 3.32 13.391 -4.52 1 90.94 131 ILE B C 1
ATOM 2947 O O . ILE B 1 131 ? 2.572 12.414 -4.441 1 90.94 131 ILE B O 1
ATOM 2951 N N . THR B 1 132 ? 4.562 13.273 -4.801 1 95.81 132 THR B N 1
ATOM 2952 C CA . THR B 1 132 ? 5.129 11.961 -5.086 1 95.81 132 THR B CA 1
ATOM 2953 C C . THR B 1 132 ? 5.152 11.102 -3.83 1 95.81 132 THR B C 1
ATOM 2955 O O . THR B 1 132 ? 4.93 9.891 -3.902 1 95.81 132 THR B O 1
ATOM 2958 N N . GLY B 1 133 ? 5.43 11.773 -2.732 1 94.38 133 GLY B N 1
ATOM 2959 C CA . GLY B 1 133 ? 5.367 11.039 -1.483 1 94.38 133 GLY B CA 1
ATOM 2960 C C . GLY B 1 133 ? 4 10.43 -1.217 1 94.38 133 GLY B C 1
ATOM 2961 O O . GLY B 1 133 ? 3.898 9.281 -0.787 1 94.38 133 GLY B O 1
ATOM 2962 N N . PHE B 1 134 ? 2.992 11.195 -1.477 1 92.56 134 PHE B N 1
ATOM 2963 C CA . PHE B 1 134 ? 1.631 10.711 -1.278 1 92.56 134 PHE B CA 1
ATOM 2964 C C . PHE B 1 134 ? 1.336 9.531 -2.203 1 92.56 134 PHE B C 1
ATOM 2966 O O . PHE B 1 134 ? 0.806 8.508 -1.766 1 92.56 134 PHE B O 1
ATOM 2973 N N . ILE B 1 135 ? 1.657 9.633 -3.414 1 95.44 135 ILE B N 1
ATOM 2974 C CA . ILE B 1 135 ? 1.426 8.586 -4.402 1 95.44 135 ILE B CA 1
ATOM 2975 C C . ILE B 1 135 ? 2.215 7.332 -4.023 1 95.44 135 ILE B C 1
ATOM 2977 O O . ILE B 1 135 ? 1.719 6.215 -4.164 1 95.44 135 ILE B O 1
ATOM 2981 N N . LEU B 1 136 ? 3.377 7.52 -3.48 1 97 136 LEU B N 1
ATOM 2982 C CA . LEU B 1 136 ? 4.258 6.402 -3.16 1 97 136 LEU B CA 1
ATOM 2983 C C . LEU B 1 136 ? 3.711 5.602 -1.985 1 97 136 LEU B C 1
ATOM 2985 O O . LEU B 1 136 ? 4.07 4.434 -1.806 1 97 136 LEU B O 1
ATOM 2989 N N . PHE B 1 137 ? 2.889 6.199 -1.203 1 92.81 137 PHE B N 1
ATOM 2990 C CA . PHE B 1 137 ? 2.252 5.426 -0.144 1 92.81 137 PHE B CA 1
ATOM 2991 C C . PHE B 1 137 ? 1.554 4.199 -0.715 1 92.81 137 PHE B C 1
ATOM 2993 O O . PHE B 1 137 ? 1.661 3.102 -0.161 1 92.81 137 PHE B O 1
ATOM 3000 N N . PHE B 1 138 ? 1.014 4.426 -1.789 1 94.44 138 PHE B N 1
ATOM 3001 C CA . PHE B 1 138 ? 0.233 3.35 -2.389 1 94.44 138 PHE B CA 1
ATOM 3002 C C . PHE B 1 138 ? 1.128 2.412 -3.189 1 94.44 138 PHE B C 1
ATOM 3004 O O . PHE B 1 138 ? 1.028 1.19 -3.061 1 94.44 138 PHE B O 1
ATOM 3011 N N . LEU B 1 139 ? 2.025 2.953 -3.881 1 97.12 139 LEU B N 1
ATOM 3012 C CA . LEU B 1 139 ? 2.822 2.172 -4.82 1 97.12 139 LEU B CA 1
ATOM 3013 C C . LEU B 1 139 ? 3.895 1.371 -4.086 1 97.12 139 LEU B C 1
ATOM 3015 O O . LEU B 1 139 ? 4.09 0.186 -4.367 1 97.12 139 LEU B O 1
ATOM 3019 N N . VAL B 1 140 ? 4.609 2.045 -3.162 1 97.5 140 VAL B N 1
ATOM 3020 C CA . VAL B 1 140 ? 5.703 1.384 -2.455 1 97.5 140 VAL B CA 1
ATOM 3021 C C . VAL B 1 140 ? 5.145 0.278 -1.562 1 97.5 140 VAL B C 1
ATOM 3023 O O . VAL B 1 140 ? 5.762 -0.777 -1.411 1 97.5 140 VAL B O 1
ATOM 3026 N N . SER B 1 141 ? 4.004 0.526 -1.001 1 95.69 141 SER B N 1
ATOM 3027 C CA . SER B 1 141 ? 3.359 -0.48 -0.163 1 95.69 141 SER B CA 1
ATOM 3028 C C . SER B 1 141 ? 3.02 -1.732 -0.964 1 95.69 141 SER B C 1
ATOM 3030 O O . SER B 1 141 ? 3.271 -2.852 -0.514 1 95.69 141 SER B O 1
ATOM 3032 N N . ALA B 1 142 ? 2.42 -1.551 -2.09 1 95.56 142 ALA B N 1
ATOM 3033 C CA . ALA B 1 142 ? 2.098 -2.674 -2.967 1 95.56 142 ALA B CA 1
ATOM 3034 C C . ALA B 1 142 ? 3.357 -3.443 -3.355 1 95.56 142 ALA B C 1
ATOM 3036 O O . ALA B 1 142 ? 3.371 -4.676 -3.33 1 95.56 142 ALA B O 1
ATOM 3037 N N . HIS B 1 143 ? 4.395 -2.752 -3.697 1 97.06 143 HIS B N 1
ATOM 3038 C CA . HIS B 1 143 ? 5.66 -3.357 -4.094 1 97.06 143 HIS B CA 1
ATOM 3039 C C . HIS B 1 143 ? 6.266 -4.164 -2.949 1 97.06 143 HIS B C 1
ATOM 3041 O O . HIS B 1 143 ? 6.621 -5.332 -3.129 1 97.06 143 HIS B O 1
ATOM 3047 N N . LEU B 1 144 ? 6.328 -3.582 -1.794 1 97 144 LEU B N 1
ATOM 3048 C CA . LEU B 1 144 ? 6.957 -4.238 -0.652 1 97 144 LEU B CA 1
ATOM 3049 C C . LEU B 1 144 ? 6.121 -5.418 -0.174 1 97 144 LEU B C 1
ATOM 3051 O O . LEU B 1 144 ? 6.664 -6.438 0.257 1 97 144 LEU B O 1
ATOM 3055 N N . ALA B 1 145 ? 4.812 -5.258 -0.221 1 94.69 145 ALA B N 1
ATOM 3056 C CA . ALA B 1 145 ? 3.957 -6.383 0.152 1 94.69 145 ALA B CA 1
ATOM 3057 C C . ALA B 1 145 ? 4.211 -7.586 -0.749 1 94.69 145 ALA B C 1
ATOM 3059 O O . ALA B 1 145 ? 4.277 -8.719 -0.272 1 94.69 145 ALA B O 1
ATOM 3060 N N . THR B 1 146 ? 4.293 -7.312 -1.979 1 93.62 146 THR B N 1
ATOM 3061 C CA . THR B 1 146 ? 4.578 -8.391 -2.918 1 93.62 146 THR B CA 1
ATOM 3062 C C . THR B 1 146 ? 5.898 -9.078 -2.57 1 93.62 146 THR B C 1
ATOM 3064 O O . THR B 1 146 ? 5.984 -10.305 -2.576 1 93.62 146 THR B O 1
ATOM 3067 N N . MET B 1 147 ? 6.941 -8.289 -2.24 1 94.19 147 MET B N 1
ATOM 3068 C CA . MET B 1 147 ? 8.258 -8.844 -1.947 1 94.19 147 MET B CA 1
ATOM 3069 C C . MET B 1 147 ? 8.242 -9.617 -0.632 1 94.19 147 MET B C 1
ATOM 3071 O O . MET B 1 147 ? 8.984 -10.586 -0.465 1 94.19 147 MET B O 1
ATOM 3075 N N . ILE B 1 148 ? 7.426 -9.227 0.259 1 93.75 148 ILE B N 1
ATOM 3076 C CA . ILE B 1 148 ? 7.355 -9.875 1.563 1 93.75 148 ILE B CA 1
ATOM 3077 C C . ILE B 1 148 ? 6.551 -11.164 1.453 1 93.75 148 ILE B C 1
ATOM 3079 O O . ILE B 1 148 ? 6.938 -12.195 2.014 1 93.75 148 ILE B O 1
ATOM 3083 N N . LEU B 1 149 ? 5.473 -11.148 0.695 1 91 149 LEU B N 1
ATOM 3084 C CA . LEU B 1 149 ? 4.539 -12.273 0.651 1 91 149 LEU B CA 1
ATOM 3085 C C . LEU B 1 149 ? 4.996 -13.32 -0.36 1 91 149 LEU B C 1
ATOM 3087 O O . LEU B 1 149 ? 4.68 -14.5 -0.221 1 91 149 LEU B O 1
ATOM 3091 N N . ASP B 1 150 ? 5.664 -12.898 -1.407 1 89.44 150 ASP B N 1
ATOM 3092 C CA . ASP B 1 150 ? 6.234 -13.766 -2.436 1 89.44 150 ASP B CA 1
ATOM 3093 C C . ASP B 1 150 ? 7.684 -13.383 -2.729 1 89.44 150 ASP B C 1
ATOM 3095 O O . ASP B 1 150 ? 7.98 -12.797 -3.775 1 89.44 150 ASP B O 1
ATOM 3099 N N . PRO B 1 151 ? 8.625 -13.836 -1.901 1 89.19 151 PRO B N 1
ATOM 3100 C CA . PRO B 1 151 ? 10.008 -13.344 -1.929 1 89.19 151 PRO B CA 1
ATOM 3101 C C . PRO B 1 151 ? 10.867 -14.047 -2.977 1 89.19 151 PRO B C 1
ATOM 3103 O O . PRO B 1 151 ? 12.062 -13.781 -3.07 1 89.19 151 PRO B O 1
ATOM 3106 N N . LYS B 1 152 ? 10.344 -14.836 -3.797 1 87.19 152 LYS B N 1
ATOM 3107 C CA . LYS B 1 152 ? 11.148 -15.562 -4.777 1 87.19 152 LYS B CA 1
ATOM 3108 C C . LYS B 1 152 ? 11.609 -14.641 -5.906 1 87.19 152 LYS B C 1
ATOM 3110 O O . LYS B 1 152 ? 10.781 -14.023 -6.578 1 87.19 152 LYS B O 1
ATOM 3115 N N . ILE B 1 153 ? 12.867 -14.594 -6.016 1 92.06 153 ILE B N 1
ATOM 3116 C CA . ILE B 1 153 ? 13.469 -13.742 -7.039 1 92.06 153 ILE B CA 1
ATOM 3117 C C . ILE B 1 153 ? 14.328 -14.586 -7.977 1 92.06 153 ILE B C 1
ATOM 3119 O O . ILE B 1 153 ? 15.031 -15.5 -7.531 1 92.06 153 ILE B O 1
ATOM 3123 N N . GLY B 1 154 ? 14.273 -14.359 -9.211 1 93.44 154 GLY B N 1
ATOM 3124 C CA . GLY B 1 154 ? 15.047 -14.992 -10.266 1 93.44 154 GLY B CA 1
ATOM 3125 C C . GLY B 1 154 ? 14.664 -14.508 -11.656 1 93.44 154 GLY B C 1
ATOM 3126 O O . GLY B 1 154 ? 13.641 -13.844 -11.828 1 93.44 154 GLY B O 1
ATOM 3127 N N . PRO B 1 155 ? 15.562 -14.906 -12.578 1 95.25 155 PRO B N 1
ATOM 3128 C CA . PRO B 1 155 ? 15.289 -14.438 -13.938 1 95.25 155 PRO B CA 1
ATOM 3129 C C . PRO B 1 155 ? 13.891 -14.82 -14.422 1 95.25 155 PRO B C 1
ATOM 3131 O O . PRO B 1 155 ? 13.172 -13.984 -14.969 1 95.25 155 PRO B O 1
ATOM 3134 N N . HIS B 1 156 ? 13.531 -16.016 -14.203 1 95.56 156 HIS B N 1
ATOM 3135 C CA . HIS B 1 156 ? 12.234 -16.5 -14.672 1 95.56 156 HIS B CA 1
ATOM 3136 C C . HIS B 1 156 ? 11.117 -16.078 -13.727 1 95.56 156 HIS B C 1
ATOM 3138 O O . HIS B 1 156 ? 10.062 -15.602 -14.172 1 95.56 156 HIS B O 1
ATOM 3144 N N . LEU B 1 157 ? 11.359 -16.188 -12.477 1 94 157 LEU B N 1
ATOM 3145 C CA . LEU B 1 157 ? 10.32 -15.922 -11.484 1 94 157 LEU B CA 1
ATOM 3146 C C . LEU B 1 157 ? 9.977 -14.438 -11.43 1 94 157 LEU B C 1
ATOM 3148 O O . LEU B 1 157 ? 8.805 -14.07 -11.336 1 94 157 LEU B O 1
ATOM 3152 N N . SER B 1 158 ? 10.961 -13.625 -11.516 1 96.38 158 SER B N 1
ATOM 3153 C CA . SER B 1 158 ? 10.711 -12.188 -11.57 1 96.38 158 SER B CA 1
ATOM 3154 C C . SER B 1 158 ? 9.992 -11.797 -12.859 1 96.38 158 SER B C 1
ATOM 3156 O O . SER B 1 158 ? 9.078 -10.969 -12.836 1 96.38 158 SER B O 1
ATOM 3158 N N . ALA B 1 159 ? 10.422 -12.391 -13.891 1 97.44 159 ALA B N 1
ATOM 3159 C CA . ALA B 1 159 ? 9.781 -12.117 -15.18 1 97.44 159 ALA B CA 1
ATOM 3160 C C . ALA B 1 159 ? 8.32 -12.57 -15.172 1 97.44 159 ALA B C 1
ATOM 3162 O O . ALA B 1 159 ? 7.457 -11.914 -15.75 1 97.44 159 ALA B O 1
ATOM 3163 N N . ASP B 1 160 ? 8.078 -13.688 -14.57 1 95.75 160 ASP B N 1
ATOM 3164 C CA . ASP B 1 160 ? 6.723 -14.203 -14.43 1 95.75 160 ASP B CA 1
ATOM 3165 C C . ASP B 1 160 ? 5.836 -13.219 -13.672 1 95.75 160 ASP B C 1
ATOM 3167 O O . ASP B 1 160 ? 4.73 -12.898 -14.117 1 95.75 160 ASP B O 1
ATOM 3171 N N . ARG B 1 161 ? 6.277 -12.695 -12.602 1 94.88 161 ARG B N 1
ATOM 3172 C CA . ARG B 1 161 ? 5.547 -11.719 -11.797 1 94.88 161 ARG B CA 1
ATOM 3173 C C . ARG B 1 161 ? 5.258 -10.453 -12.594 1 94.88 161 ARG B C 1
ATOM 3175 O O . ARG B 1 161 ? 4.16 -9.906 -12.523 1 94.88 161 ARG B O 1
ATOM 3182 N N . VAL B 1 162 ? 6.266 -10.039 -13.344 1 97 162 VAL B N 1
ATOM 3183 C CA . VAL B 1 162 ? 6.164 -8.789 -14.086 1 97 162 VAL B CA 1
ATOM 3184 C C . VAL B 1 162 ? 5.164 -8.938 -15.234 1 97 162 VAL B C 1
ATOM 3186 O O . VAL B 1 162 ? 4.281 -8.102 -15.414 1 97 162 VAL B O 1
ATOM 3189 N N . TYR B 1 163 ? 5.27 -9.992 -15.93 1 96.38 163 TYR B N 1
ATOM 3190 C CA . TYR B 1 163 ? 4.484 -10.141 -17.156 1 96.38 163 TYR B CA 1
ATOM 3191 C C . TYR B 1 163 ? 3.164 -10.844 -16.875 1 96.38 163 TYR B C 1
ATOM 3193 O O . TYR B 1 163 ? 2.094 -10.25 -16.984 1 96.38 163 TYR B O 1
ATOM 3201 N N . ASN B 1 164 ? 3.191 -12.133 -16.359 1 92.19 164 ASN B N 1
ATOM 3202 C CA . ASN B 1 164 ? 1.977 -12.898 -16.141 1 92.19 164 ASN B CA 1
ATOM 3203 C C . ASN B 1 164 ? 1.216 -12.398 -14.906 1 92.19 164 ASN B C 1
ATOM 3205 O O . ASN B 1 164 ? -0.014 -12.453 -14.875 1 92.19 164 ASN B O 1
ATOM 3209 N N . GLY B 1 165 ? 1.963 -11.891 -13.953 1 92.69 165 GLY B N 1
ATOM 3210 C CA . GLY B 1 165 ? 1.351 -11.328 -12.766 1 92.69 165 GLY B CA 1
ATOM 3211 C C . GLY B 1 165 ? 0.923 -9.883 -12.93 1 92.69 165 GLY B C 1
ATOM 3212 O O . GLY B 1 165 ? 0.398 -9.273 -12 1 92.69 165 GLY B O 1
ATOM 3213 N N . HIS B 1 166 ? 1.32 -9.25 -14.047 1 94.5 166 HIS B N 1
ATOM 3214 C CA . HIS B 1 166 ? 0.904 -7.91 -14.461 1 94.5 166 HIS B CA 1
ATOM 3215 C C . HIS B 1 166 ? 1.528 -6.84 -13.57 1 94.5 166 HIS B C 1
ATOM 3217 O O . HIS B 1 166 ? 1.013 -5.727 -13.477 1 94.5 166 HIS B O 1
ATOM 3223 N N . ALA B 1 167 ? 2.574 -7.215 -12.906 1 95.69 167 ALA B N 1
ATOM 3224 C CA . ALA B 1 167 ? 3.24 -6.242 -12.047 1 95.69 167 ALA B CA 1
ATOM 3225 C C . ALA B 1 167 ? 3.799 -5.078 -12.859 1 95.69 167 ALA B C 1
ATOM 3227 O O . ALA B 1 167 ? 4.125 -4.023 -12.305 1 95.69 167 ALA B O 1
ATOM 3228 N N . TRP B 1 168 ? 3.973 -5.273 -14.203 1 96.62 168 TRP B N 1
ATOM 3229 C CA . TRP B 1 168 ? 4.461 -4.195 -15.055 1 96.62 168 TRP B CA 1
ATOM 3230 C C . TRP B 1 168 ? 3.547 -2.977 -14.969 1 96.62 168 TRP B C 1
ATOM 3232 O O . TRP B 1 168 ? 4.004 -1.839 -15.102 1 96.62 168 TRP B O 1
ATOM 3242 N N . LEU B 1 169 ? 2.281 -3.131 -14.711 1 94.81 169 LEU B N 1
ATOM 3243 C CA . LEU B 1 169 ? 1.343 -2.023 -14.562 1 94.81 169 LEU B CA 1
ATOM 3244 C C . LEU B 1 169 ? 1.721 -1.147 -13.367 1 94.81 169 LEU B C 1
ATOM 3246 O O . LEU B 1 169 ? 1.632 0.08 -13.445 1 94.81 169 LEU B O 1
ATOM 3250 N N . LEU B 1 170 ? 2.068 -1.779 -12.297 1 96.19 170 LEU B N 1
ATOM 3251 C CA . LEU B 1 170 ? 2.525 -1.071 -11.102 1 96.19 170 LEU B CA 1
ATOM 3252 C C . LEU B 1 170 ? 3.842 -0.349 -11.375 1 96.19 170 LEU B C 1
ATOM 3254 O O . LEU B 1 170 ? 3.986 0.831 -11.039 1 96.19 170 LEU B O 1
ATOM 3258 N N . TYR B 1 171 ? 4.758 -1.024 -12.094 1 98.06 171 TYR B N 1
ATOM 3259 C CA . TYR B 1 171 ? 6.137 -0.555 -12.211 1 98.06 171 TYR B CA 1
ATOM 3260 C C . TYR B 1 171 ? 6.234 0.603 -13.195 1 98.06 171 TYR B C 1
ATOM 3262 O O . TYR B 1 171 ? 7.098 1.473 -13.062 1 98.06 171 TYR B O 1
ATOM 3270 N N . VAL B 1 172 ? 5.344 0.681 -14.164 1 97.75 172 VAL B N 1
ATOM 3271 C CA . VAL B 1 172 ? 5.383 1.765 -15.141 1 97.75 172 VAL B CA 1
ATOM 3272 C C . VAL B 1 172 ? 5.102 3.096 -14.445 1 97.75 172 VAL B C 1
ATOM 3274 O O . VAL B 1 172 ? 5.684 4.125 -14.797 1 97.75 172 VAL B O 1
ATOM 3277 N N . VAL B 1 173 ? 4.246 3.084 -13.406 1 97.12 173 VAL B N 1
ATOM 3278 C CA . VAL B 1 173 ? 3.936 4.297 -12.656 1 97.12 173 VAL B CA 1
ATOM 3279 C C . VAL B 1 173 ? 4.934 4.465 -11.516 1 97.12 173 VAL B C 1
ATOM 3281 O O . VAL B 1 173 ? 5.398 5.574 -11.242 1 97.12 173 VAL B O 1
ATOM 3284 N N . PHE B 1 174 ? 5.32 3.387 -10.891 1 98.31 174 PHE B N 1
ATOM 3285 C CA . PHE B 1 174 ? 6.18 3.373 -9.711 1 98.31 174 PHE B CA 1
ATOM 3286 C C . PHE B 1 174 ? 7.566 3.916 -10.047 1 98.31 174 PHE B C 1
ATOM 3288 O O . PHE B 1 174 ? 8.109 4.742 -9.312 1 98.31 174 PHE B O 1
ATOM 3295 N N . LEU B 1 175 ? 8.094 3.539 -11.188 1 98.5 175 LEU B N 1
ATOM 3296 C CA . LEU B 1 175 ? 9.469 3.836 -11.57 1 98.5 175 LEU B CA 1
ATOM 3297 C C . LEU B 1 175 ? 9.695 5.34 -11.664 1 98.5 175 LEU B C 1
ATOM 3299 O O . LEU B 1 175 ? 10.539 5.895 -10.953 1 98.5 175 LEU B O 1
ATOM 3303 N N . PRO B 1 176 ? 8.914 6.082 -12.461 1 98.38 176 PRO B N 1
ATOM 3304 C CA . PRO B 1 176 ? 9.188 7.52 -12.523 1 98.38 176 PRO B CA 1
ATOM 3305 C C . PRO B 1 176 ? 8.898 8.234 -11.211 1 98.38 176 PRO B C 1
ATOM 3307 O O . PRO B 1 176 ? 9.609 9.172 -10.844 1 98.38 176 PRO B O 1
ATOM 3310 N N . VAL B 1 177 ? 7.902 7.836 -10.484 1 98.38 177 VAL B N 1
ATOM 3311 C CA . VAL B 1 177 ? 7.496 8.523 -9.266 1 98.38 177 VAL B CA 1
ATOM 3312 C C . VAL B 1 177 ? 8.57 8.359 -8.195 1 98.38 177 VAL B C 1
ATOM 3314 O O . VAL B 1 177 ? 8.953 9.336 -7.539 1 98.38 177 VAL B O 1
ATOM 3317 N N . VAL B 1 178 ? 9.07 7.109 -7.992 1 98.5 178 VAL B N 1
ATOM 3318 C CA . VAL B 1 178 ? 10.039 6.859 -6.926 1 98.5 178 VAL B CA 1
ATOM 3319 C C . VAL B 1 178 ? 11.359 7.547 -7.258 1 98.5 178 VAL B C 1
ATOM 3321 O O . VAL B 1 178 ? 12.055 8.031 -6.363 1 98.5 178 VAL B O 1
ATOM 3324 N N . LEU B 1 179 ? 11.711 7.637 -8.531 1 98.38 179 LEU B N 1
ATOM 3325 C CA . LEU B 1 179 ? 12.953 8.281 -8.938 1 98.38 179 LEU B CA 1
ATOM 3326 C C . LEU B 1 179 ? 12.883 9.789 -8.703 1 98.38 179 LEU B C 1
ATOM 3328 O O . LEU B 1 179 ? 13.828 10.391 -8.195 1 98.38 179 LEU B O 1
ATOM 3332 N N . VAL B 1 180 ? 11.781 10.367 -9.109 1 97.62 180 VAL B N 1
ATOM 3333 C CA . VAL B 1 180 ? 11.609 11.789 -8.867 1 97.62 180 VAL B CA 1
ATOM 3334 C C . VAL B 1 180 ? 11.656 12.07 -7.367 1 97.62 180 VAL B C 1
ATOM 3336 O O . VAL B 1 180 ? 12.391 12.953 -6.918 1 97.62 180 VAL B O 1
ATOM 3339 N N . HIS B 1 181 ? 10.953 11.359 -6.617 1 98.19 181 HIS B N 1
ATOM 3340 C CA . HIS B 1 181 ? 10.922 11.531 -5.172 1 98.19 181 HIS B CA 1
ATOM 3341 C C . HIS B 1 181 ? 12.305 11.344 -4.559 1 98.19 181 HIS B C 1
ATOM 3343 O O . HIS B 1 181 ? 12.758 12.18 -3.773 1 98.19 181 HIS B O 1
ATOM 3349 N N . GLY B 1 182 ? 12.914 10.25 -4.898 1 97.94 182 GLY B N 1
ATOM 3350 C CA . GLY B 1 182 ? 14.188 9.891 -4.297 1 97.94 182 GLY B CA 1
ATOM 3351 C C . GLY B 1 182 ? 15.297 10.867 -4.633 1 97.94 182 GLY B C 1
ATOM 3352 O O . GLY B 1 182 ? 16.062 11.281 -3.75 1 97.94 182 GLY B O 1
ATOM 3353 N N . LEU B 1 183 ? 15.406 11.25 -5.855 1 97.06 183 LEU B N 1
ATOM 3354 C CA . LEU B 1 183 ? 16.516 12.102 -6.277 1 97.06 183 LEU B CA 1
ATOM 3355 C C . LEU B 1 183 ? 16.297 13.539 -5.812 1 97.06 183 LEU B C 1
ATOM 3357 O O . LEU B 1 183 ? 17.266 14.211 -5.434 1 97.06 183 LEU B O 1
ATOM 3361 N N . ILE B 1 184 ? 15.07 13.984 -5.883 1 94.75 184 ILE B N 1
ATOM 3362 C CA . ILE B 1 184 ? 14.797 15.305 -5.324 1 94.75 184 ILE B CA 1
ATOM 3363 C C . ILE B 1 184 ? 15.055 15.297 -3.82 1 94.75 184 ILE B C 1
ATOM 3365 O O . ILE B 1 184 ? 15.594 16.25 -3.27 1 94.75 184 ILE B O 1
ATOM 3369 N N . GLY B 1 185 ? 14.625 14.227 -3.205 1 95.5 185 GLY B N 1
ATOM 3370 C CA . GLY B 1 185 ? 14.898 14.094 -1.782 1 95.5 185 GLY B CA 1
ATOM 3371 C C . GLY B 1 185 ? 16.375 14.141 -1.45 1 95.5 185 GLY B C 1
ATOM 3372 O O . GLY B 1 185 ? 16.797 14.836 -0.516 1 95.5 185 GLY B O 1
ATOM 3373 N N . LEU B 1 186 ? 17.156 13.422 -2.148 1 95.69 186 LEU B N 1
ATOM 3374 C CA . LEU B 1 186 ? 18.609 13.422 -1.935 1 95.69 186 LEU B CA 1
ATOM 3375 C C . LEU B 1 186 ? 19.188 14.805 -2.201 1 95.69 186 LEU B C 1
ATOM 3377 O O . LEU B 1 186 ? 20.062 15.266 -1.46 1 95.69 186 LEU B O 1
ATOM 3381 N N . TYR B 1 187 ? 18.75 15.438 -3.258 1 93.38 187 TYR B N 1
ATOM 3382 C CA . TYR B 1 187 ? 19.172 16.797 -3.578 1 93.38 187 TYR B CA 1
ATOM 3383 C C . TYR B 1 187 ? 18.922 17.734 -2.402 1 93.38 187 TYR B C 1
ATOM 3385 O O . TYR B 1 187 ? 19.812 18.484 -1.988 1 93.38 187 TYR B O 1
ATOM 3393 N N . ARG B 1 188 ? 17.766 17.609 -1.848 1 91.12 188 ARG B N 1
ATOM 3394 C CA . ARG B 1 188 ? 17.359 18.5 -0.758 1 91.12 188 ARG B CA 1
ATOM 3395 C C . ARG B 1 188 ? 18.172 18.219 0.503 1 91.12 188 ARG B C 1
ATOM 3397 O O . ARG B 1 188 ? 18.516 19.141 1.245 1 91.12 188 ARG B O 1
ATOM 3404 N N . VAL B 1 189 ? 18.406 16.969 0.729 1 93.5 189 VAL B N 1
ATOM 3405 C CA . VAL B 1 189 ? 19.156 16.594 1.92 1 93.5 189 VAL B CA 1
ATOM 3406 C C . VAL B 1 189 ? 20.594 17.094 1.8 1 93.5 189 VAL B C 1
ATOM 3408 O O . VAL B 1 189 ? 21.188 17.562 2.779 1 93.5 189 VAL B O 1
ATOM 3411 N N . ILE B 1 190 ? 21.203 17.016 0.653 1 93.44 190 ILE B N 1
ATOM 3412 C CA . ILE B 1 190 ? 22.562 17.453 0.41 1 93.44 190 ILE B CA 1
ATOM 3413 C C . ILE B 1 190 ? 22.688 18.953 0.663 1 93.44 190 ILE B C 1
ATOM 3415 O O . ILE B 1 190 ? 23.625 19.406 1.303 1 93.44 190 ILE B O 1
ATOM 3419 N N . LEU B 1 191 ? 21.703 19.688 0.217 1 88.75 191 LEU B N 1
ATOM 3420 C CA . LEU B 1 191 ? 21.703 21.141 0.398 1 88.75 191 LEU B CA 1
ATOM 3421 C C . LEU B 1 191 ? 21.438 21.5 1.853 1 88.75 191 LEU B C 1
ATOM 3423 O O . LEU B 1 191 ? 22.078 22.406 2.398 1 88.75 191 LEU B O 1
ATOM 3427 N N . LYS B 1 192 ? 20.547 20.812 2.434 1 87.38 192 LYS B N 1
ATOM 3428 C CA . LYS B 1 192 ? 20.156 21.078 3.811 1 87.38 192 LYS B CA 1
ATOM 3429 C C . LYS B 1 192 ? 21.328 20.922 4.766 1 87.38 192 LYS B C 1
ATOM 3431 O O . LYS B 1 192 ? 21.531 21.734 5.664 1 87.38 192 LYS B O 1
ATOM 3436 N N . TRP B 1 193 ? 22.062 19.875 4.547 1 90.44 193 TRP B N 1
ATOM 3437 C CA . TRP B 1 193 ? 23.125 19.562 5.5 1 90.44 193 TRP B CA 1
ATOM 3438 C C . TRP B 1 193 ? 24.469 20.125 5.031 1 90.44 193 TRP B C 1
ATOM 3440 O O . TRP B 1 193 ? 25.516 19.828 5.617 1 90.44 193 TRP B O 1
ATOM 3450 N N . GLY B 1 194 ? 24.484 20.875 3.91 1 86.5 194 GLY B N 1
ATOM 3451 C CA . GLY B 1 194 ? 25.641 21.641 3.465 1 86.5 194 GLY B CA 1
ATOM 3452 C C . GLY B 1 194 ? 26.781 20.766 2.977 1 86.5 194 GLY B C 1
ATOM 3453 O O . GLY B 1 194 ? 27.953 21.094 3.182 1 86.5 194 GLY B O 1
ATOM 3454 N N . VAL B 1 195 ? 26.453 19.672 2.49 1 84.81 195 VAL B N 1
ATOM 3455 C CA . VAL B 1 195 ? 27.469 18.797 1.927 1 84.81 195 VAL B CA 1
ATOM 3456 C C . VAL B 1 195 ? 28.141 19.484 0.737 1 84.81 195 VAL B C 1
ATOM 3458 O O . VAL B 1 195 ? 29.359 19.344 0.54 1 84.81 195 VAL B O 1
ATOM 3461 N N . SER B 1 196 ? 27.422 20.156 -0.08 1 83.19 196 SER B N 1
ATOM 3462 C CA . SER B 1 196 ? 27.906 21 -1.171 1 83.19 196 SER B CA 1
ATOM 3463 C C . SER B 1 196 ? 27.078 22.266 -1.3 1 83.19 196 SER B C 1
ATOM 3465 O O . SER B 1 196 ? 25.875 22.25 -1.072 1 83.19 196 SER B O 1
ATOM 3467 N N . ASN B 1 197 ? 27.75 23.266 -1.731 1 85.38 197 ASN B N 1
ATOM 3468 C CA . ASN B 1 197 ? 27.062 24.547 -1.897 1 85.38 197 ASN B CA 1
ATOM 3469 C C . ASN B 1 197 ? 26.875 24.891 -3.371 1 85.38 197 ASN B C 1
ATOM 3471 O O . ASN B 1 197 ? 26.359 25.969 -3.699 1 85.38 197 ASN B O 1
ATOM 3475 N N . ASN B 1 198 ? 27.328 23.984 -4.156 1 90.69 198 ASN B N 1
ATOM 3476 C CA . ASN B 1 198 ? 27.141 24.203 -5.586 1 90.69 198 ASN B CA 1
ATOM 3477 C C . ASN B 1 198 ? 25.797 23.688 -6.074 1 90.69 198 ASN B C 1
ATOM 3479 O O . ASN B 1 198 ? 25.719 22.609 -6.664 1 90.69 198 ASN B O 1
ATOM 3483 N N . ARG B 1 199 ? 24.797 24.438 -5.918 1 89 199 ARG B N 1
ATOM 3484 C CA . ARG B 1 199 ? 23.422 24.047 -6.207 1 89 199 ARG B CA 1
ATOM 3485 C C . ARG B 1 199 ? 23.266 23.641 -7.668 1 89 199 ARG B C 1
ATOM 3487 O O . ARG B 1 199 ? 22.578 22.672 -7.977 1 89 199 ARG B O 1
ATOM 3494 N N . SER B 1 200 ? 23.906 24.359 -8.547 1 91.12 200 SER B N 1
ATOM 3495 C CA . SER B 1 200 ? 23.781 24.109 -9.977 1 91.12 200 SER B CA 1
ATOM 3496 C C . SER B 1 200 ? 24.375 22.75 -10.344 1 91.12 200 SER B C 1
ATOM 3498 O O . SER B 1 200 ? 23.781 22 -11.117 1 91.12 200 SER B O 1
ATOM 3500 N N . LEU B 1 201 ? 25.5 22.469 -9.773 1 92.88 201 LEU B N 1
ATOM 3501 C CA . LEU B 1 201 ? 26.141 21.188 -10.055 1 92.88 201 LEU B CA 1
ATOM 3502 C C . LEU B 1 201 ? 25.328 20.016 -9.516 1 92.88 201 LEU B C 1
ATOM 3504 O O . LEU B 1 201 ? 25.125 19.016 -10.211 1 92.88 201 LEU B O 1
ATOM 3508 N N . ILE B 1 202 ? 24.844 20.109 -8.352 1 93.69 202 ILE B N 1
ATOM 3509 C CA . ILE B 1 202 ? 24.078 19.031 -7.734 1 93.69 202 ILE B CA 1
ATOM 3510 C C . ILE B 1 202 ? 22.781 18.812 -8.5 1 93.69 202 ILE B C 1
ATOM 3512 O O . ILE B 1 202 ? 22.359 17.672 -8.695 1 93.69 202 ILE B O 1
ATOM 3516 N N . ARG B 1 203 ? 22.172 19.906 -8.891 1 92 203 ARG B N 1
ATOM 3517 C CA . ARG B 1 203 ? 20.953 19.812 -9.688 1 92 203 ARG B CA 1
ATOM 3518 C C . ARG B 1 203 ? 21.219 19.078 -11 1 92 203 ARG B C 1
ATOM 3520 O O . ARG B 1 203 ? 20.422 18.234 -11.414 1 92 203 ARG B O 1
ATOM 3527 N N . THR B 1 204 ? 22.297 19.453 -11.648 1 94.88 204 THR B N 1
ATOM 3528 C CA . THR B 1 204 ? 22.656 18.812 -12.906 1 94.88 204 THR B CA 1
ATOM 3529 C C . THR B 1 204 ? 22.922 17.328 -12.703 1 94.88 204 THR B C 1
ATOM 3531 O O . THR B 1 204 ? 22.469 16.5 -13.492 1 94.88 204 THR B O 1
ATOM 3534 N N . ILE B 1 205 ? 23.609 17 -11.641 1 95.44 205 ILE B N 1
ATOM 3535 C CA . ILE B 1 205 ? 23.906 15.602 -11.336 1 95.44 205 ILE B CA 1
ATOM 3536 C C . ILE B 1 205 ? 22.594 14.844 -11.102 1 95.44 205 ILE B C 1
ATOM 3538 O O . ILE B 1 205 ? 22.406 13.734 -11.609 1 95.44 205 ILE B O 1
ATOM 3542 N N . ALA B 1 206 ? 21.719 15.445 -10.344 1 95.12 206 ALA B N 1
ATOM 3543 C CA . ALA B 1 206 ? 20.438 14.82 -10.062 1 95.12 206 ALA B CA 1
ATOM 3544 C C . ALA B 1 206 ? 19.656 14.578 -11.352 1 95.12 206 ALA B C 1
ATOM 3546 O O . ALA B 1 206 ? 19.047 13.523 -11.531 1 95.12 206 ALA B O 1
ATOM 3547 N N . GLN B 1 207 ? 19.656 15.539 -12.242 1 96 207 GLN B N 1
ATOM 3548 C CA . GLN B 1 207 ? 18.922 15.43 -13.5 1 96 207 GLN B CA 1
ATOM 3549 C C . GLN B 1 207 ? 19.516 14.344 -14.391 1 96 207 GLN B C 1
ATOM 3551 O O . GLN B 1 207 ? 18.781 13.57 -15.008 1 96 207 GLN B O 1
ATOM 3556 N N . VAL B 1 208 ? 20.797 14.289 -14.469 1 97.5 208 VAL B N 1
ATOM 3557 C CA . VAL B 1 208 ? 21.469 13.281 -15.273 1 97.5 208 VAL B CA 1
ATOM 3558 C C . VAL B 1 208 ? 21.188 11.891 -14.711 1 97.5 208 VAL B C 1
ATOM 3560 O O . VAL B 1 208 ? 20.891 10.953 -15.453 1 97.5 208 VAL B O 1
ATOM 3563 N N . LEU B 1 209 ? 21.297 11.773 -13.422 1 97.94 209 LEU B N 1
ATOM 3564 C CA . LEU B 1 209 ? 21.016 10.5 -12.766 1 97.94 209 LEU B CA 1
ATOM 3565 C C . LEU B 1 209 ? 19.578 10.07 -13 1 97.94 209 LEU B C 1
ATOM 3567 O O . LEU B 1 209 ? 19.297 8.883 -13.18 1 97.94 209 LEU B O 1
ATOM 3571 N N . MET B 1 210 ? 18.703 11.031 -12.992 1 98 210 MET B N 1
ATOM 3572 C CA . MET B 1 210 ? 17.297 10.758 -13.25 1 98 210 MET B CA 1
ATOM 3573 C C . MET B 1 210 ? 17.094 10.133 -14.625 1 98 210 MET B C 1
ATOM 3575 O O . MET B 1 210 ? 16.438 9.094 -14.758 1 98 210 MET B O 1
ATOM 3579 N N . ILE B 1 211 ? 17.672 10.742 -15.609 1 98.38 211 ILE B N 1
ATOM 3580 C CA . ILE B 1 211 ? 17.547 10.25 -16.969 1 98.38 211 ILE B CA 1
ATOM 3581 C C . ILE B 1 211 ? 18.203 8.875 -17.094 1 98.38 211 ILE B C 1
ATOM 3583 O O . ILE B 1 211 ? 17.625 7.953 -17.672 1 98.38 211 ILE B O 1
ATOM 3587 N N . TYR B 1 212 ? 19.344 8.758 -16.547 1 98.62 212 TYR B N 1
ATOM 3588 C CA . TYR B 1 212 ? 20.109 7.512 -16.594 1 98.62 212 TYR B CA 1
ATOM 3589 C C . TYR B 1 212 ? 19.312 6.379 -15.938 1 98.62 212 TYR B C 1
ATOM 3591 O O . TYR B 1 212 ? 19.141 5.312 -16.531 1 98.62 212 TYR B O 1
ATOM 3599 N N . LEU B 1 213 ? 18.797 6.598 -14.766 1 98.62 213 LEU B N 1
ATOM 3600 C CA . LEU B 1 213 ? 18.109 5.555 -14.023 1 98.62 213 LEU B CA 1
ATOM 3601 C C . LEU B 1 213 ? 16.75 5.246 -14.656 1 98.62 213 LEU B C 1
ATOM 3603 O O . LEU B 1 213 ? 16.297 4.102 -14.625 1 98.62 213 LEU B O 1
ATOM 3607 N N . LEU B 1 214 ? 16.109 6.281 -15.156 1 98.69 214 LEU B N 1
ATOM 3608 C CA . LEU B 1 214 ? 14.859 6.043 -15.859 1 98.69 214 LEU B CA 1
ATOM 3609 C C . LEU B 1 214 ? 15.07 5.145 -17.062 1 98.69 214 LEU B C 1
ATOM 3611 O O . LEU B 1 214 ? 14.273 4.234 -17.312 1 98.69 214 LEU B O 1
ATOM 3615 N N . CYS B 1 215 ? 16.125 5.387 -17.781 1 98.62 215 CYS B N 1
ATOM 3616 C CA . CYS B 1 215 ? 16.453 4.551 -18.938 1 98.62 215 CYS B CA 1
ATOM 3617 C C . CYS B 1 215 ? 16.828 3.137 -18.5 1 98.62 215 CYS B C 1
ATOM 3619 O O . CYS B 1 215 ? 16.328 2.16 -19.062 1 98.62 215 CYS B O 1
ATOM 3621 N N . LEU B 1 216 ? 17.656 3.074 -17.531 1 98.56 216 LEU B N 1
ATOM 3622 C CA . LEU B 1 216 ? 18.094 1.786 -17.016 1 98.56 216 LEU B CA 1
ATOM 3623 C C . LEU B 1 216 ? 16.906 0.948 -16.547 1 98.56 216 LEU B C 1
ATOM 3625 O O . LEU B 1 216 ? 16.781 -0.22 -16.922 1 98.56 216 LEU B O 1
ATOM 3629 N N . GLY B 1 217 ? 16.047 1.552 -15.766 1 98.56 217 GLY B N 1
ATOM 3630 C CA . GLY B 1 217 ? 14.883 0.855 -15.25 1 98.56 217 GLY B CA 1
ATOM 3631 C C . GLY B 1 217 ? 13.891 0.476 -16.328 1 98.56 217 GLY B C 1
ATOM 3632 O O . GLY B 1 217 ? 13.305 -0.608 -16.297 1 98.56 217 GLY B O 1
ATOM 3633 N N . SER B 1 218 ? 13.695 1.381 -17.281 1 98.62 218 SER B N 1
ATOM 3634 C CA . SER B 1 218 ? 12.766 1.104 -18.359 1 98.62 218 SER B CA 1
ATOM 3635 C C . SER B 1 218 ? 13.258 -0.043 -19.234 1 98.62 218 SER B C 1
ATOM 3637 O O . SER B 1 218 ? 12.477 -0.924 -19.609 1 98.62 218 SER B O 1
ATOM 3639 N N . LEU B 1 219 ? 14.516 -0.016 -19.531 1 98.62 219 LEU B N 1
ATOM 3640 C CA . LEU B 1 219 ? 15.078 -1.092 -20.328 1 98.62 219 LEU B CA 1
ATOM 3641 C C . LEU B 1 219 ? 15.008 -2.424 -19.594 1 98.62 219 LEU B C 1
ATOM 3643 O O . LEU B 1 219 ? 14.727 -3.461 -20.203 1 98.62 219 LEU B O 1
ATOM 3647 N N . SER B 1 220 ? 15.289 -2.416 -18.344 1 98.44 220 SER B N 1
ATOM 3648 C CA . SER B 1 220 ? 15.18 -3.625 -17.531 1 98.44 220 SER B CA 1
ATOM 3649 C C . SER B 1 220 ? 13.742 -4.148 -17.516 1 98.44 220 SER B C 1
ATOM 3651 O O . SER B 1 220 ? 13.516 -5.352 -17.656 1 98.44 220 SER B O 1
ATOM 3653 N N . LEU B 1 221 ? 12.781 -3.24 -17.312 1 98.5 221 LEU B N 1
ATOM 3654 C CA . LEU B 1 221 ? 11.375 -3.625 -17.297 1 98.5 221 LEU B CA 1
ATOM 3655 C C . LEU B 1 221 ? 10.969 -4.266 -18.625 1 98.5 221 LEU B C 1
ATOM 3657 O O . LEU B 1 221 ? 10.297 -5.305 -18.625 1 98.5 221 LEU B O 1
ATOM 3661 N N . ILE B 1 222 ? 11.422 -3.67 -19.703 1 98.5 222 ILE B N 1
ATOM 3662 C CA . ILE B 1 222 ? 11.125 -4.207 -21.031 1 98.5 222 ILE B CA 1
ATOM 3663 C C . ILE B 1 222 ? 11.734 -5.602 -21.172 1 98.5 222 ILE B C 1
ATOM 3665 O O . ILE B 1 222 ? 11.109 -6.504 -21.734 1 98.5 222 ILE B O 1
ATOM 3669 N N . THR B 1 223 ? 12.883 -5.766 -20.672 1 98.56 223 THR B N 1
ATOM 3670 C CA . THR B 1 223 ? 13.555 -7.059 -20.734 1 98.56 223 THR B CA 1
ATOM 3671 C C . THR B 1 223 ? 12.789 -8.102 -19.938 1 98.56 223 THR B C 1
ATOM 3673 O O . THR B 1 223 ? 12.594 -9.227 -20.391 1 98.56 223 THR B O 1
ATOM 3676 N N . TYR B 1 224 ? 12.336 -7.793 -18.75 1 98.38 224 TYR B N 1
ATOM 3677 C CA . TYR B 1 224 ? 11.555 -8.719 -17.953 1 98.38 224 TYR B CA 1
ATOM 3678 C C . TYR B 1 224 ? 10.258 -9.094 -18.656 1 98.38 224 TYR B C 1
ATOM 3680 O O . TYR B 1 224 ? 9.828 -10.25 -18.609 1 98.38 224 TYR B O 1
ATOM 3688 N N . ILE B 1 225 ? 9.625 -8.102 -19.25 1 98.19 225 ILE B N 1
ATOM 3689 C CA . ILE B 1 225 ? 8.398 -8.367 -19.984 1 98.19 225 ILE B CA 1
ATOM 3690 C C . ILE B 1 225 ? 8.688 -9.32 -21.141 1 98.19 225 ILE B C 1
ATOM 3692 O O . ILE B 1 225 ? 7.934 -10.273 -21.375 1 98.19 225 ILE B O 1
ATOM 3696 N N . SER B 1 226 ? 9.797 -9.102 -21.859 1 98.19 226 SER B N 1
ATOM 3697 C CA . SER B 1 226 ? 10.188 -9.961 -22.969 1 98.19 226 SER B CA 1
ATOM 3698 C C . SER B 1 226 ? 10.445 -11.391 -22.516 1 98.19 226 SER B C 1
ATOM 3700 O O . SER B 1 226 ? 9.93 -12.344 -23.109 1 98.19 226 SER B O 1
ATOM 3702 N N . ILE B 1 227 ? 11.148 -11.547 -21.469 1 97.62 227 ILE B N 1
ATOM 3703 C CA . ILE B 1 227 ? 11.445 -12.875 -20.922 1 97.62 227 ILE B CA 1
ATOM 3704 C C . ILE B 1 227 ? 10.148 -13.547 -20.484 1 97.62 227 ILE B C 1
ATOM 3706 O O . ILE B 1 227 ? 9.906 -14.711 -20.797 1 97.62 227 ILE B O 1
ATOM 3710 N N . GLY B 1 228 ? 9.359 -12.805 -19.734 1 97.31 228 GLY B N 1
ATOM 3711 C CA . GLY B 1 228 ? 8.102 -13.352 -19.234 1 97.31 228 GLY B CA 1
ATOM 3712 C C . GLY B 1 228 ? 7.176 -13.812 -20.344 1 97.31 228 GLY B C 1
ATOM 3713 O O . GLY B 1 228 ? 6.477 -14.812 -20.188 1 97.31 228 GLY B O 1
ATOM 3714 N N . SER B 1 229 ? 7.168 -13.102 -21.469 1 97 229 SER B N 1
ATOM 3715 C CA . SER B 1 229 ? 6.273 -13.414 -22.578 1 97 229 SER B CA 1
ATOM 3716 C C . SER B 1 229 ? 6.676 -14.719 -23.266 1 97 229 SER B C 1
ATOM 3718 O O . SER B 1 229 ? 5.863 -15.344 -23.953 1 97 229 SER B O 1
ATOM 3720 N N . GLU B 1 230 ? 7.855 -15.141 -23 1 96.31 230 GLU B N 1
ATOM 3721 C CA . GLU B 1 230 ? 8.367 -16.344 -23.656 1 96.31 230 GLU B CA 1
ATOM 3722 C C . GLU B 1 230 ? 8.273 -17.562 -22.75 1 96.31 230 GLU B C 1
ATOM 3724 O O . GLU B 1 230 ? 8.539 -18.688 -23.172 1 96.31 230 GLU B O 1
ATOM 3729 N N . LEU B 1 231 ? 7.883 -17.344 -21.578 1 94.19 231 LEU B N 1
ATOM 3730 C CA . LEU B 1 231 ? 7.859 -18.438 -20.609 1 94.19 231 LEU B CA 1
ATOM 3731 C C . LEU B 1 231 ? 6.594 -19.266 -20.766 1 94.19 231 LEU B C 1
ATOM 3733 O O . LEU B 1 231 ? 5.527 -18.734 -21.078 1 94.19 231 LEU B O 1
ATOM 3737 N N . THR B 1 232 ? 6.703 -20.531 -20.516 1 91.81 232 THR B N 1
ATOM 3738 C CA . THR B 1 232 ? 5.57 -21.453 -20.531 1 91.81 232 THR B CA 1
ATOM 3739 C C . THR B 1 232 ? 5.027 -21.656 -19.109 1 91.81 232 THR B C 1
ATOM 3741 O O . THR B 1 232 ? 5.797 -21.766 -18.156 1 91.81 232 THR B O 1
ATOM 3744 N N . LEU B 1 233 ? 3.689 -21.812 -18.969 1 86.75 233 LEU B N 1
ATOM 3745 C CA . LEU B 1 233 ? 3.055 -21.984 -17.672 1 86.75 233 LEU B CA 1
ATOM 3746 C C . LEU B 1 233 ? 2.854 -23.469 -17.359 1 86.75 233 LEU B C 1
ATOM 3748 O O . LEU B 1 233 ? 2.521 -24.25 -18.25 1 86.75 233 LEU B O 1
ATOM 3752 N N . PRO B 1 234 ? 3.092 -23.812 -16.109 1 87.31 234 PRO B N 1
ATOM 3753 C CA . PRO B 1 234 ? 3.561 -23.031 -14.953 1 87.31 234 PRO B CA 1
ATOM 3754 C C . PRO B 1 234 ? 5.047 -22.703 -15.039 1 87.31 234 PRO B C 1
ATOM 3756 O O . PRO B 1 234 ? 5.844 -23.531 -15.492 1 87.31 234 PRO B O 1
ATOM 3759 N N . VAL B 1 235 ? 5.449 -21.609 -14.641 1 89.81 235 VAL B N 1
ATOM 3760 C CA . VAL B 1 235 ? 6.809 -21.109 -14.789 1 89.81 235 VAL B CA 1
ATOM 3761 C C . VAL B 1 235 ? 7.75 -21.891 -13.875 1 89.81 235 VAL B C 1
ATOM 3763 O O . VAL B 1 235 ? 7.441 -22.109 -12.703 1 89.81 235 VAL B O 1
ATOM 3766 N N . GLN B 1 236 ? 8.867 -22.266 -14.438 1 90.19 236 GLN B N 1
ATOM 3767 C CA . GLN B 1 236 ? 9.906 -22.938 -13.68 1 90.19 236 GLN B CA 1
ATOM 3768 C C . GLN B 1 236 ? 11.07 -22 -13.375 1 90.19 236 GLN B C 1
ATOM 3770 O O . GLN B 1 236 ? 11.422 -21.156 -14.195 1 90.19 236 GLN B O 1
ATOM 3775 N N . PRO B 1 237 ? 11.656 -22.219 -12.219 1 90.12 237 PRO B N 1
ATOM 3776 C CA . PRO B 1 237 ? 12.836 -21.406 -11.898 1 90.12 237 PRO B CA 1
ATOM 3777 C C . PRO B 1 237 ? 13.969 -21.594 -12.906 1 90.12 237 PRO B C 1
ATOM 3779 O O . PRO B 1 237 ? 14.117 -22.672 -13.484 1 90.12 237 PRO B O 1
ATOM 3782 N N . PHE B 1 238 ? 14.695 -20.531 -13.078 1 92.44 238 PHE B N 1
ATOM 3783 C CA . PHE B 1 238 ? 15.836 -20.547 -13.984 1 92.44 238 PHE B CA 1
ATOM 3784 C C . PHE B 1 238 ? 16.938 -21.453 -13.453 1 92.44 238 PHE B C 1
ATOM 3786 O O . PHE B 1 238 ? 17.266 -21.406 -12.266 1 92.44 238 PHE B O 1
ATOM 3793 N N . ILE B 1 239 ? 17.516 -22.312 -14.281 1 88 239 ILE B N 1
ATOM 3794 C CA . ILE B 1 239 ? 18.656 -23.172 -13.961 1 88 239 ILE B CA 1
ATOM 3795 C C . ILE B 1 239 ? 19.875 -22.719 -14.742 1 88 239 ILE B C 1
ATOM 3797 O O . ILE B 1 239 ? 19.891 -22.766 -15.977 1 88 239 ILE B O 1
ATOM 3801 N N . PRO B 1 240 ? 20.797 -22.266 -14.039 1 86.38 240 PRO B N 1
ATOM 3802 C CA . PRO B 1 240 ? 22 -21.781 -14.727 1 86.38 240 PRO B CA 1
ATOM 3803 C C . PRO B 1 240 ? 22.719 -22.875 -15.5 1 86.38 240 PRO B C 1
ATOM 3805 O O . PRO B 1 240 ? 22.609 -24.062 -15.148 1 86.38 240 PRO B O 1
ATOM 3808 N N . LYS B 1 241 ? 23.406 -22.594 -16.594 1 79.12 241 LYS B N 1
ATOM 3809 C CA . LYS B 1 241 ? 24.188 -23.547 -17.375 1 79.12 241 LYS B CA 1
ATOM 3810 C C . LYS B 1 241 ? 25.562 -23.75 -16.75 1 79.12 241 LYS B C 1
ATOM 3812 O O . LYS B 1 241 ? 26.125 -22.844 -16.141 1 79.12 241 LYS B O 1
#

Solvent-accessible surface area (backbone atoms only — not comparable to full-atom values): 25620 Å² total; per-residue (Å²): 135,84,77,76,77,76,69,78,71,74,80,57,61,53,74,65,47,53,50,50,52,50,51,46,49,49,51,31,48,50,39,45,48,52,51,37,51,46,49,58,52,49,53,53,58,62,33,31,48,73,76,29,56,60,55,30,40,53,52,50,22,55,72,23,40,3,83,76,34,94,84,42,57,43,38,47,62,47,46,22,51,52,38,50,53,50,47,52,45,49,50,52,30,48,56,48,53,55,68,48,43,39,66,46,52,53,48,48,54,53,38,52,72,68,43,72,80,61,80,52,70,68,63,52,52,52,51,50,42,51,54,34,49,57,54,37,42,38,47,52,26,27,53,44,43,46,34,47,48,53,33,66,75,39,56,40,46,42,7,35,41,30,40,80,40,38,42,47,66,56,46,68,56,40,51,60,42,52,49,52,34,37,44,52,48,50,52,50,48,37,51,73,70,58,74,53,85,54,61,67,60,54,50,50,52,44,53,50,48,49,55,50,49,51,50,47,52,50,52,31,50,52,48,32,37,55,53,23,71,68,56,62,89,78,76,61,75,70,74,78,132,136,83,79,76,76,76,69,77,73,75,80,60,62,50,78,66,47,54,51,50,51,51,52,46,51,49,49,30,49,50,39,47,49,51,50,36,51,47,49,58,53,49,52,52,57,62,32,30,48,74,77,29,55,60,55,30,39,51,51,50,22,53,73,24,40,3,83,75,33,95,83,43,57,43,39,48,62,48,45,23,52,50,37,49,52,50,49,52,45,50,50,52,30,49,56,48,51,54,68,49,43,39,68,47,52,54,49,46,54,54,39,51,71,70,38,73,79,62,82,52,70,68,61,51,52,53,50,49,42,51,54,34,49,58,55,39,43,39,48,52,27,28,52,42,44,46,36,48,48,53,34,67,78,39,57,39,47,42,8,34,42,30,40,79,41,38,41,48,67,56,46,68,57,40,53,61,42,53,50,53,34,36,44,51,49,50,54,50,48,38,51,71,72,57,76,52,86,54,61,70,58,53,51,50,50,43,53,52,49,48,54,52,49,51,48,48,51,49,52,30,52,51,47,31,38,54,54,24,71,70,57,61,88,80,76,61,76,69,74,79,132

Nearest PDB structures (foldseek):
  2bs4-assembly1_F  TM=9.225E-01  e=1.032E-12  Wolinella succinogenes
  2bs3-assembly1_F  TM=9.232E-01  e=1.838E-12  Wolinella succinogenes
  1qlb-assembly1_F  TM=9.197E-01  e=4.372E-12  Wolinella succinogenes
  1e7p-assembly1_C  TM=9.194E-01  e=4.001E-11  Wolinella succinogenes
  6grj-assembly1_I  TM=2.201E-01  e=6.715E+00  Aeromonas hydrophila

Sequence (482 aa):
MSEKTRVPTAINGGPFGQAWSARADCLQSLTGVLLGAFLLVHMHFEASILLGKETFYRFVQVLEGGMFSATGHGWPLVTQIFSVFILVIVVVHAALALRRFPVQLGQWRALRGFMSNIKHKDTRAWYWQMITGFILFFLVSAHLATMILDPKIGPHLSADRVYNGHAWLLYVVFLPVVLVHGLIGLYRVILKWGVSNNRSLIRTIAQVLMIYLLCLGSLSLITYISIGSELTLPVQPFIPKMSEKTRVPTAINGGPFGQAWSARADCLQSLTGVLLGAFLLVHMHFEASILLGKETFYRFVQVLEGGMFSATGHGWPLVTQIFSVFILVIVVVHAALALRRFPVQLGQWRALRGFMSNIKHKDTRAWYWQMITGFILFFLVSAHLATMILDPKIGPHLSADRVYNGHAWLLYVVFLPVVLVHGLIGLYRVILKWGVSNNRSLIRTIAQVLMIYLLCLGSLSLITYISIGSELTLPVQPFIPK

Secondary structure (DSSP, 8-state):
--------------HHHHHHHHHHHHHHHHHHHHHHHHHHHHHHHHGGGGG-HHHHHHHHHHHTTGGGSSS----HHHHHHHHHHHHHHHHHHHHHHHTTHHHHHHHHHHHHHH-SS---HHHHHHHHHHHHHHHHHHHHHHHHHHHHHS---SHHHHHHHHHTT-HHHHHHHHHHHHHHHHHHHHHHHHHHTTS---HHHHHHHHHHHHHHHHHHHHHHHHHHHHHHHHPPSSP------/--------------HHHHHHHHHHHHHHHHHHHHHHHHHHHHHHHHGGGGG-HHHHHHHHHHHTTGGGSSS----HHHHHHHHHHHHHHHHHHHHHHHTTHHHHHHHHHHHHHH-SS---HHHHHHHHHHHHHHHHHHHHHHHHHHHHHS---SHHHHHHHHHTT-HHHHHHHHHHHHHHHHHHHHHHHHHHTTS---HHHHHHHHHHHHHHHHHHHHHHHHHHHHHHHHPPSSP------

Foldseek 3Di:
DPPPPPPPPPPPVPPVVVVVLVVLVVLLLVLLVVVLVCVVVVLVLLLLCVVHQQSNLLSVLVQQPLVVDPVSGGDLVSLQVVLVVNVVSLVSNLVSVVVCVPVLVVVLVVCVVVPVPPPPVVNVLVVLLVVLSVVCVPLVVVVSVCCNVPVDDGLFVLLQCVAVVVCVVSCVVNQLSCLSNSLSSVLVSCVVVCVDDPSVVSVVVSVVVSVVSSVSNVVSSVSSNVSNVPADPPGDHDDDD/DPPPPPPPPPPPVPPVVVVVLVVLVVLLLVLLVVVLVCVVVVLVLLLLCVVHQQSNLLSVLVQQPLVVDPVSGGDLVSLQVVLVVNVVSLVSNLVSVVVCVPVLVVVLVVCVVVPVPPPPVVNVLVVLLVVLSVVCVPLVVVVSVCCNVPVDDGLFVLLQCVAVVVCVVSCVVNQLSVLSNSLSSVLVSCVVVCVDDPSVVSVVVSVVVSVVSSVSNVVSSVSSNVSNVPADPPGDHDDDD

InterPro domains:
  IPR000701 Succinate dehydrogenase/fumarate reductase type B, transmembrane subunit [PF01127] (118-210)
  IPR004224 Fumarate reductase type B, transmembrane subunit [NF010072] (19-230)
  IPR004224 Fumarate reductase type B, transmembrane subunit [PIRSF000177] (21-230)
  IPR004224 Fumarate reductase type B, transmembrane subunit [cd00581] (24-228)
  IPR034804 Fumarate reductase/succinate dehydrogenase, transmembrane subunit [G3DSA:1.20.1300.10] (17-236)
  IPR034804 Fumarate reductase/succinate dehydrogenase, transmembrane subunit [SSF81343] (3-239)

pLDDT: mean 84.51, std 18.17, range [31.09, 98.69]

Radius of gyration: 25.97 Å; Cα contacts (8 Å, |Δi|>4): 455; chains: 2; bounding box: 57×89×57 Å

Organism: Shewanella frigidimarina (strain NCIMB 400) (NCBI:txid318167)